Protein AF-A0A661XPG8-F1 (afdb_monomer)

pLDDT: mean 82.0, std 19.27, range [29.08, 98.75]

Secondary structure (DSSP, 8-state):
---PEEEEE---SSHHHHSTTT-GGGSGGGGS-----EEEEE----TT-TTHHHHHHHHHHHHHHHHHHHHHHHS--HHHHHHHHHHHHHHHHHHHHHGGG--THHHHHHHHHHHHHHHHHHH--HHHHHHHHHHHHHHHHHHHHHHHHHHHHHHS--HHHHHHHHHHHHHHHHHHHHHGGGS-HHHHHHHHHHHHHHHHHHHH--TTS--TT-EETTEEEEEE--TTSTT-BTTB--EEEE-SS-SEEEEB-S----TTSTT-S--SSTT--STT-HHHHHHHHHHH---SSBHHHHHHT--BTTB---BPPPHHHHHHHHTTHHHHHHHHGGGT--PPPSSSEEEEEEE-STTEEEEEETTT--EEEEETTS-EEE--EEE-

Foldseek 3Di:
DFFKDWDWDDPPPPVVVVPPPDDPVCVLVVPDDPDQTDTDTDDDDDPPDPQVVLVVVQVVLVVQLVVLVVVCSVPPALVSLVSNLVSLVVNLVSLVVCLVRHDDPRSVVSVVSSVVSVVVSVVRPSVLRNLQVVLVVVLVVLVVQLVVLVVVCVVFPALVSLVSNLVSLVVNLVSLVVNQSNDDPSCNVVSVVVNVVSVVCNVPRDSVDHGAQYQDDQAGFLDWDDVPAPPDDPVDTKGKGWHLAWLDFWFFAADQDDPPDPLLWWQPQLADAGFPSQLVLLVSRVVSGVDCTHQSNSQQPDDTPNDNSKGFAHNHNQLSSLVRQVSNCVNSVVPVGHRDDQPFWEFHSHAPIRFWGWTARSVPGDIDIDGSRGIGIHIIMDMD

Nearest PDB structures (foldseek):
  8q4e-assembly1_A  TM=7.325E-01  e=1.847E-06  Legionella pneumophila 130b
  6r6g-assembly1_AI  TM=3.565E-01  e=4.365E+00  Canis lupus familiaris
  8fbj-assembly1_A  TM=4.038E-01  e=7.415E+00  synthetic construct
  8f7n-assembly1_A-2  TM=4.358E-01  e=6.669E+00  Sinorhizobium meliloti
  3kbt-assembly2_B  TM=3.167E-01  e=7.818E+00  Homo sapiens

Structure (mmCIF, N/CA/C/O backbone):
data_AF-A0A661XPG8-F1
#
_entry.id   AF-A0A661XPG8-F1
#
loop_
_atom_site.group_PDB
_atom_site.id
_atom_site.type_symbol
_atom_site.label_atom_id
_atom_site.label_alt_id
_atom_site.label_comp_id
_atom_site.label_asym_id
_atom_site.label_entity_id
_atom_site.label_seq_id
_atom_site.pdbx_PDB_ins_code
_atom_site.Cartn_x
_atom_site.Cartn_y
_atom_site.Cartn_z
_atom_site.occupancy
_atom_site.B_iso_or_equiv
_atom_site.auth_seq_id
_atom_site.auth_comp_id
_atom_site.auth_asym_id
_atom_site.auth_atom_id
_atom_site.pdbx_PDB_model_num
ATOM 1 N N . MET A 1 1 ? -44.790 15.432 67.253 1.00 40.38 1 MET A N 1
ATOM 2 C CA . MET A 1 1 ? -43.825 14.893 66.277 1.00 40.38 1 MET A CA 1
ATOM 3 C C . MET A 1 1 ? -43.454 16.018 65.340 1.00 40.38 1 MET A C 1
ATOM 5 O O . MET A 1 1 ? -44.294 16.450 64.557 1.00 40.38 1 MET A O 1
ATOM 9 N N . LYS A 1 2 ? -42.258 16.577 65.514 1.00 36.47 2 LYS A N 1
ATOM 10 C CA . LYS A 1 2 ? -41.701 17.520 64.548 1.00 36.47 2 LYS A CA 1
ATOM 11 C C . LYS A 1 2 ? -41.197 16.723 63.339 1.00 36.47 2 LYS A C 1
ATOM 13 O O . LYS A 1 2 ? -40.693 15.614 63.501 1.00 36.47 2 LYS A O 1
ATOM 18 N N . LYS A 1 3 ? -41.473 17.257 62.152 1.00 48.59 3 LYS A N 1
ATOM 19 C CA . LYS A 1 3 ? -41.463 16.545 60.869 1.00 48.59 3 LYS A CA 1
ATOM 20 C C . LYS A 1 3 ? -40.306 17.023 60.008 1.00 48.59 3 LYS A C 1
ATOM 22 O O . LYS A 1 3 ? -39.907 18.181 60.117 1.00 48.59 3 LYS A O 1
ATOM 27 N N . ILE A 1 4 ? -39.809 16.141 59.152 1.00 44.38 4 ILE A N 1
ATOM 28 C CA . ILE A 1 4 ? -38.835 16.492 58.127 1.00 44.38 4 ILE A CA 1
ATOM 29 C C . ILE A 1 4 ? -39.600 17.090 56.943 1.00 44.38 4 ILE A C 1
ATOM 31 O O . ILE A 1 4 ? -40.489 16.439 56.406 1.00 44.38 4 ILE A O 1
ATOM 35 N N . THR A 1 5 ? -39.280 18.333 56.574 1.00 39.28 5 THR A N 1
ATOM 36 C CA . THR A 1 5 ? -39.716 18.930 55.301 1.00 39.28 5 THR A CA 1
ATOM 37 C C . THR A 1 5 ? -38.577 18.791 54.302 1.00 39.28 5 THR A C 1
ATOM 39 O O . THR A 1 5 ? -37.433 19.143 54.620 1.00 39.28 5 THR A O 1
ATOM 42 N N . ILE A 1 6 ? -38.883 18.261 53.123 1.00 46.25 6 ILE A N 1
ATOM 43 C CA . ILE A 1 6 ? -37.911 18.035 52.059 1.00 46.25 6 ILE A CA 1
ATOM 44 C C . ILE A 1 6 ? -37.969 19.204 51.068 1.00 46.25 6 ILE A C 1
ATOM 46 O O . ILE A 1 6 ? -39.028 19.527 50.542 1.00 46.25 6 ILE A O 1
ATOM 50 N N . PHE A 1 7 ? -36.826 19.840 50.793 1.00 36.78 7 PHE A N 1
ATOM 51 C CA . PHE A 1 7 ? -36.695 20.793 49.688 1.00 36.78 7 PHE A CA 1
ATOM 52 C C . PHE A 1 7 ? -35.923 20.169 48.527 1.00 36.78 7 PHE A C 1
ATOM 54 O O . PHE A 1 7 ? -34.793 19.711 48.703 1.00 36.78 7 PHE A O 1
ATOM 61 N N . PHE A 1 8 ? -36.524 20.224 47.338 1.00 42.66 8 PHE A N 1
ATOM 62 C CA . PHE A 1 8 ? -35.951 19.759 46.079 1.00 42.66 8 PHE A CA 1
ATOM 63 C C . PHE A 1 8 ? -35.358 20.935 45.283 1.00 42.66 8 PHE A C 1
ATOM 65 O O . PHE A 1 8 ? -36.045 21.927 45.027 1.00 42.66 8 PHE A O 1
ATOM 72 N N . VAL A 1 9 ? -34.086 20.843 44.871 1.00 36.19 9 VAL A N 1
ATOM 73 C CA . VAL A 1 9 ? -33.429 21.832 43.990 1.00 36.19 9 VAL A CA 1
ATOM 74 C C . VAL A 1 9 ? -33.061 21.181 42.652 1.00 36.19 9 VAL A C 1
ATOM 76 O O . VAL A 1 9 ? -32.281 20.236 42.604 1.00 36.19 9 VAL A O 1
ATOM 79 N N . LEU A 1 10 ? -33.613 21.714 41.556 1.00 35.81 10 LEU A N 1
ATOM 80 C CA . LEU A 1 10 ? -33.359 21.280 40.176 1.00 35.81 10 LEU A CA 1
ATOM 81 C C . LEU A 1 10 ? -32.086 21.937 39.609 1.00 35.81 10 LEU A C 1
ATOM 83 O O . LEU A 1 10 ? -32.107 23.113 39.246 1.00 35.81 10 LEU A O 1
ATOM 87 N N . LEU A 1 11 ? -30.998 21.180 39.442 1.00 37.31 11 LEU A N 1
ATOM 88 C CA . LEU A 1 11 ? -29.784 21.625 38.735 1.00 37.31 11 LEU A CA 1
ATOM 89 C C . LEU A 1 11 ? -29.845 21.280 37.234 1.00 37.31 11 LEU A C 1
ATOM 91 O O . LEU A 1 11 ? -28.995 20.578 36.700 1.00 37.31 11 LEU A O 1
ATOM 95 N N . THR A 1 12 ? -30.859 21.770 36.517 1.00 38.72 12 THR A N 1
ATOM 96 C CA . THR A 1 12 ? -31.005 21.491 35.069 1.00 38.72 12 THR A CA 1
ATOM 97 C C . THR A 1 12 ? -30.294 22.499 34.156 1.00 38.72 12 THR A C 1
ATOM 99 O O . THR A 1 12 ? -30.148 22.231 32.963 1.00 38.72 12 THR A O 1
ATOM 102 N N . HIS A 1 13 ? -29.868 23.666 34.660 1.00 29.08 13 HIS A N 1
ATOM 103 C CA . HIS A 1 13 ? -29.467 24.792 33.796 1.00 29.08 13 HIS A CA 1
ATOM 104 C C . HIS A 1 13 ? -27.956 25.049 33.661 1.00 29.08 13 HIS A C 1
ATOM 106 O O . HIS A 1 13 ? -27.533 25.464 32.582 1.00 29.08 13 HIS A O 1
ATOM 112 N N . ASP A 1 14 ? -27.127 24.757 34.667 1.00 32.28 14 ASP A N 1
ATOM 113 C CA . ASP A 1 14 ? -25.680 25.039 34.583 1.00 32.28 14 ASP A CA 1
ATOM 114 C C . ASP A 1 14 ? -24.855 23.897 33.955 1.00 32.28 14 ASP A C 1
ATOM 116 O O . ASP A 1 14 ? -23.844 24.156 33.298 1.00 32.28 14 ASP A O 1
ATOM 120 N N . PHE A 1 15 ? -25.322 22.644 34.028 1.00 35.47 15 PHE A N 1
ATOM 121 C CA . PHE A 1 15 ? -24.619 21.483 33.454 1.00 35.47 15 PHE A CA 1
ATOM 122 C C . PHE A 1 15 ? -24.572 21.490 31.914 1.00 35.47 15 PHE A C 1
ATOM 124 O O . PHE A 1 15 ? -23.555 21.138 31.317 1.00 35.47 15 PHE A O 1
ATOM 131 N N . LYS A 1 16 ? -25.621 21.994 31.245 1.00 32.53 16 LYS A N 1
ATOM 132 C CA . LYS A 1 16 ? -25.658 22.124 29.773 1.00 32.53 16 LYS A CA 1
ATOM 133 C C . LYS A 1 16 ? -24.620 23.109 29.216 1.00 32.53 16 LYS A C 1
ATOM 135 O O . LYS A 1 16 ? -24.266 23.016 28.044 1.00 32.53 16 LYS A O 1
ATOM 140 N N . ARG A 1 17 ? -24.121 24.059 30.019 1.00 29.44 17 ARG A N 1
ATOM 141 C CA . ARG A 1 17 ? -23.177 25.095 29.557 1.00 29.44 17 ARG A CA 1
ATOM 142 C C . ARG A 1 17 ? -21.718 24.637 29.528 1.00 29.44 17 ARG A C 1
ATOM 144 O O . ARG A 1 17 ? -20.962 25.148 28.708 1.00 29.44 17 ARG A O 1
ATOM 151 N N . VAL A 1 18 ? -21.329 23.681 30.374 1.00 34.12 18 VAL A N 1
ATOM 152 C CA . VAL A 1 18 ? -19.939 23.189 30.468 1.00 34.12 18 VAL A CA 1
ATOM 153 C C . VAL A 1 18 ? -19.596 22.209 29.329 1.00 34.12 18 VAL A C 1
ATOM 155 O O . VAL A 1 18 ? -18.459 22.171 28.863 1.00 34.12 18 VAL A O 1
ATOM 158 N N . ILE A 1 19 ? -20.593 21.485 28.808 1.00 37.88 19 ILE A N 1
ATOM 159 C CA . ILE A 1 19 ? -20.430 20.399 27.819 1.00 37.88 19 ILE A CA 1
ATOM 160 C C . ILE A 1 19 ? -20.319 20.902 26.367 1.00 37.88 19 ILE A C 1
ATOM 162 O O . ILE A 1 19 ? -19.804 20.199 25.501 1.00 37.88 19 ILE A O 1
ATOM 166 N N . ASN A 1 20 ? -20.690 22.153 26.087 1.00 31.94 20 ASN A N 1
ATOM 167 C CA . ASN A 1 20 ? -20.720 22.708 24.727 1.00 31.94 20 ASN A CA 1
ATOM 168 C C . ASN A 1 20 ? -19.333 22.909 24.067 1.00 31.94 20 ASN A C 1
ATOM 170 O O . ASN A 1 20 ? -19.253 23.564 23.032 1.00 31.94 20 ASN A O 1
ATOM 174 N N . SER A 1 21 ? -18.237 22.417 24.665 1.00 34.56 21 SER A N 1
ATOM 175 C CA . SER A 1 21 ? -16.878 22.728 24.203 1.00 34.56 21 SER A CA 1
ATOM 176 C C . SER A 1 21 ? -15.975 21.558 23.815 1.00 34.56 21 SER A C 1
ATOM 178 O O . SER A 1 21 ? -14.933 21.870 23.240 1.00 34.56 21 SER A O 1
ATOM 180 N N . LYS A 1 22 ? -16.283 20.266 24.082 1.00 32.59 22 LYS A N 1
ATOM 181 C CA . LYS A 1 22 ? -15.226 19.242 23.889 1.00 32.59 22 LYS A CA 1
ATOM 182 C C . LYS A 1 22 ? -15.461 17.879 23.233 1.00 32.59 22 LYS A C 1
ATOM 184 O O . LYS A 1 22 ? -14.477 17.436 22.664 1.00 32.59 22 LYS A O 1
ATOM 189 N N . HIS A 1 23 ? -16.615 17.212 23.192 1.00 38.19 23 HIS A N 1
ATOM 190 C CA . HIS A 1 23 ? -16.656 15.893 22.519 1.00 38.19 23 HIS A CA 1
ATOM 191 C C . HIS A 1 23 ? -18.028 15.566 21.915 1.00 38.19 23 HIS A C 1
ATOM 193 O O . HIS A 1 23 ? -19.023 15.477 22.626 1.00 38.19 23 HIS A O 1
ATOM 199 N N . HIS A 1 24 ? -18.066 15.383 20.589 1.00 35.12 24 HIS A N 1
ATOM 200 C CA . HIS A 1 24 ? -19.265 15.014 19.825 1.00 35.12 24 HIS A CA 1
ATOM 201 C C . HIS A 1 24 ? -19.692 13.546 20.034 1.00 35.12 24 HIS A C 1
ATOM 203 O O . HIS A 1 24 ? -20.871 13.250 19.892 1.00 35.12 24 HIS A O 1
ATOM 209 N N . SER A 1 25 ? -18.780 12.653 20.440 1.00 37.88 25 SER A N 1
ATOM 210 C CA . SER A 1 25 ? -19.058 11.228 20.710 1.00 37.88 25 SER A CA 1
ATOM 211 C C . SER A 1 25 ? -19.784 10.956 22.036 1.00 37.88 25 SER A C 1
ATOM 213 O O . SER A 1 25 ? -20.181 9.832 22.297 1.00 37.88 25 SER A O 1
ATOM 215 N N . LEU A 1 26 ? -19.974 11.982 22.872 1.00 33.78 26 LEU A N 1
ATOM 216 C CA . LEU A 1 26 ? -20.697 11.914 24.150 1.00 33.78 26 LEU A CA 1
ATOM 217 C C . LEU A 1 26 ? -22.115 12.507 24.060 1.00 33.78 26 LEU A C 1
ATOM 219 O O . LEU A 1 26 ? -22.807 12.583 25.070 1.00 33.78 26 LEU A O 1
ATOM 223 N N . GLN A 1 27 ? -22.547 12.980 22.883 1.00 32.72 27 GLN A N 1
ATOM 224 C CA . GLN A 1 27 ? -23.841 13.659 22.720 1.00 32.72 27 GLN A CA 1
ATOM 225 C C . GLN A 1 27 ? -25.043 12.715 22.725 1.00 32.72 27 GLN A C 1
ATOM 227 O O . GLN A 1 27 ? -26.124 13.144 23.130 1.00 32.72 27 GLN A O 1
ATOM 232 N N . SER A 1 28 ? -24.863 11.467 22.294 1.00 33.62 28 SER A N 1
ATOM 233 C CA . SER A 1 28 ? -25.905 10.442 22.312 1.00 33.62 28 SER A CA 1
ATOM 234 C C . SER A 1 28 ? -26.284 10.114 23.759 1.00 33.62 28 SER A C 1
ATOM 236 O O . SER A 1 28 ? -27.442 10.309 24.121 1.00 33.62 28 SER A O 1
ATOM 238 N N . ALA A 1 29 ? -25.300 9.809 24.619 1.00 31.75 29 ALA A N 1
ATOM 239 C CA . ALA A 1 29 ? -25.505 9.304 25.989 1.00 31.75 29 ALA A CA 1
ATOM 240 C C . ALA A 1 29 ? -26.235 10.266 26.955 1.00 31.75 29 ALA A C 1
ATOM 242 O O . ALA A 1 29 ? -26.570 9.914 28.088 1.00 31.75 29 ALA A O 1
ATOM 243 N N . ILE A 1 30 ? -26.502 11.501 26.524 1.00 35.69 30 ILE A N 1
ATOM 244 C CA . ILE A 1 30 ? -27.145 12.562 27.312 1.00 35.69 30 ILE A CA 1
ATOM 245 C C . ILE A 1 30 ? -28.673 12.367 27.395 1.00 35.69 30 ILE A C 1
ATOM 247 O O . ILE A 1 30 ? -29.341 13.035 28.186 1.00 35.69 30 ILE A O 1
ATOM 251 N N . SER A 1 31 ? -29.254 11.432 26.636 1.00 29.64 31 SER A N 1
ATOM 252 C CA . SER A 1 31 ? -30.698 11.175 26.653 1.00 29.64 31 SER A CA 1
ATOM 253 C C . SER A 1 31 ? -31.200 10.405 27.888 1.00 29.64 31 SER A C 1
ATOM 255 O O . SER A 1 31 ? -32.419 10.338 28.072 1.00 29.64 31 SER A O 1
ATOM 257 N N . VAL A 1 32 ? -30.331 9.787 28.704 1.00 33.88 32 VAL A N 1
ATOM 258 C CA . VAL A 1 32 ? -30.785 8.702 29.605 1.00 33.88 32 VAL A CA 1
ATOM 259 C C . VAL A 1 32 ? -30.270 8.758 31.049 1.00 33.88 32 VAL A C 1
ATOM 261 O O . VAL A 1 32 ? -30.571 7.841 31.801 1.00 33.88 32 VAL A O 1
ATOM 264 N N . VAL A 1 33 ? -29.577 9.806 31.505 1.00 35.19 33 VAL A N 1
ATOM 265 C CA . VAL A 1 33 ? -29.244 9.909 32.944 1.00 35.19 33 VAL A CA 1
ATOM 266 C C . VAL A 1 33 ? -30.381 10.629 33.679 1.00 35.19 33 VAL A C 1
ATOM 268 O O . VAL A 1 33 ? -30.566 11.833 33.454 1.00 35.19 33 VAL A O 1
ATOM 271 N N . PRO A 1 34 ? -31.172 9.946 34.532 1.00 37.41 34 PRO A N 1
ATOM 272 C CA . PRO A 1 34 ? -32.121 10.623 35.398 1.00 37.41 34 PRO A CA 1
ATOM 273 C C . PRO A 1 34 ? -31.322 11.496 36.371 1.00 37.41 34 PRO A C 1
ATOM 275 O O . PRO A 1 34 ? -30.388 11.052 37.032 1.00 37.41 34 PRO A O 1
ATOM 278 N N . LEU A 1 35 ? -31.659 12.783 36.410 1.00 41.66 35 LEU A N 1
ATOM 279 C CA . LEU A 1 35 ? -31.156 13.724 37.402 1.00 41.66 35 LEU A CA 1
ATOM 280 C C . LEU A 1 35 ? -31.476 13.206 38.814 1.00 41.66 35 LEU A C 1
ATOM 282 O O . LEU A 1 35 ? -32.634 13.285 39.223 1.00 41.66 35 LEU A O 1
ATOM 286 N N . PHE A 1 36 ? -30.487 12.792 39.608 1.00 39.22 36 PHE A N 1
ATOM 287 C CA . PHE A 1 36 ? -30.749 12.590 41.034 1.00 39.22 36 PHE A CA 1
ATOM 288 C C . PHE A 1 36 ? -30.871 13.929 41.767 1.00 39.22 36 PHE A C 1
ATOM 290 O O . PHE A 1 36 ? -29.969 14.770 41.786 1.00 39.22 36 PHE A O 1
ATOM 297 N N . LEU A 1 37 ? -32.056 14.119 42.346 1.00 42.56 37 LEU A N 1
ATOM 298 C CA . LEU A 1 37 ? -32.468 15.251 43.160 1.00 42.56 37 LEU A CA 1
ATOM 299 C C . LEU A 1 37 ? -31.634 15.371 44.445 1.00 42.56 37 LEU A C 1
ATOM 301 O O . LEU A 1 37 ? -31.471 14.418 45.202 1.00 42.56 37 LEU A O 1
ATOM 305 N N . ILE A 1 38 ? -31.162 16.583 44.736 1.00 41.03 38 ILE A N 1
ATOM 306 C CA . ILE A 1 38 ? -30.479 16.912 45.992 1.00 41.03 38 ILE A CA 1
ATOM 307 C C . ILE A 1 38 ? -31.536 17.223 47.064 1.00 41.03 38 ILE A C 1
ATOM 309 O O . ILE A 1 38 ? -32.233 18.235 46.972 1.00 41.03 38 ILE A O 1
ATOM 313 N N . LEU A 1 39 ? -31.636 16.356 48.081 1.00 44.22 39 LEU A N 1
ATOM 314 C CA . LEU A 1 39 ? -32.434 16.563 49.297 1.00 44.22 39 LEU A CA 1
ATOM 315 C C . LEU A 1 39 ? -31.736 17.581 50.218 1.00 44.22 39 LEU A C 1
ATOM 317 O O . LEU A 1 39 ? -30.678 17.290 50.778 1.00 44.22 39 LEU A O 1
ATOM 321 N N . ILE A 1 40 ? -32.337 18.755 50.439 1.00 40.00 40 ILE A N 1
ATOM 322 C CA . ILE A 1 40 ? -31.955 19.650 51.546 1.00 40.00 40 ILE A CA 1
ATOM 323 C C . ILE A 1 40 ? -32.990 19.492 52.666 1.00 40.00 40 ILE A C 1
ATOM 325 O O . ILE A 1 40 ? -34.159 19.838 52.498 1.00 40.00 40 ILE A O 1
ATOM 329 N N . PHE A 1 41 ? -32.563 18.976 53.822 1.00 46.97 41 PHE A N 1
ATOM 330 C CA . PHE A 1 41 ? -33.413 18.822 55.005 1.00 46.97 41 PHE A CA 1
ATOM 331 C C . PHE A 1 41 ? -33.554 20.147 55.778 1.00 46.97 41 PHE A C 1
ATOM 333 O O . PHE A 1 41 ? -32.548 20.725 56.194 1.00 46.97 41 PHE A O 1
ATOM 340 N N . ALA A 1 42 ? -34.789 20.593 56.058 1.00 36.75 42 ALA A N 1
ATOM 341 C CA . ALA A 1 42 ? -35.060 21.691 56.996 1.00 36.75 42 ALA A CA 1
ATOM 342 C C . ALA A 1 42 ? -35.926 21.247 58.201 1.00 36.75 42 ALA A C 1
ATOM 344 O O . ALA A 1 42 ? -37.065 20.817 58.055 1.00 36.75 42 ALA A O 1
ATOM 345 N N . VAL A 1 43 ? -35.299 21.375 59.380 1.00 42.09 43 VAL A N 1
ATOM 346 C CA . VAL A 1 43 ? -35.711 21.418 60.804 1.00 42.09 43 VAL A CA 1
ATOM 347 C C . VAL A 1 43 ? -37.066 20.858 61.273 1.00 42.09 43 VAL A C 1
ATOM 349 O O . VAL A 1 43 ? -38.135 21.392 60.990 1.00 42.09 43 VAL A O 1
ATOM 352 N N . GLY A 1 44 ? -36.942 19.976 62.276 1.00 39.53 44 GLY A N 1
ATOM 353 C CA . GLY A 1 44 ? -37.920 19.750 63.333 1.00 39.53 44 GLY A CA 1
ATOM 354 C C . GLY A 1 44 ? -37.313 19.066 64.577 1.00 39.53 44 GLY A C 1
ATOM 355 O O . GLY A 1 44 ? -37.499 17.869 64.743 1.00 39.53 44 GLY A O 1
ATOM 356 N N . CYS A 1 45 ? -36.607 19.802 65.450 1.00 40.72 45 CYS A N 1
ATOM 357 C CA . CYS A 1 45 ? -35.902 19.272 66.641 1.00 40.72 45 CYS A CA 1
ATOM 358 C C . CYS A 1 45 ? -36.835 18.851 67.793 1.00 40.72 45 CYS A C 1
ATOM 360 O O . CYS A 1 45 ? -37.455 19.742 68.361 1.00 40.72 45 CYS A O 1
ATOM 362 N N . ASP A 1 46 ? -36.890 17.579 68.198 1.00 44.06 46 ASP A N 1
ATOM 363 C CA . ASP A 1 46 ? -37.255 17.153 69.569 1.00 44.06 46 ASP A CA 1
ATOM 364 C C . ASP A 1 46 ? -36.422 15.908 69.933 1.00 44.06 46 ASP A C 1
ATOM 366 O O . ASP A 1 46 ? -36.372 14.957 69.151 1.00 44.06 46 ASP A O 1
ATOM 370 N N . ASP A 1 47 ? -35.836 15.914 71.134 1.00 45.50 47 ASP A N 1
ATOM 371 C CA . ASP A 1 47 ? -34.763 15.024 71.629 1.00 45.50 47 ASP A CA 1
ATOM 372 C C . ASP A 1 47 ? -35.144 13.527 71.819 1.00 45.50 47 ASP A C 1
ATOM 374 O O . ASP A 1 47 ? -34.407 12.765 72.445 1.00 45.50 47 ASP A O 1
ATOM 378 N N . GLU A 1 48 ? -36.290 13.072 71.297 1.00 52.78 48 GLU A N 1
ATOM 379 C CA . GLU A 1 48 ? -36.769 11.674 71.396 1.00 52.78 48 GLU A CA 1
ATOM 380 C C . GLU A 1 48 ? -37.134 11.042 70.034 1.00 52.78 48 GLU A C 1
ATOM 382 O O . GLU A 1 48 ? -37.773 9.988 69.979 1.00 52.78 48 GLU A O 1
ATOM 387 N N . ASN A 1 49 ? -36.755 11.660 68.909 1.00 56.16 49 ASN A N 1
ATOM 388 C CA . ASN A 1 49 ? -37.197 11.211 67.588 1.00 56.16 49 ASN A CA 1
ATOM 389 C C . ASN A 1 49 ? -36.166 10.284 66.911 1.00 56.16 49 ASN A C 1
ATOM 391 O O . ASN A 1 49 ? -35.019 10.667 66.694 1.00 56.16 49 ASN A O 1
ATOM 395 N N . GLN A 1 50 ? -36.587 9.087 66.480 1.00 61.19 50 GLN A N 1
ATOM 396 C CA . GLN A 1 50 ? -35.748 8.090 65.774 1.00 61.19 50 GLN A CA 1
ATOM 397 C C . GLN A 1 50 ? -35.145 8.594 64.439 1.00 61.19 50 GLN A C 1
ATOM 399 O O . GLN A 1 50 ? -34.375 7.889 63.794 1.00 61.19 50 GLN A O 1
ATOM 404 N N . CYS A 1 51 ? -35.495 9.813 64.027 1.00 63.31 51 CYS A N 1
ATOM 405 C CA . CYS A 1 51 ? -35.146 10.437 62.757 1.00 63.31 51 CYS A CA 1
ATOM 406 C C . CYS A 1 51 ? -33.909 11.355 62.822 1.00 63.31 51 CYS A C 1
ATOM 408 O O . CYS A 1 51 ? -33.360 11.699 61.780 1.00 63.31 51 CYS A O 1
ATOM 410 N N . GLU A 1 52 ? -33.461 11.759 64.016 1.00 60.00 52 GLU A N 1
ATOM 411 C CA . GLU A 1 52 ? -32.328 12.686 64.188 1.00 60.00 52 GLU A CA 1
ATOM 412 C C . GLU A 1 52 ? -30.956 12.064 63.838 1.00 60.00 52 GLU A C 1
ATOM 414 O O . GLU A 1 52 ? -30.189 12.701 63.113 1.00 60.00 52 GLU A O 1
ATOM 419 N N . PRO A 1 53 ? -30.643 10.804 64.219 1.00 60.34 53 PRO A N 1
ATOM 420 C CA . PRO A 1 53 ? -29.391 10.155 63.815 1.00 60.34 53 PRO A CA 1
ATOM 421 C C . PRO A 1 53 ? -29.286 9.963 62.296 1.00 60.34 53 PRO A C 1
ATOM 423 O O . PRO A 1 53 ? -28.233 10.195 61.710 1.00 60.34 53 PRO A O 1
ATOM 426 N N . LEU A 1 54 ? -30.406 9.626 61.645 1.00 60.09 54 LEU A N 1
ATOM 427 C CA . LEU A 1 54 ? -30.485 9.489 60.189 1.00 60.09 54 LEU A CA 1
ATOM 428 C C . LEU A 1 54 ? -30.189 10.829 59.489 1.00 60.09 54 LEU A C 1
ATOM 430 O O . LEU A 1 54 ? -29.621 10.868 58.404 1.00 60.09 54 LEU A O 1
ATOM 434 N N . GLN A 1 55 ? -30.504 11.964 60.104 1.00 60.84 55 GLN A N 1
ATOM 435 C CA . GLN A 1 55 ? -30.252 13.272 59.501 1.00 60.84 55 GLN A CA 1
ATOM 436 C C . GLN A 1 55 ? -28.753 13.583 59.338 1.00 60.84 55 GLN A C 1
ATOM 438 O O . GLN A 1 55 ? -28.353 14.190 58.344 1.00 60.84 55 GLN A O 1
ATOM 443 N N . ALA A 1 56 ? -27.918 13.137 60.282 1.00 65.75 56 ALA A N 1
ATOM 444 C CA . ALA A 1 56 ? -26.468 13.332 60.228 1.00 65.75 56 ALA A CA 1
ATOM 445 C C . ALA A 1 56 ? -25.781 12.455 59.161 1.00 65.75 56 ALA A C 1
ATOM 447 O O . ALA A 1 56 ? -24.720 12.821 58.656 1.00 65.75 56 ALA A O 1
ATOM 448 N N . GLU A 1 57 ? -26.393 11.324 58.800 1.00 71.44 57 GLU A N 1
ATOM 449 C CA . GLU A 1 57 ? -25.849 10.345 57.847 1.00 71.44 57 GLU A CA 1
ATOM 450 C C . GLU A 1 57 ? -26.137 10.698 56.375 1.00 71.44 57 GLU A C 1
ATOM 452 O O . GLU A 1 57 ? -25.386 10.295 55.488 1.00 71.44 57 GLU A O 1
ATOM 457 N N . GLY A 1 58 ? -27.180 11.490 56.097 1.00 69.69 58 GLY A N 1
ATOM 458 C CA . GLY A 1 58 ? -27.633 11.756 54.725 1.00 69.69 58 GLY A CA 1
ATOM 459 C C . GLY A 1 58 ? -26.692 12.627 53.884 1.00 69.69 58 GLY A C 1
ATOM 460 O O . GLY A 1 58 ? -26.482 12.350 52.706 1.00 69.69 58 GLY A O 1
ATOM 461 N N . VAL A 1 59 ? -26.095 13.673 54.472 1.00 72.62 59 VAL A N 1
ATOM 462 C CA . VAL A 1 59 ? -25.211 14.605 53.737 1.00 72.62 59 VAL A CA 1
ATOM 463 C C . VAL A 1 59 ? -23.927 13.920 53.236 1.00 72.62 59 VAL A C 1
ATOM 465 O O . VAL A 1 59 ? -23.579 14.116 52.069 1.00 72.62 59 VAL A O 1
ATOM 468 N N . PRO A 1 60 ? -23.216 13.109 54.049 1.00 81.75 60 PRO A N 1
ATOM 469 C CA . PRO A 1 60 ? -22.083 12.322 53.564 1.00 81.75 60 PRO A CA 1
ATOM 470 C C . PRO A 1 60 ? -22.446 11.346 52.437 1.00 81.75 60 PRO A C 1
ATOM 472 O O . PRO A 1 60 ? -21.736 11.316 51.436 1.00 81.75 60 PRO A O 1
ATOM 475 N N . LEU A 1 61 ? -23.560 10.610 52.564 1.00 81.00 61 LEU A N 1
ATOM 476 C CA . LEU A 1 61 ? -24.007 9.639 51.556 1.00 81.00 61 LEU A CA 1
ATOM 477 C C . LEU A 1 61 ? -24.344 10.303 50.219 1.00 81.00 61 LEU A C 1
ATOM 479 O O . LEU A 1 61 ? -23.940 9.817 49.169 1.00 81.00 61 LEU A O 1
ATOM 483 N N . LEU A 1 62 ? -25.035 11.446 50.252 1.00 73.25 62 LEU A N 1
ATOM 484 C CA . LEU A 1 62 ? -25.337 12.213 49.043 1.00 73.25 62 LEU A CA 1
ATOM 485 C C . LEU A 1 62 ? -24.052 12.662 48.331 1.00 73.25 62 LEU A C 1
ATOM 487 O O . LEU A 1 62 ? -23.946 12.574 47.112 1.00 73.25 62 LEU A O 1
ATOM 491 N N . LYS A 1 63 ? -23.060 13.126 49.097 1.00 79.75 63 LYS A N 1
ATOM 492 C CA . LYS A 1 63 ? -21.778 13.564 48.541 1.00 79.75 63 LYS A CA 1
ATOM 493 C C . LYS A 1 63 ? -20.993 12.408 47.920 1.00 79.75 63 LYS A C 1
ATOM 495 O O . LYS A 1 63 ? -20.329 12.599 46.901 1.00 79.75 63 LYS A O 1
ATOM 500 N N . GLU A 1 64 ? -21.039 11.231 48.535 1.00 86.00 64 GLU A N 1
ATOM 501 C CA . GLU A 1 64 ? -20.425 10.016 47.999 1.00 86.00 64 GLU A CA 1
ATOM 502 C C . GLU A 1 64 ? -21.113 9.567 46.705 1.00 86.00 64 GLU A C 1
ATOM 504 O O . GLU A 1 64 ? -20.426 9.315 45.714 1.00 86.00 64 GLU A O 1
ATOM 509 N N . LEU A 1 65 ? -22.450 9.578 46.673 1.00 83.12 65 LEU A N 1
ATOM 510 C CA . LEU A 1 65 ? -23.241 9.296 45.474 1.00 83.12 65 LEU A CA 1
ATOM 511 C C . LEU A 1 65 ? -22.900 10.249 44.321 1.00 83.12 65 LEU A C 1
ATOM 513 O O . LEU A 1 65 ? -22.628 9.803 43.211 1.00 83.12 65 LEU A O 1
ATOM 517 N N . GLU A 1 66 ? -22.848 11.558 44.585 1.00 80.00 66 GLU A N 1
ATOM 518 C CA . GLU A 1 66 ? -22.483 12.562 43.577 1.00 80.00 66 GLU A CA 1
ATOM 519 C C . GLU A 1 66 ? -21.054 12.345 43.058 1.00 80.00 66 GLU A C 1
ATOM 521 O O . GLU A 1 66 ? -20.809 12.353 41.853 1.00 80.00 66 GLU A O 1
ATOM 526 N N . THR A 1 67 ? -20.100 12.111 43.962 1.00 84.69 67 THR A N 1
ATOM 527 C CA . THR A 1 67 ? -18.684 11.949 43.599 1.00 84.69 67 THR A CA 1
ATOM 528 C C . THR A 1 67 ? -18.465 10.701 42.746 1.00 84.69 67 THR A C 1
ATOM 530 O O . THR A 1 67 ? -17.794 10.767 41.715 1.00 84.69 67 THR A O 1
ATOM 533 N N . THR A 1 68 ? -19.033 9.568 43.161 1.00 84.88 68 THR A N 1
ATOM 534 C CA . THR A 1 68 ? -18.902 8.286 42.453 1.00 84.88 68 THR A CA 1
ATOM 535 C C . THR A 1 68 ? -19.688 8.279 41.143 1.00 84.88 68 THR A C 1
ATOM 537 O O . THR A 1 68 ? -19.169 7.801 40.137 1.00 84.88 68 THR A O 1
ATOM 540 N N . GLY A 1 69 ? -20.872 8.899 41.107 1.00 78.50 69 GLY A N 1
ATOM 541 C CA . GLY A 1 69 ? -21.661 9.069 39.886 1.00 78.50 69 GLY A CA 1
ATOM 542 C C . GLY A 1 69 ? -20.949 9.924 38.842 1.00 78.50 69 GLY A C 1
ATOM 543 O O . GLY A 1 69 ? -20.847 9.523 37.685 1.00 78.50 69 GLY A O 1
ATOM 544 N N . ILE A 1 70 ? -20.360 11.058 39.244 1.00 76.88 70 ILE A N 1
ATOM 545 C CA . ILE A 1 70 ? -19.538 11.884 38.345 1.00 76.88 70 ILE A CA 1
ATOM 546 C C . ILE A 1 70 ? -18.314 11.100 37.854 1.00 76.88 70 ILE A C 1
ATOM 548 O O . ILE A 1 70 ? -17.986 11.159 36.669 1.00 76.88 70 ILE A O 1
ATOM 552 N N . ALA A 1 71 ? -17.638 10.361 38.737 1.00 77.62 71 ALA A N 1
ATOM 553 C CA . ALA A 1 71 ? -16.478 9.559 38.358 1.00 77.62 71 ALA A CA 1
ATOM 554 C C . ALA A 1 71 ? -16.840 8.469 37.336 1.00 77.62 71 ALA A C 1
ATOM 556 O O . ALA A 1 71 ? -16.136 8.315 36.337 1.00 77.62 71 ALA A O 1
ATOM 557 N N . HIS A 1 72 ? -17.952 7.759 37.550 1.00 81.12 72 HIS A N 1
ATOM 558 C CA . HIS A 1 72 ? -18.457 6.756 36.619 1.00 81.12 72 HIS A CA 1
ATOM 559 C C . HIS A 1 72 ? -18.886 7.368 35.285 1.00 81.12 72 HIS A C 1
ATOM 561 O O . HIS A 1 72 ? -18.538 6.843 34.235 1.00 81.12 72 HIS A O 1
ATOM 567 N N . PHE A 1 73 ? -19.563 8.514 35.318 1.00 72.12 73 PHE A N 1
ATOM 568 C CA . PHE A 1 73 ? -19.986 9.224 34.115 1.00 72.12 73 PHE A CA 1
ATOM 569 C C . PHE A 1 73 ? -18.802 9.697 33.258 1.00 72.12 73 PHE A C 1
ATOM 571 O O . PHE A 1 73 ? -18.835 9.587 32.036 1.00 72.12 73 PHE A O 1
ATOM 578 N N . ILE A 1 74 ? -17.749 10.230 33.886 1.00 71.50 74 ILE A N 1
ATOM 579 C CA . ILE A 1 74 ? -16.555 10.708 33.173 1.00 71.50 74 ILE A CA 1
ATOM 580 C C . ILE A 1 74 ? -15.736 9.540 32.617 1.00 71.50 74 ILE A C 1
ATOM 582 O O . ILE A 1 74 ? -15.173 9.653 31.530 1.00 71.50 74 ILE A O 1
ATOM 586 N N . ASN A 1 75 ? -15.624 8.450 33.377 1.00 77.31 75 ASN A N 1
ATOM 587 C CA . ASN A 1 75 ? -14.817 7.293 33.015 1.00 77.31 75 ASN A CA 1
ATOM 588 C C . ASN A 1 75 ? -15.535 5.995 33.420 1.00 77.31 75 ASN A C 1
ATOM 590 O O . ASN A 1 75 ? -15.297 5.476 34.524 1.00 77.31 75 ASN A O 1
ATOM 594 N N . PRO A 1 76 ? -16.432 5.479 32.565 1.00 79.31 76 PRO A N 1
ATOM 595 C CA . PRO A 1 76 ? -17.210 4.290 32.865 1.00 79.31 76 PRO A CA 1
ATOM 596 C C . PRO A 1 76 ? -16.313 3.054 32.788 1.00 79.31 76 PRO A C 1
ATOM 598 O O . PRO A 1 76 ? -16.009 2.536 31.721 1.00 79.31 76 PRO A O 1
ATOM 601 N N . THR A 1 77 ? -15.890 2.581 33.956 1.00 84.31 77 THR A N 1
ATOM 602 C CA . THR A 1 77 ? -15.120 1.351 34.146 1.00 84.31 77 THR A CA 1
ATOM 603 C C . THR A 1 77 ? -15.904 0.421 35.056 1.00 84.31 77 THR A C 1
ATOM 605 O O . THR A 1 77 ? -16.776 0.861 35.812 1.00 84.31 77 THR A O 1
ATOM 608 N N . GLY A 1 78 ? -15.564 -0.864 35.063 1.00 84.62 78 GLY A N 1
ATOM 609 C CA . GLY A 1 78 ? -16.109 -1.810 36.030 1.00 84.62 78 GLY A CA 1
ATOM 610 C C . GLY A 1 78 ? -15.857 -1.355 37.471 1.00 84.62 78 GLY A C 1
ATOM 611 O O . GLY A 1 78 ? -16.708 -1.542 38.336 1.00 84.62 78 GLY A O 1
ATOM 612 N N . SER A 1 79 ? -14.716 -0.709 37.741 1.00 90.25 79 SER A N 1
ATOM 613 C CA . SER A 1 79 ? -14.404 -0.170 39.073 1.00 90.25 79 SER A CA 1
ATOM 614 C C . SER A 1 79 ? -15.301 1.012 39.434 1.00 90.25 79 SER A C 1
ATOM 616 O O . SER A 1 79 ? -15.958 0.978 40.471 1.00 90.25 79 SER A O 1
ATOM 618 N N . SER A 1 80 ? -15.381 2.027 38.567 1.00 86.50 80 SER A N 1
ATOM 619 C CA . SER A 1 80 ? -16.204 3.215 38.828 1.00 86.50 80 SER A CA 1
ATOM 620 C C . SER A 1 80 ? -17.697 2.882 38.873 1.00 86.50 80 SER A C 1
ATOM 622 O O . SER A 1 80 ? -18.420 3.460 39.677 1.00 86.50 80 SER A O 1
ATOM 624 N N . CYS A 1 81 ? -18.152 1.896 38.088 1.00 87.88 81 CYS A N 1
ATOM 625 C CA . CYS A 1 81 ? -19.515 1.369 38.165 1.00 87.88 81 CYS A CA 1
ATOM 626 C C . CYS A 1 81 ? -19.801 0.754 39.534 1.00 87.88 81 CYS A C 1
ATOM 628 O O . CYS A 1 81 ? -20.823 1.057 40.139 1.00 87.88 81 CYS A O 1
ATOM 630 N N . ASN A 1 82 ? -18.896 -0.092 40.041 1.00 92.94 82 ASN A N 1
ATOM 631 C CA . ASN A 1 82 ? -19.072 -0.730 41.345 1.00 92.94 82 ASN A CA 1
ATOM 632 C C . ASN A 1 82 ? -19.102 0.298 42.484 1.00 92.94 82 ASN A C 1
ATOM 634 O O . ASN A 1 82 ? -19.922 0.174 43.390 1.00 92.94 82 ASN A O 1
ATOM 638 N N . GLU A 1 83 ? -18.242 1.319 42.432 1.00 93.44 83 GLU A N 1
ATOM 639 C CA . GLU A 1 83 ? -18.237 2.420 43.404 1.00 93.44 83 GLU A CA 1
ATOM 640 C C . GLU A 1 83 ? -19.545 3.220 43.358 1.00 93.44 83 GLU A C 1
ATOM 642 O O . GLU A 1 83 ? -20.157 3.457 44.400 1.00 93.44 83 GLU A O 1
ATOM 647 N N . TYR A 1 84 ? -20.012 3.573 42.157 1.00 88.12 84 TYR A N 1
ATOM 648 C CA . TYR A 1 84 ? -21.275 4.286 41.974 1.00 88.12 84 TYR A CA 1
ATOM 64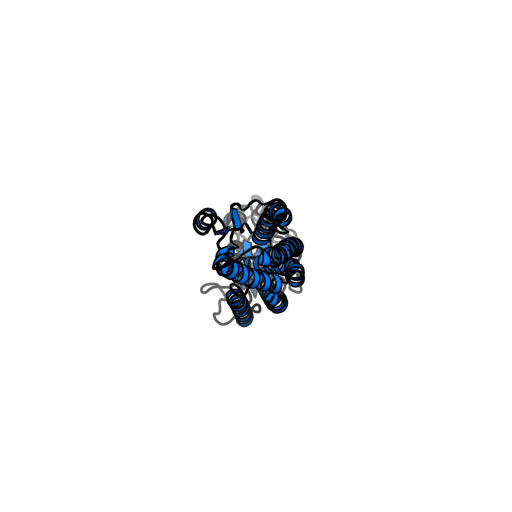9 C C . TYR A 1 84 ? -22.478 3.465 42.439 1.00 88.12 84 TYR A C 1
ATOM 651 O O . TYR A 1 84 ? -23.297 3.952 43.215 1.00 88.12 84 TYR A O 1
ATOM 659 N N . LYS A 1 85 ? -22.551 2.194 42.035 1.00 91.88 85 LYS A N 1
ATOM 660 C CA . LYS A 1 85 ? -23.621 1.277 42.430 1.00 91.88 85 LYS A CA 1
ATOM 661 C C . LYS A 1 85 ? -23.670 1.088 43.945 1.00 91.88 85 LYS A C 1
ATOM 663 O O . LYS A 1 85 ? -24.746 1.152 44.527 1.00 91.88 85 LYS A O 1
ATOM 668 N N . ALA A 1 86 ? -22.516 0.933 44.599 1.00 94.44 86 ALA A N 1
ATOM 669 C CA . ALA A 1 86 ? -22.446 0.825 46.054 1.00 94.44 86 ALA A CA 1
ATOM 670 C C . ALA A 1 86 ? -22.941 2.100 46.761 1.00 94.44 86 ALA A C 1
ATOM 672 O O . ALA A 1 86 ? -23.689 2.005 47.737 1.00 94.44 86 ALA A O 1
ATOM 673 N N . ALA A 1 87 ? -22.563 3.284 46.266 1.00 89.06 87 ALA A N 1
ATOM 674 C CA . ALA A 1 87 ? -23.037 4.557 46.807 1.00 89.06 87 ALA A CA 1
ATOM 675 C C . ALA A 1 87 ? -24.550 4.750 46.588 1.00 89.06 87 ALA A C 1
ATOM 677 O O . ALA A 1 87 ? -25.253 5.211 47.490 1.00 89.06 87 ALA A O 1
ATOM 678 N N . LEU A 1 88 ? -25.062 4.344 45.421 1.00 87.94 88 LEU A N 1
ATOM 679 C CA . LEU A 1 88 ? -26.483 4.383 45.076 1.00 87.94 88 LEU A CA 1
ATOM 680 C C . LEU A 1 88 ? -27.300 3.434 45.960 1.00 87.94 88 LEU A C 1
ATOM 682 O O . LEU A 1 88 ? -28.281 3.863 46.563 1.00 87.94 88 LEU A O 1
ATOM 686 N N . ASP A 1 89 ? -26.855 2.191 46.142 1.00 91.69 89 ASP A N 1
ATOM 687 C CA . ASP A 1 89 ? -27.504 1.213 47.024 1.00 91.69 89 ASP A CA 1
ATOM 688 C C . ASP A 1 89 ? -27.506 1.674 48.495 1.00 91.69 89 ASP A C 1
ATOM 690 O O . ASP A 1 89 ? -28.503 1.515 49.212 1.00 91.69 89 ASP A O 1
ATOM 694 N N . ALA A 1 90 ? -26.412 2.293 48.956 1.00 90.19 90 ALA A N 1
ATOM 695 C CA . ALA A 1 90 ? -26.332 2.876 50.295 1.00 90.19 90 ALA A CA 1
ATOM 696 C C . ALA A 1 90 ? -27.322 4.039 50.469 1.00 90.19 90 ALA A C 1
ATOM 698 O O . ALA A 1 90 ? -28.002 4.125 51.499 1.00 90.19 90 ALA A O 1
ATOM 699 N N . TYR A 1 91 ? -27.450 4.898 49.454 1.00 82.81 91 TYR A N 1
ATOM 700 C CA . TYR A 1 91 ? -28.408 5.998 49.445 1.00 82.81 91 TYR A CA 1
ATOM 701 C C . TYR A 1 91 ? -29.863 5.507 49.401 1.00 82.81 91 TYR A C 1
ATOM 703 O O . TYR A 1 91 ? -30.693 6.004 50.160 1.00 82.81 91 TYR A O 1
ATOM 711 N N . ILE A 1 92 ? -30.176 4.490 48.590 1.00 85.25 92 ILE A N 1
ATOM 712 C CA . ILE A 1 92 ? -31.502 3.850 48.544 1.00 85.25 92 ILE A CA 1
ATOM 713 C C . ILE A 1 92 ? -31.867 3.297 49.926 1.00 85.25 92 ILE A C 1
ATOM 715 O O . ILE A 1 92 ? -32.938 3.595 50.457 1.00 85.25 92 ILE A O 1
ATOM 719 N N . SER A 1 93 ? -30.955 2.555 50.565 1.00 89.62 93 SER A N 1
ATOM 720 C CA . SER A 1 93 ? -31.177 2.018 51.915 1.00 89.62 93 SER A CA 1
ATOM 721 C C . SER A 1 93 ? -31.409 3.124 52.952 1.00 89.62 93 SER A C 1
ATOM 723 O O . SER A 1 93 ? -32.236 2.974 53.857 1.00 89.62 93 SER A O 1
ATOM 725 N N . TYR A 1 94 ? -30.701 4.248 52.826 1.00 83.25 94 TYR A N 1
ATOM 726 C CA . TYR A 1 94 ? -30.915 5.430 53.652 1.00 83.25 94 TYR A CA 1
ATOM 727 C C . TYR A 1 94 ? -32.302 6.056 53.429 1.00 83.25 94 TYR A C 1
ATOM 729 O O . TYR A 1 94 ? -33.043 6.259 54.395 1.00 83.25 94 TYR A O 1
ATOM 737 N N . ALA A 1 95 ? -32.681 6.300 52.173 1.00 80.19 95 ALA A N 1
ATOM 738 C CA . ALA A 1 95 ? -33.969 6.872 51.786 1.00 80.19 95 ALA A CA 1
ATOM 739 C C . ALA A 1 95 ? -35.153 6.007 52.263 1.00 80.19 95 ALA A C 1
ATOM 741 O O . ALA A 1 95 ? -36.126 6.511 52.826 1.00 80.19 95 ALA A O 1
ATOM 742 N N . GLN A 1 96 ? -35.039 4.682 52.154 1.00 85.56 96 GLN A N 1
ATOM 743 C CA . GLN A 1 96 ? -36.043 3.748 52.671 1.00 85.56 96 GLN A CA 1
ATOM 744 C C . GLN A 1 96 ? -36.207 3.843 54.202 1.00 85.56 96 GLN A C 1
ATOM 746 O O . GLN A 1 96 ? -37.326 3.749 54.711 1.00 85.56 96 GLN A O 1
ATOM 751 N N . LYS A 1 97 ? -35.118 4.051 54.962 1.00 82.44 97 LYS A N 1
ATOM 752 C CA . LYS A 1 97 ? -35.168 4.202 56.432 1.00 82.44 97 LYS A CA 1
ATOM 753 C C . LYS A 1 97 ? -35.794 5.527 56.866 1.00 82.44 97 LYS A C 1
ATOM 755 O O . LYS A 1 97 ? -36.488 5.561 57.882 1.00 82.44 97 LYS A O 1
ATOM 760 N N . THR A 1 98 ? -35.565 6.606 56.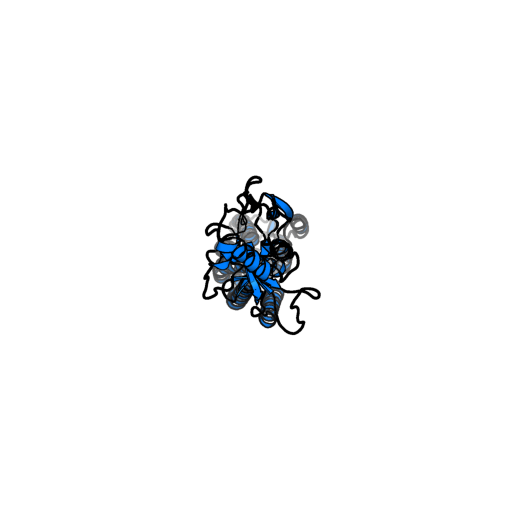118 1.00 75.81 98 THR A N 1
ATOM 761 C CA . THR A 1 98 ? -36.123 7.935 56.426 1.00 75.81 98 THR A CA 1
ATOM 762 C C . THR A 1 98 ? -37.588 8.073 56.030 1.00 75.81 98 THR A C 1
ATOM 764 O O . THR A 1 98 ? -38.255 8.987 56.505 1.00 75.81 98 THR A O 1
ATOM 767 N N . ARG A 1 99 ? -38.133 7.131 55.256 1.00 80.62 99 ARG A N 1
ATOM 768 C CA . ARG A 1 99 ? -39.535 7.106 54.821 1.00 80.62 99 ARG A CA 1
ATOM 769 C C . ARG A 1 99 ? -40.551 7.297 55.957 1.00 80.62 99 ARG A C 1
ATOM 771 O O . ARG A 1 99 ? -41.498 8.060 55.814 1.00 80.62 99 ARG A O 1
ATOM 778 N N . ASN A 1 100 ? -40.325 6.685 57.125 1.00 78.25 100 ASN A N 1
ATOM 779 C CA . ASN A 1 100 ? -41.205 6.830 58.301 1.00 78.25 100 ASN A CA 1
ATOM 780 C C . ASN A 1 100 ? -41.124 8.215 58.980 1.00 78.25 100 ASN A C 1
ATOM 782 O O . ASN A 1 100 ? -41.883 8.492 59.907 1.00 78.25 100 ASN A O 1
ATOM 786 N N . CYS A 1 101 ? -40.194 9.066 58.549 1.00 74.00 101 CYS A N 1
ATOM 787 C CA . CYS A 1 101 ? -39.948 10.408 59.074 1.00 74.00 101 CYS A CA 1
ATOM 788 C C . CYS A 1 101 ? -40.519 11.520 58.176 1.00 74.00 101 CYS A C 1
ATOM 790 O O . CYS A 1 101 ? -40.387 12.702 58.511 1.00 74.00 101 CYS A O 1
ATOM 792 N N . VAL A 1 102 ? -41.134 11.148 57.049 1.00 69.38 102 VAL A N 1
ATOM 793 C CA . VAL A 1 102 ? -41.642 12.042 56.004 1.00 69.38 102 VAL A CA 1
ATOM 794 C C . VAL A 1 102 ? -43.141 11.787 55.824 1.00 69.38 102 VAL A C 1
ATOM 796 O O . VAL A 1 102 ? -43.608 10.655 55.916 1.00 69.38 102 VAL A O 1
ATOM 799 N N . GLU A 1 103 ? -43.928 12.838 55.597 1.00 69.75 103 GLU A N 1
ATOM 800 C CA . GLU A 1 103 ? -45.381 12.735 55.423 1.00 69.75 103 GLU A CA 1
ATOM 801 C C . GLU A 1 103 ? -45.862 13.619 54.266 1.00 69.75 103 GLU A C 1
ATOM 803 O O . GLU A 1 103 ? -45.199 14.574 53.874 1.00 69.75 103 GLU A O 1
ATOM 808 N N . GLY A 1 104 ? -47.073 13.359 53.767 1.00 71.44 104 GLY A N 1
ATOM 809 C CA . GLY A 1 104 ? -47.724 14.235 52.792 1.00 71.44 104 GLY A CA 1
ATOM 810 C C . GLY A 1 104 ? -47.121 14.131 51.390 1.00 71.44 104 GLY A C 1
ATOM 811 O O . GLY A 1 104 ? -46.847 13.033 50.914 1.00 71.44 104 GLY A O 1
ATOM 812 N N . THR A 1 105 ? -46.978 15.269 50.709 1.00 68.00 105 THR A N 1
ATOM 813 C CA . THR A 1 105 ? -46.420 15.360 49.347 1.00 68.00 105 THR A CA 1
ATOM 814 C C . THR A 1 105 ? -44.967 14.905 49.291 1.00 68.00 105 THR A C 1
ATOM 816 O O . THR A 1 105 ? -44.605 14.161 48.387 1.00 68.00 105 THR A O 1
ATOM 819 N N . ASP A 1 106 ? -44.192 15.241 50.318 1.00 69.94 106 ASP A N 1
ATOM 820 C CA . ASP A 1 106 ? -42.769 14.923 50.422 1.00 69.94 106 ASP A CA 1
ATOM 821 C C . ASP A 1 106 ? -42.531 13.402 50.492 1.00 69.94 106 ASP A C 1
ATOM 823 O O . ASP A 1 106 ? -41.530 12.900 49.989 1.00 69.94 106 ASP A O 1
ATOM 827 N N . LEU A 1 107 ? -43.470 12.644 51.080 1.00 74.81 107 LEU A N 1
ATOM 828 C CA . LEU A 1 107 ? -43.397 11.179 51.134 1.00 74.81 107 LEU A CA 1
ATOM 829 C C . LEU A 1 107 ? -43.625 10.557 49.750 1.00 74.81 107 LEU A C 1
ATOM 831 O O . LEU A 1 107 ? -42.970 9.582 49.403 1.00 74.81 107 LEU A O 1
ATOM 835 N N . LYS A 1 108 ? -44.539 11.128 48.956 1.00 76.31 108 LYS A N 1
ATOM 836 C CA . LYS A 1 108 ? -44.809 10.663 47.590 1.00 76.31 108 LYS A CA 1
ATOM 837 C C . LYS A 1 108 ? -43.604 10.901 46.679 1.00 76.31 108 LYS A C 1
ATOM 839 O O . LYS A 1 108 ? -43.247 10.017 45.914 1.00 76.31 108 LYS A O 1
ATOM 844 N N . GLU A 1 109 ? -42.987 12.073 46.783 1.00 75.06 109 GLU A N 1
ATOM 845 C CA . GLU A 1 109 ? -41.792 12.426 46.007 1.00 75.06 109 GLU A CA 1
ATOM 846 C C . GLU A 1 109 ? -40.580 11.573 46.419 1.00 75.06 109 GLU A C 1
ATOM 848 O O . GLU A 1 109 ? -39.812 11.140 45.565 1.00 75.06 109 GLU A O 1
ATOM 853 N N . LEU A 1 110 ? -40.439 11.260 47.714 1.00 72.56 110 LEU A N 1
ATOM 854 C CA . LEU A 1 110 ? -39.424 10.321 48.197 1.00 72.56 110 LEU A CA 1
ATOM 855 C C . LEU A 1 110 ? -39.641 8.897 47.658 1.00 72.56 110 LEU A C 1
ATOM 857 O O . LEU A 1 110 ? -38.676 8.241 47.278 1.00 72.56 110 LEU A O 1
ATOM 861 N N . ASP A 1 111 ? -40.887 8.422 47.618 1.00 81.25 111 ASP A N 1
ATOM 862 C CA . ASP A 1 111 ? -41.219 7.099 47.077 1.00 81.25 111 ASP A CA 1
ATOM 863 C C . ASP A 1 111 ? -40.909 6.994 45.578 1.00 81.25 111 ASP A C 1
ATOM 865 O O . ASP A 1 111 ? -40.306 6.012 45.151 1.00 81.25 111 ASP A O 1
ATOM 869 N N . GLU A 1 112 ? -41.272 8.018 44.797 1.00 81.44 112 GLU A N 1
ATOM 870 C CA . GLU A 1 112 ? -40.950 8.108 43.364 1.00 81.44 112 GLU A CA 1
ATOM 871 C C . GLU A 1 112 ? -39.433 8.104 43.133 1.00 81.44 112 GLU A C 1
ATOM 873 O O . GLU A 1 112 ? -38.933 7.365 42.288 1.00 81.44 112 GLU A O 1
ATOM 878 N N . PHE A 1 113 ? -38.684 8.861 43.938 1.00 76.75 113 PHE A N 1
ATOM 879 C CA . PHE A 1 113 ? -37.225 8.877 43.867 1.00 76.75 113 PHE A CA 1
ATOM 880 C C . PHE A 1 113 ? -36.613 7.495 44.145 1.00 76.75 113 PHE A C 1
ATOM 882 O O . PHE A 1 113 ? -35.697 7.070 43.440 1.00 76.75 113 PHE A O 1
ATOM 889 N N . ILE A 1 114 ? -37.082 6.800 45.189 1.00 81.06 114 ILE A N 1
ATOM 890 C CA . ILE A 1 114 ? -36.564 5.472 45.552 1.00 81.06 114 ILE A CA 1
ATOM 891 C C . ILE A 1 114 ? -36.794 4.492 44.400 1.00 81.06 114 ILE A C 1
ATOM 893 O O . ILE A 1 114 ? -35.877 3.756 44.044 1.00 81.06 114 ILE A O 1
ATOM 897 N N . GLU A 1 115 ? -37.983 4.515 43.796 1.00 85.25 115 GLU A N 1
ATOM 898 C CA . GLU A 1 115 ? -38.316 3.664 42.652 1.00 85.25 115 GLU A CA 1
ATOM 899 C C . GLU A 1 115 ? -37.382 3.927 41.456 1.00 85.25 115 GLU A C 1
ATOM 901 O O . GLU A 1 115 ? -36.832 2.986 40.881 1.00 85.25 115 GLU A O 1
ATOM 906 N N . GLU A 1 116 ? -37.135 5.194 41.107 1.00 80.50 116 GLU A N 1
ATOM 907 C CA . GLU A 1 116 ? -36.205 5.560 40.029 1.00 80.50 116 GLU A CA 1
ATOM 908 C C . GLU A 1 116 ? -34.765 5.106 40.319 1.00 80.50 116 GLU A C 1
ATOM 910 O O . GLU A 1 116 ? -34.104 4.538 39.444 1.00 80.50 116 GLU A O 1
ATOM 915 N N . ALA A 1 117 ? -34.298 5.294 41.556 1.00 79.19 117 ALA A N 1
ATOM 916 C CA . ALA A 1 117 ? -32.968 4.883 41.993 1.00 79.19 117 ALA A CA 1
ATOM 917 C C . ALA A 1 117 ? -32.776 3.359 41.949 1.00 79.19 117 ALA A C 1
ATOM 919 O O . ALA A 1 117 ? -31.743 2.871 41.486 1.00 79.19 117 ALA A O 1
ATOM 920 N N . GLU A 1 118 ? -33.780 2.595 42.383 1.00 85.81 118 GLU A N 1
ATOM 921 C CA . GLU A 1 118 ? -33.773 1.131 42.313 1.00 85.81 118 GLU A CA 1
ATOM 922 C C . GLU A 1 118 ? -33.734 0.636 40.861 1.00 85.81 118 GLU A C 1
ATOM 924 O O . GLU A 1 118 ? -32.987 -0.294 40.542 1.00 85.81 118 GLU A O 1
ATOM 929 N N . ILE A 1 119 ? -34.484 1.282 39.960 1.00 82.38 119 ILE A N 1
ATOM 930 C CA . ILE A 1 119 ? -34.451 0.981 38.522 1.00 82.38 119 ILE A CA 1
ATOM 931 C C . ILE A 1 119 ? -33.058 1.249 37.940 1.00 82.38 119 ILE A C 1
ATOM 933 O O . ILE A 1 119 ? -32.574 0.457 37.130 1.00 82.38 119 ILE A O 1
ATOM 937 N N . GLU A 1 120 ? -32.411 2.350 38.317 1.00 81.69 120 GLU A N 1
ATOM 938 C CA . GLU A 1 120 ? -31.064 2.674 37.846 1.00 81.69 120 GLU A CA 1
ATOM 939 C C . GLU A 1 120 ? -30.012 1.696 38.375 1.00 81.69 120 GLU A C 1
ATOM 941 O O . GLU A 1 120 ? -29.250 1.136 37.584 1.00 81.69 120 GLU A O 1
ATOM 946 N N . SER A 1 121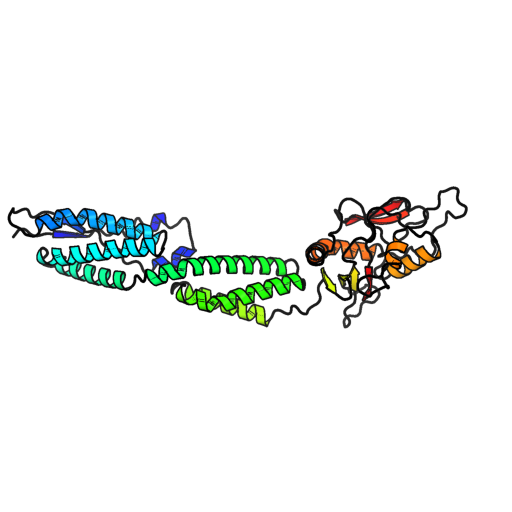 ? -30.024 1.400 39.679 1.00 82.62 121 SER A N 1
ATOM 947 C CA . SER A 1 121 ? -29.119 0.404 40.270 1.00 82.62 121 SER A CA 1
ATOM 948 C C . SER A 1 121 ? -29.275 -0.970 39.601 1.00 82.62 121 SER A C 1
ATOM 950 O O . SER A 1 121 ? -28.287 -1.654 39.308 1.00 82.62 121 SER A O 1
ATOM 952 N N . ALA A 1 122 ? -30.510 -1.360 39.266 1.00 84.31 122 ALA A N 1
ATOM 953 C CA . ALA A 1 122 ? -30.789 -2.603 38.553 1.00 84.31 122 ALA A CA 1
ATOM 954 C C . ALA A 1 122 ? -30.264 -2.620 37.104 1.00 84.31 122 ALA A C 1
ATOM 956 O O . ALA A 1 122 ? -29.946 -3.694 36.594 1.00 84.31 122 ALA A O 1
ATOM 957 N N . LYS A 1 123 ? -30.155 -1.461 36.440 1.00 83.44 123 LYS A N 1
ATOM 958 C CA . LYS A 1 123 ? -29.595 -1.334 35.081 1.00 83.44 123 LYS A CA 1
ATOM 959 C C . LYS A 1 123 ? -28.066 -1.342 35.053 1.00 83.44 123 LYS A C 1
ATOM 961 O O . LYS A 1 123 ? -27.496 -1.653 34.010 1.00 83.44 123 LYS A O 1
ATOM 966 N N . LEU A 1 124 ? -27.403 -1.002 36.161 1.00 83.00 124 LEU A N 1
ATOM 967 C CA . LEU A 1 124 ? -25.941 -1.015 36.264 1.00 83.00 124 LEU A CA 1
ATOM 968 C C . LEU A 1 124 ? -25.408 -2.456 36.260 1.00 83.00 124 LEU A C 1
ATOM 970 O O . LEU A 1 124 ? -25.313 -3.105 37.309 1.00 83.00 124 LEU A O 1
ATOM 974 N N . ASP A 1 125 ? -25.039 -2.943 35.076 1.00 86.44 125 ASP A N 1
ATOM 975 C CA . ASP A 1 125 ? -24.317 -4.203 34.878 1.00 86.44 125 ASP A CA 1
ATOM 976 C C . ASP A 1 125 ? -22.799 -3.955 34.875 1.00 86.44 125 ASP A C 1
ATOM 978 O O . ASP A 1 125 ? -22.146 -3.822 33.838 1.00 86.44 125 ASP A O 1
ATOM 982 N N . CYS A 1 126 ? -22.227 -3.852 36.075 1.00 87.94 126 CYS A N 1
ATOM 983 C CA . CYS A 1 126 ? -20.803 -3.560 36.238 1.00 87.94 126 CYS A CA 1
ATOM 984 C C . CYS A 1 126 ? -19.886 -4.689 35.734 1.00 87.94 126 CYS A C 1
ATOM 986 O O . CYS A 1 126 ? -18.733 -4.421 35.386 1.00 87.94 126 CYS A O 1
ATOM 988 N N . ASP A 1 127 ? -20.378 -5.932 35.669 1.00 88.81 127 ASP A N 1
ATOM 989 C CA . ASP A 1 127 ? -19.622 -7.065 35.131 1.00 88.81 127 ASP A CA 1
ATOM 990 C C . ASP A 1 127 ? -19.533 -6.990 33.606 1.00 88.81 127 ASP A C 1
ATOM 992 O O . ASP A 1 127 ? -18.465 -7.253 33.045 1.00 88.81 127 ASP A O 1
ATOM 996 N N . LEU A 1 128 ? -20.619 -6.588 32.939 1.00 84.75 128 LEU A N 1
ATOM 997 C CA . LEU A 1 128 ? -20.614 -6.313 31.506 1.00 84.75 128 LEU A CA 1
ATOM 998 C C . LEU A 1 128 ? -19.688 -5.140 31.167 1.00 84.75 128 LEU A C 1
ATOM 1000 O O . LEU A 1 128 ? -18.845 -5.279 30.285 1.00 84.75 128 LEU A O 1
ATOM 1004 N N . ILE A 1 129 ? -19.772 -4.021 31.899 1.00 83.56 129 ILE A N 1
ATOM 1005 C CA . ILE A 1 129 ? -18.894 -2.856 31.669 1.00 83.56 129 ILE A CA 1
ATOM 1006 C C . ILE A 1 129 ? -17.422 -3.270 31.752 1.00 83.56 129 ILE A C 1
ATOM 1008 O O . ILE A 1 129 ? -16.635 -2.958 30.861 1.00 83.56 129 ILE A O 1
ATOM 1012 N N . LYS A 1 130 ? -17.060 -4.057 32.770 1.00 85.62 130 LYS A N 1
ATOM 1013 C CA . LYS A 1 130 ? -15.700 -4.583 32.929 1.00 85.62 130 LYS A CA 1
ATOM 1014 C C . LYS A 1 130 ? -15.263 -5.483 31.768 1.00 85.62 130 LYS A C 1
ATOM 1016 O O . LYS A 1 130 ? -14.101 -5.454 31.375 1.00 85.62 130 LYS A O 1
ATOM 1021 N N . GLN A 1 131 ? -16.163 -6.312 31.240 1.00 88.19 131 GLN A N 1
ATOM 1022 C CA . GLN A 1 131 ? -15.880 -7.163 30.077 1.00 88.19 131 GLN A CA 1
ATOM 1023 C C . GLN A 1 131 ? -15.709 -6.347 28.793 1.00 88.19 131 GLN A C 1
ATOM 1025 O O . GLN A 1 131 ? -14.936 -6.737 27.921 1.00 88.19 131 GLN A O 1
ATOM 1030 N N . CYS A 1 132 ? -16.404 -5.216 28.690 1.00 88.44 132 CYS A N 1
ATOM 1031 C CA . CYS A 1 132 ? -16.419 -4.374 27.505 1.00 88.44 132 CYS A CA 1
ATOM 1032 C C . CYS A 1 132 ? -15.229 -3.418 27.386 1.00 88.44 132 CYS A C 1
ATOM 1034 O O . CYS A 1 132 ? -14.898 -3.029 26.270 1.00 88.44 132 CYS A O 1
ATOM 1036 N N . GLU A 1 133 ? -14.539 -3.088 28.481 1.00 85.12 133 GLU A N 1
ATOM 1037 C CA . GLU A 1 133 ? -13.321 -2.259 28.461 1.00 85.12 133 GLU A CA 1
ATOM 1038 C C . GLU A 1 133 ? -12.289 -2.694 27.394 1.00 85.12 133 GLU A C 1
ATOM 1040 O O . GLU A 1 133 ? -11.968 -1.888 26.519 1.00 85.12 133 GLU A O 1
ATOM 1045 N N . PRO A 1 134 ? -11.782 -3.947 27.383 1.00 90.25 134 PRO A N 1
ATOM 1046 C CA . PRO A 1 134 ? -10.816 -4.374 26.367 1.00 90.25 134 PRO A CA 1
ATOM 1047 C C . PRO A 1 134 ? -11.418 -4.448 24.956 1.00 90.25 134 PRO A C 1
ATOM 1049 O O . PRO A 1 134 ? -10.702 -4.264 23.976 1.00 90.25 134 PRO A O 1
ATOM 1052 N N . VAL A 1 135 ? -12.725 -4.700 24.847 1.00 90.94 135 VAL A N 1
ATOM 1053 C CA . VAL A 1 135 ? -13.435 -4.807 23.564 1.00 90.94 135 VAL A CA 1
ATOM 1054 C C . VAL A 1 135 ? -13.536 -3.440 22.885 1.00 90.94 135 VAL A C 1
ATOM 1056 O O . VAL A 1 135 ? -13.329 -3.341 21.679 1.00 90.94 135 VAL A O 1
ATOM 1059 N N . ILE A 1 136 ? -13.806 -2.377 23.647 1.00 86.38 136 ILE A N 1
ATOM 1060 C CA . ILE A 1 136 ? -13.871 -1.005 23.125 1.00 86.38 136 ILE A CA 1
ATOM 1061 C C . ILE A 1 136 ? -12.491 -0.553 22.637 1.00 86.38 136 ILE A C 1
ATOM 1063 O O . ILE A 1 136 ? -12.387 -0.021 21.537 1.00 86.38 136 ILE A O 1
ATOM 1067 N N . VAL A 1 137 ? -11.428 -0.839 23.394 1.00 89.00 137 VAL A N 1
ATOM 1068 C CA . VAL A 1 137 ? -10.053 -0.515 22.974 1.00 89.00 137 VAL A CA 1
ATOM 1069 C C . VAL A 1 137 ? -9.687 -1.234 21.674 1.00 89.00 137 VAL A C 1
ATOM 1071 O O . VAL A 1 137 ? -9.145 -0.619 20.760 1.00 89.00 137 VAL A O 1
ATOM 1074 N N . GLN A 1 138 ? -10.007 -2.527 21.565 1.00 94.75 138 GLN A N 1
ATOM 1075 C CA . GLN A 1 138 ? -9.740 -3.285 20.343 1.00 94.75 138 GLN A CA 1
ATOM 1076 C C . GLN A 1 138 ? -10.556 -2.761 19.152 1.00 94.75 138 GLN A C 1
ATOM 1078 O O . GLN A 1 138 ? -10.034 -2.685 18.045 1.00 94.75 138 GLN A O 1
ATOM 1083 N N . LYS A 1 139 ? -11.813 -2.352 19.372 1.00 93.31 139 LYS A N 1
ATOM 1084 C CA . LYS A 1 139 ? -12.632 -1.712 18.336 1.00 93.31 139 LYS A CA 1
ATOM 1085 C C . LYS A 1 139 ? -11.946 -0.460 17.780 1.00 93.31 139 LYS A C 1
ATOM 1087 O O . LYS A 1 139 ? -11.833 -0.336 16.568 1.00 93.31 139 LYS A O 1
ATOM 1092 N N . GLU A 1 140 ? -11.504 0.446 18.653 1.00 91.81 140 GLU A N 1
ATOM 1093 C CA . GLU A 1 140 ? -10.861 1.705 18.249 1.00 91.81 140 GLU A CA 1
ATOM 1094 C C . GLU A 1 140 ? -9.580 1.453 17.441 1.00 91.81 140 GLU A C 1
ATOM 1096 O O . GLU A 1 140 ? -9.356 2.108 16.427 1.00 91.81 140 GLU A O 1
ATOM 1101 N N . GLN A 1 141 ? -8.781 0.458 17.843 1.00 96.19 141 GLN A N 1
ATOM 1102 C CA . GLN A 1 141 ? -7.578 0.047 17.111 1.00 96.19 141 GLN A CA 1
ATOM 1103 C C . GLN A 1 141 ? -7.901 -0.463 15.703 1.00 96.19 141 GLN A C 1
ATOM 1105 O O . GLN A 1 141 ? -7.265 -0.042 14.740 1.00 96.19 141 GLN A O 1
ATOM 1110 N N . LEU A 1 142 ? -8.912 -1.326 15.574 1.00 96.31 142 LEU A N 1
ATOM 1111 C CA . LEU A 1 142 ? -9.341 -1.848 14.274 1.00 96.31 142 LEU A CA 1
ATOM 1112 C C . LEU A 1 142 ? -9.926 -0.749 13.376 1.00 96.31 142 LEU A C 1
ATOM 1114 O O . LEU A 1 142 ? -9.714 -0.772 12.168 1.00 96.31 142 LEU A O 1
ATOM 1118 N N . GLU A 1 143 ? -10.640 0.229 13.941 1.00 94.31 143 GLU A N 1
ATOM 1119 C CA . GLU A 1 143 ? -11.162 1.375 13.182 1.00 94.31 143 GLU A CA 1
ATOM 1120 C C . GLU A 1 143 ? -10.036 2.296 12.680 1.00 94.31 143 GLU A C 1
ATOM 1122 O O . GLU A 1 143 ? -10.108 2.793 11.554 1.00 94.31 143 GLU A O 1
ATOM 1127 N N . GLU A 1 144 ? -8.974 2.492 13.468 1.00 95.75 144 GLU A N 1
ATOM 1128 C CA . GLU A 1 144 ? -7.780 3.243 13.054 1.00 95.75 144 GLU A CA 1
ATOM 1129 C C . GLU A 1 144 ? -6.987 2.516 11.954 1.00 95.75 144 GLU A C 1
ATOM 1131 O O . GLU A 1 144 ? -6.582 3.134 10.963 1.00 95.75 144 GLU A O 1
ATOM 1136 N N . GLU A 1 145 ? -6.795 1.203 12.093 1.00 96.00 145 GLU A N 1
ATOM 1137 C CA . GLU A 1 145 ? -6.133 0.368 11.085 1.00 96.00 145 GLU A CA 1
ATOM 1138 C C . GLU A 1 145 ? -6.918 0.345 9.768 1.00 96.00 145 GLU A C 1
ATOM 1140 O O . GLU A 1 145 ? -6.344 0.547 8.692 1.00 96.00 145 GLU A O 1
ATOM 1145 N N . LEU A 1 146 ? -8.241 0.187 9.847 1.00 96.00 146 LEU A N 1
ATOM 1146 C CA . LEU A 1 146 ? -9.122 0.229 8.686 1.00 96.00 146 LEU A CA 1
ATOM 1147 C C . LEU A 1 146 ? -9.038 1.578 7.957 1.00 96.00 146 LEU A C 1
ATOM 1149 O O . LEU A 1 146 ? -8.878 1.608 6.738 1.00 96.00 146 LEU A O 1
ATOM 1153 N N . ALA A 1 147 ? -9.084 2.696 8.687 1.00 95.38 147 ALA A N 1
ATOM 1154 C CA . ALA A 1 147 ? -8.962 4.026 8.091 1.00 95.38 147 ALA A CA 1
ATOM 1155 C C . ALA A 1 147 ? -7.584 4.251 7.441 1.00 95.38 147 ALA A C 1
ATOM 1157 O O . ALA A 1 147 ? -7.477 4.853 6.372 1.00 95.38 147 ALA A O 1
ATOM 1158 N N . THR A 1 148 ? -6.519 3.754 8.074 1.00 95.19 148 THR A N 1
ATOM 1159 C CA . THR A 1 148 ? -5.148 3.885 7.562 1.00 95.19 148 THR A CA 1
ATOM 1160 C C . THR A 1 148 ? -4.959 3.100 6.266 1.00 95.19 148 THR A C 1
ATOM 1162 O O . THR A 1 148 ? -4.423 3.632 5.292 1.00 95.19 148 THR A O 1
ATOM 1165 N N . THR A 1 149 ? -5.418 1.850 6.234 1.00 94.19 149 THR A N 1
ATOM 1166 C CA . THR A 1 149 ? -5.312 0.986 5.050 1.00 94.19 149 THR A CA 1
ATOM 1167 C C . THR A 1 149 ? -6.203 1.468 3.902 1.00 94.19 149 THR A C 1
ATOM 1169 O O . THR A 1 149 ? -5.777 1.410 2.748 1.00 94.19 149 THR A O 1
ATOM 1172 N N . GLU A 1 150 ? -7.379 2.039 4.192 1.00 94.94 150 GLU A N 1
ATOM 1173 C CA . GLU A 1 150 ? -8.237 2.675 3.182 1.00 94.94 150 GLU A CA 1
ATOM 1174 C C . GLU A 1 150 ? -7.524 3.836 2.475 1.00 94.94 150 GLU A C 1
ATOM 1176 O O . GLU A 1 150 ? -7.515 3.902 1.245 1.00 94.94 150 GLU A O 1
ATOM 1181 N N . ILE A 1 151 ? -6.885 4.731 3.239 1.00 91.38 151 ILE A N 1
ATOM 1182 C CA . ILE A 1 151 ? -6.124 5.860 2.684 1.00 91.38 151 ILE A CA 1
ATOM 1183 C C . ILE A 1 151 ? -4.959 5.353 1.830 1.00 91.38 151 ILE A C 1
ATOM 1185 O O . ILE A 1 151 ? -4.786 5.811 0.702 1.00 91.38 151 ILE A O 1
ATOM 1189 N N . GLN A 1 152 ? -4.195 4.376 2.328 1.00 87.44 152 GLN A N 1
ATOM 1190 C CA . GLN A 1 152 ? -3.075 3.793 1.582 1.00 87.44 152 GLN A CA 1
ATOM 1191 C C . GLN A 1 152 ? -3.526 3.182 0.251 1.00 87.44 152 GLN A C 1
ATOM 1193 O O . GLN A 1 152 ? -2.877 3.392 -0.775 1.00 87.44 152 GLN A O 1
ATOM 1198 N N . TYR A 1 153 ? -4.645 2.455 0.251 1.00 88.44 153 TYR A N 1
ATOM 1199 C CA . TYR A 1 153 ? -5.225 1.897 -0.965 1.00 88.44 153 TYR A CA 1
ATOM 1200 C C . TYR A 1 153 ? -5.731 2.988 -1.923 1.00 88.44 153 TYR A C 1
ATOM 1202 O O . TYR A 1 153 ? -5.509 2.892 -3.128 1.00 88.44 153 TYR A O 1
ATOM 1210 N N . ALA A 1 154 ? -6.365 4.047 -1.411 1.00 87.44 154 ALA A N 1
ATOM 1211 C CA . ALA A 1 154 ? -6.871 5.148 -2.230 1.00 87.44 154 ALA A CA 1
ATOM 1212 C C . ALA A 1 154 ? -5.754 5.983 -2.884 1.00 87.44 154 ALA A C 1
ATOM 1214 O O . ALA A 1 154 ? -5.907 6.431 -4.021 1.00 87.44 154 ALA A O 1
ATOM 1215 N N . GLU A 1 155 ? -4.640 6.200 -2.181 1.00 82.94 155 GLU A N 1
ATOM 1216 C CA . GLU A 1 155 ? -3.487 6.951 -2.692 1.00 82.94 155 GLU A CA 1
ATOM 1217 C C . GLU A 1 155 ? -2.644 6.130 -3.673 1.00 82.94 155 GLU A C 1
ATOM 1219 O O . GLU A 1 155 ? -2.133 6.669 -4.656 1.00 82.94 155 GLU A O 1
ATOM 1224 N N . ASN A 1 156 ? -2.501 4.829 -3.417 1.00 76.00 156 ASN A N 1
ATOM 1225 C CA . ASN A 1 156 ? -1.704 3.930 -4.238 1.00 76.00 156 ASN A CA 1
ATOM 1226 C C . ASN A 1 156 ? -2.341 2.533 -4.285 1.00 76.00 156 ASN A C 1
ATOM 1228 O O . ASN A 1 156 ? -1.956 1.657 -3.500 1.00 76.00 156 ASN A O 1
ATOM 1232 N N . PRO A 1 157 ? -3.306 2.300 -5.190 1.00 76.94 157 PRO A N 1
ATOM 1233 C CA . PRO A 1 157 ? -3.920 0.993 -5.347 1.00 76.94 157 PRO A CA 1
ATOM 1234 C C . PRO A 1 157 ? -2.884 0.040 -5.946 1.00 76.94 157 PRO A C 1
ATOM 1236 O O . PRO A 1 157 ? -2.551 0.123 -7.124 1.00 76.94 157 PRO A O 1
ATOM 1239 N N . SER A 1 158 ? -2.346 -0.848 -5.114 1.00 75.19 158 SER A N 1
ATOM 1240 C CA . SER A 1 158 ? -1.468 -1.951 -5.489 1.00 75.19 158 SER A CA 1
ATOM 1241 C C . SER A 1 158 ? -2.082 -3.260 -5.006 1.00 75.19 158 SER A C 1
ATOM 1243 O O . SER A 1 158 ? -2.965 -3.259 -4.149 1.00 75.19 158 SER A O 1
ATOM 1245 N N . THR A 1 159 ? -1.613 -4.405 -5.508 1.00 76.25 159 THR A N 1
ATOM 1246 C CA . THR A 1 159 ? -2.059 -5.700 -4.966 1.00 76.25 159 THR A CA 1
ATOM 1247 C C . THR A 1 159 ? -1.794 -5.801 -3.459 1.00 76.25 159 THR A C 1
ATOM 1249 O O . THR A 1 159 ? -2.608 -6.369 -2.738 1.00 76.25 159 THR A O 1
ATOM 1252 N N .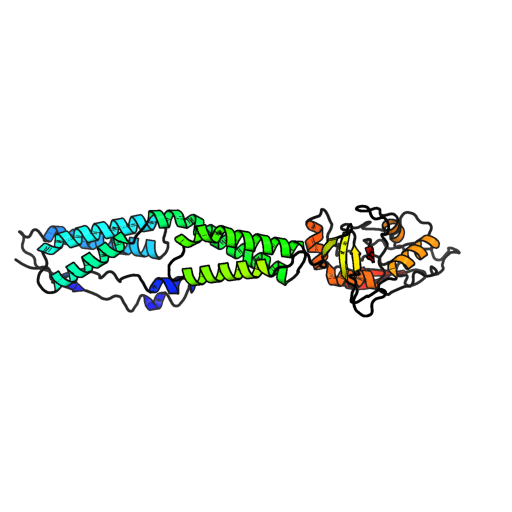 LEU A 1 160 ? -0.701 -5.202 -2.970 1.00 80.12 160 LEU A N 1
ATOM 1253 C CA . LEU A 1 160 ? -0.353 -5.203 -1.550 1.00 80.12 160 LEU A CA 1
ATOM 1254 C C . LEU A 1 160 ? -1.271 -4.292 -0.723 1.00 80.12 160 LEU A C 1
ATOM 1256 O O . LEU A 1 160 ? -1.795 -4.741 0.291 1.00 80.12 160 LEU A O 1
ATOM 1260 N N . SER A 1 161 ? -1.491 -3.040 -1.143 1.00 85.44 161 SER A N 1
ATOM 1261 C CA . SER A 1 161 ? -2.369 -2.116 -0.405 1.00 85.44 161 SER A CA 1
ATOM 1262 C C . SER A 1 161 ? -3.836 -2.547 -0.465 1.00 85.44 161 SER A C 1
ATOM 1264 O O . SER A 1 161 ? -4.554 -2.409 0.521 1.00 85.44 161 SER A O 1
ATOM 1266 N N . CYS A 1 162 ? -4.263 -3.148 -1.580 1.00 88.69 162 CYS A N 1
ATOM 1267 C CA . CYS A 1 162 ? -5.583 -3.760 -1.707 1.00 88.69 162 CYS A CA 1
ATOM 1268 C C . CYS A 1 162 ? -5.748 -4.936 -0.741 1.00 88.69 162 CYS A C 1
ATOM 1270 O O . CYS A 1 162 ? -6.737 -4.986 -0.015 1.00 88.69 162 CYS A O 1
ATOM 1272 N N . ALA A 1 163 ? -4.773 -5.854 -0.695 1.00 88.62 163 ALA A N 1
ATOM 1273 C CA . ALA A 1 163 ? -4.805 -6.987 0.229 1.00 88.62 163 ALA A CA 1
ATOM 1274 C C . ALA A 1 163 ? -4.824 -6.521 1.692 1.00 88.62 163 ALA A C 1
ATOM 1276 O O . ALA A 1 163 ? -5.653 -6.992 2.462 1.00 88.62 163 ALA A O 1
ATOM 1277 N N . ALA A 1 164 ? -3.995 -5.536 2.052 1.00 91.75 164 ALA A N 1
ATOM 1278 C CA . ALA A 1 164 ? -3.978 -4.966 3.399 1.00 91.75 164 ALA A CA 1
ATOM 1279 C C . ALA A 1 164 ? -5.329 -4.339 3.788 1.00 91.75 164 ALA A C 1
ATOM 1281 O O . ALA A 1 164 ? -5.830 -4.580 4.884 1.00 91.75 164 ALA A O 1
ATOM 1282 N N . TYR A 1 165 ? -5.957 -3.582 2.882 1.00 95.06 165 TYR A N 1
ATOM 1283 C CA . TYR A 1 165 ? -7.289 -3.021 3.119 1.00 95.06 165 TYR A CA 1
ATOM 1284 C C . TYR A 1 165 ? -8.369 -4.108 3.223 1.00 95.06 165 TYR A C 1
ATOM 1286 O O . TYR A 1 165 ? -9.244 -4.038 4.087 1.00 95.06 165 TYR A O 1
ATOM 1294 N N . GLN A 1 166 ? -8.293 -5.146 2.385 1.00 95.62 166 GLN A N 1
ATOM 1295 C CA . GLN A 1 166 ? -9.198 -6.293 2.452 1.00 95.62 166 GLN A CA 1
ATOM 1296 C C . GLN A 1 166 ? -9.081 -7.038 3.787 1.00 95.62 166 GLN A C 1
ATOM 1298 O O . GLN A 1 166 ? -10.102 -7.408 4.371 1.00 95.62 166 GLN A O 1
ATOM 1303 N N . ASP A 1 167 ? -7.859 -7.247 4.274 1.00 96.12 167 ASP A N 1
ATOM 1304 C CA . ASP A 1 167 ? -7.589 -7.908 5.550 1.00 96.12 167 ASP A CA 1
ATOM 1305 C C . ASP A 1 167 ? -8.132 -7.082 6.724 1.00 96.12 167 ASP A C 1
ATOM 1307 O O . ASP A 1 167 ? -8.871 -7.626 7.547 1.00 96.12 167 ASP A O 1
ATOM 1311 N N . ALA A 1 168 ? -7.889 -5.766 6.744 1.00 97.75 168 ALA A N 1
ATOM 1312 C CA . ALA A 1 168 ? -8.420 -4.867 7.772 1.00 97.75 168 ALA A CA 1
ATOM 1313 C C . ALA A 1 168 ? -9.962 -4.845 7.798 1.00 97.75 168 ALA A C 1
ATOM 1315 O O . ALA A 1 168 ? -10.580 -4.918 8.864 1.00 97.75 168 ALA A O 1
ATOM 1316 N N . LEU A 1 169 ? -10.609 -4.807 6.625 1.00 98.25 169 LEU A N 1
ATOM 1317 C CA . LEU A 1 169 ? -12.067 -4.923 6.514 1.00 98.25 169 LEU A CA 1
ATOM 1318 C C . LEU A 1 169 ? -12.571 -6.251 7.096 1.00 98.25 169 LEU A C 1
ATOM 1320 O O . LEU A 1 169 ? -13.518 -6.264 7.884 1.00 98.25 169 LEU A O 1
ATOM 1324 N N . ASN A 1 170 ? -11.945 -7.367 6.715 1.00 97.88 170 ASN A N 1
ATOM 1325 C CA . ASN A 1 170 ? -12.327 -8.698 7.183 1.00 97.88 170 ASN A CA 1
ATOM 1326 C C . ASN A 1 170 ? -12.162 -8.839 8.699 1.00 97.88 170 ASN A C 1
ATOM 1328 O O . ASN A 1 170 ? -13.027 -9.428 9.350 1.00 97.88 170 ASN A O 1
ATOM 1332 N N . GLU A 1 171 ? -11.086 -8.295 9.268 1.00 98.12 171 GLU A N 1
ATOM 1333 C CA . GLU A 1 171 ? -10.850 -8.321 10.709 1.00 98.12 171 GLU A CA 1
ATOM 1334 C C . GLU A 1 171 ? -11.904 -7.505 11.468 1.00 98.12 171 GLU A C 1
ATOM 1336 O O . GLU A 1 171 ? -12.500 -8.012 12.425 1.00 98.12 171 GLU A O 1
ATOM 1341 N N . TYR A 1 172 ? -12.230 -6.297 10.991 1.00 97.94 172 TYR A N 1
ATOM 1342 C CA . TYR A 1 172 ? -13.297 -5.472 11.565 1.00 97.94 172 TYR A CA 1
ATOM 1343 C C . TYR A 1 172 ? -14.662 -6.180 11.532 1.00 97.94 172 TYR A C 1
ATOM 1345 O O . TYR A 1 172 ? -15.359 -6.250 12.550 1.00 97.94 172 TYR A O 1
ATOM 1353 N N . ILE A 1 173 ? -15.031 -6.767 10.387 1.00 98.25 173 ILE A N 1
ATOM 1354 C CA . ILE A 1 173 ? -16.285 -7.522 10.218 1.00 98.25 173 ILE A CA 1
ATOM 1355 C C . ILE A 1 173 ? -16.321 -8.731 11.161 1.00 98.25 173 ILE A C 1
ATOM 1357 O O . ILE A 1 173 ? -17.331 -8.977 11.824 1.00 98.25 173 ILE A O 1
ATOM 1361 N N . LEU A 1 174 ? -15.220 -9.481 11.254 1.00 98.19 174 LEU A N 1
ATOM 1362 C CA . LEU A 1 174 ? -15.124 -10.669 12.101 1.00 98.19 174 LEU A CA 1
ATOM 1363 C C . LEU A 1 174 ? -15.202 -10.322 13.595 1.00 98.19 174 LEU A C 1
ATOM 1365 O O . LEU A 1 174 ? -15.757 -11.098 14.378 1.00 98.19 174 LEU A O 1
ATOM 1369 N N . PHE A 1 175 ? -14.675 -9.163 13.994 1.00 97.69 175 PHE A N 1
ATOM 1370 C CA . PHE A 1 175 ? -14.725 -8.672 15.368 1.00 97.69 175 PHE A CA 1
ATOM 1371 C C . PHE A 1 175 ? -16.105 -8.125 15.766 1.00 97.69 175 PHE A C 1
ATOM 1373 O O . PHE A 1 175 ? -16.478 -8.171 16.943 1.00 97.69 175 PHE A O 1
ATOM 1380 N N . ALA A 1 176 ? -16.904 -7.656 14.804 1.00 96.44 176 ALA A N 1
ATOM 1381 C CA . ALA A 1 176 ? -18.154 -6.955 15.078 1.00 96.44 176 ALA A CA 1
ATOM 1382 C C . ALA A 1 176 ? -19.161 -7.689 15.994 1.00 96.44 176 ALA A C 1
ATOM 1384 O O . ALA A 1 176 ? -19.741 -7.038 16.872 1.00 96.44 176 ALA A O 1
ATOM 1385 N N . PRO A 1 177 ? -19.365 -9.021 15.895 1.00 96.94 177 PRO A N 1
ATOM 1386 C CA . PRO A 1 177 ? -20.229 -9.756 16.820 1.00 96.94 177 PRO A CA 1
ATOM 1387 C C . PRO A 1 177 ? -19.762 -9.699 18.281 1.00 96.94 177 PRO A C 1
ATOM 1389 O O . PRO A 1 177 ? -20.600 -9.705 19.182 1.00 96.94 177 PRO A O 1
ATOM 1392 N N . THR A 1 178 ? -18.448 -9.628 18.516 1.00 95.06 178 THR A N 1
ATOM 1393 C CA . THR A 1 178 ? -17.845 -9.495 19.853 1.00 95.06 178 THR A CA 1
ATOM 1394 C C . THR A 1 178 ? -18.044 -8.088 20.407 1.00 95.06 178 THR A C 1
ATOM 1396 O O . THR A 1 178 ? -18.324 -7.932 21.593 1.00 95.06 178 THR A O 1
ATOM 1399 N N . ALA A 1 179 ? -17.952 -7.068 19.550 1.00 92.00 179 ALA A N 1
ATOM 1400 C CA . ALA A 1 179 ? -18.156 -5.675 19.936 1.00 92.00 179 ALA A CA 1
ATOM 1401 C C . ALA A 1 179 ? -19.621 -5.341 20.234 1.00 92.00 179 ALA A C 1
ATOM 1403 O O . ALA A 1 179 ? -19.901 -4.568 21.145 1.00 92.00 179 ALA A O 1
ATOM 1404 N N . LYS A 1 180 ? -20.563 -5.937 19.495 1.00 92.56 180 LYS A N 1
ATOM 1405 C CA . LYS A 1 180 ? -21.990 -5.583 19.518 1.00 92.56 180 LYS A CA 1
ATOM 1406 C C . LYS A 1 180 ? -22.622 -5.464 20.920 1.00 92.56 180 LYS A C 1
ATOM 1408 O O . LYS A 1 180 ? -23.312 -4.471 21.142 1.00 92.56 180 LYS A O 1
ATOM 1413 N N . PRO A 1 181 ? -22.418 -6.395 21.875 1.00 89.25 181 PRO A N 1
ATOM 1414 C CA . PRO A 1 181 ? -22.992 -6.288 23.222 1.00 89.25 181 PRO A CA 1
ATOM 1415 C C . PRO A 1 181 ? -22.434 -5.121 24.049 1.00 89.25 181 PRO A C 1
ATOM 1417 O O . PRO A 1 181 ? -23.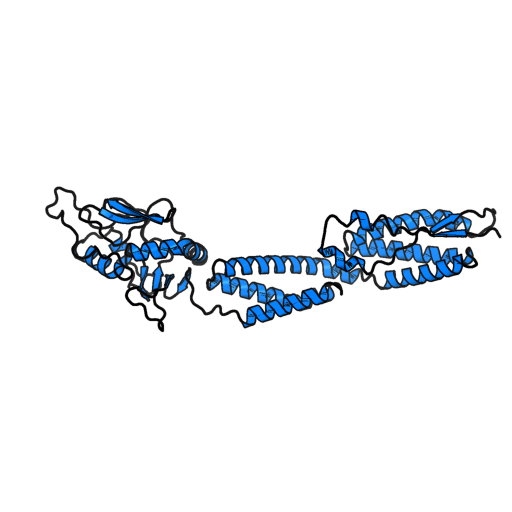046 -4.731 25.038 1.00 89.25 181 PRO A O 1
ATOM 1420 N N . CYS A 1 182 ? -21.281 -4.585 23.651 1.00 87.56 182 CYS A N 1
ATOM 1421 C CA . CYS A 1 182 ? -20.576 -3.495 24.318 1.00 87.56 182 CYS A CA 1
ATOM 1422 C C . CYS A 1 182 ? -20.888 -2.116 23.731 1.00 87.56 182 CYS A C 1
ATOM 1424 O O . CYS A 1 182 ? -20.375 -1.114 24.225 1.00 87.56 182 CYS A O 1
ATOM 1426 N N . ILE A 1 183 ? -21.716 -2.049 22.685 1.00 83.12 183 ILE A N 1
ATOM 1427 C CA . ILE A 1 183 ? -22.127 -0.791 22.067 1.00 83.12 183 ILE A CA 1
ATOM 1428 C C . ILE A 1 183 ? -23.459 -0.348 22.665 1.00 83.12 183 ILE A C 1
ATOM 1430 O O . ILE A 1 183 ? -24.438 -1.098 22.676 1.00 83.12 183 ILE A O 1
ATOM 1434 N N . GLY A 1 184 ? -23.499 0.894 23.150 1.00 78.38 184 GLY A N 1
ATOM 1435 C CA . GLY A 1 184 ? -24.721 1.505 23.660 1.00 78.38 184 GLY A CA 1
ATOM 1436 C C . GLY A 1 184 ? -25.813 1.594 22.581 1.00 78.38 184 GLY A C 1
ATOM 1437 O O . GLY A 1 184 ? -25.510 1.698 21.392 1.00 78.38 184 GLY A O 1
ATOM 1438 N N . PRO A 1 185 ? -27.102 1.589 22.963 1.00 75.69 185 PRO A N 1
ATOM 1439 C CA . PRO A 1 185 ? -28.224 1.540 22.018 1.00 75.69 185 PRO A CA 1
ATOM 1440 C C . PRO A 1 185 ? -28.267 2.719 21.035 1.00 75.69 185 PRO A C 1
ATOM 1442 O O . PRO A 1 185 ? -28.800 2.584 19.936 1.00 75.69 185 PRO A O 1
ATOM 1445 N N . GLU A 1 186 ? -27.712 3.867 21.415 1.00 78.81 186 GLU A N 1
ATOM 1446 C CA . GLU A 1 186 ? -27.681 5.070 20.581 1.00 78.81 186 GLU A CA 1
ATOM 1447 C C . GLU A 1 186 ? -26.647 4.962 19.454 1.00 78.81 186 GLU A C 1
ATOM 1449 O O . GLU A 1 186 ? -26.909 5.404 18.336 1.00 78.81 186 GLU A O 1
ATOM 1454 N N . ASP A 1 187 ? -25.522 4.296 19.717 1.00 82.25 187 ASP A N 1
ATOM 1455 C CA . ASP A 1 187 ? -24.431 4.128 18.753 1.00 82.25 187 ASP A CA 1
ATOM 1456 C C . ASP A 1 187 ? -24.540 2.803 17.979 1.00 82.25 187 ASP A C 1
ATOM 1458 O O . ASP A 1 187 ? -23.903 2.629 16.939 1.00 82.25 187 ASP A O 1
ATOM 1462 N N . LEU A 1 188 ? -25.380 1.870 18.448 1.00 87.25 188 LEU A N 1
ATOM 1463 C CA . LEU A 1 188 ? -25.537 0.541 17.854 1.00 87.25 188 LEU A CA 1
ATOM 1464 C C . LEU A 1 188 ? -25.958 0.610 16.383 1.00 87.25 188 LEU A C 1
ATOM 1466 O O . LEU A 1 188 ? -25.415 -0.114 15.556 1.00 87.25 188 LEU A O 1
ATOM 1470 N N . SER A 1 189 ? -26.892 1.502 16.044 1.00 91.94 189 SER A N 1
ATOM 1471 C CA . SER A 1 189 ? -27.362 1.656 14.660 1.00 91.94 189 SER A CA 1
ATOM 1472 C C . SER A 1 189 ? -26.265 2.152 13.713 1.00 91.94 189 SER A C 1
ATOM 1474 O O . SER A 1 189 ? -26.170 1.694 12.574 1.00 91.94 189 SER A O 1
ATOM 1476 N N . PHE A 1 190 ? -25.411 3.059 14.194 1.00 91.56 190 PHE A N 1
ATOM 1477 C CA . PHE A 1 190 ? -24.271 3.561 13.438 1.00 91.56 190 PHE A CA 1
ATOM 1478 C C . PHE A 1 190 ? -23.218 2.466 13.255 1.00 91.56 190 PHE A C 1
ATOM 1480 O O . PHE A 1 190 ? -22.747 2.258 12.140 1.00 91.56 190 PHE A O 1
ATOM 1487 N N . PHE A 1 191 ? -22.919 1.721 14.321 1.00 90.81 191 PHE A N 1
ATOM 1488 C CA . PHE A 1 191 ? -21.994 0.591 14.280 1.00 90.81 191 PHE A CA 1
ATOM 1489 C C . PHE A 1 191 ? -22.460 -0.520 13.326 1.00 90.81 191 PHE A C 1
ATOM 1491 O O . PHE A 1 191 ? -21.690 -1.025 12.521 1.00 90.81 191 PHE A O 1
ATOM 1498 N N . GLU A 1 192 ? -23.740 -0.890 13.345 1.00 95.19 192 GLU A N 1
ATOM 1499 C CA . GLU A 1 192 ? -24.260 -1.875 12.389 1.00 95.19 192 GLU A CA 1
ATOM 1500 C C . GLU A 1 192 ? -24.172 -1.361 10.944 1.00 95.19 192 GLU A C 1
ATOM 1502 O O . GLU A 1 192 ? -23.840 -2.121 10.034 1.00 95.19 192 GLU A O 1
ATOM 1507 N N . SER A 1 193 ? -24.404 -0.063 10.725 1.00 96.06 193 SER A N 1
ATOM 1508 C CA . SER A 1 193 ? -24.238 0.548 9.405 1.00 96.06 193 SER A CA 1
ATOM 1509 C C . SER A 1 193 ? -22.781 0.557 8.930 1.00 96.06 193 SER A C 1
ATOM 1511 O O . SER A 1 193 ? -22.557 0.382 7.730 1.00 96.06 193 SER A O 1
ATOM 1513 N N . SER A 1 194 ? -21.799 0.771 9.814 1.00 95.25 194 SER A N 1
ATOM 1514 C CA . SER A 1 194 ? -20.379 0.734 9.434 1.00 95.25 194 SER A CA 1
ATOM 1515 C C . SER A 1 194 ? -19.944 -0.681 9.057 1.00 95.25 194 SER A C 1
ATOM 1517 O O . SER A 1 194 ? -19.265 -0.856 8.048 1.00 95.25 194 SER A O 1
ATOM 1519 N N . VAL A 1 195 ? -20.410 -1.700 9.786 1.00 97.38 195 VAL A N 1
ATOM 1520 C CA . VAL A 1 195 ? -20.149 -3.114 9.465 1.00 97.38 195 VAL A CA 1
ATOM 1521 C C . VAL A 1 195 ? -20.735 -3.492 8.102 1.00 97.38 195 VAL A C 1
ATOM 1523 O O . VAL A 1 195 ? -20.032 -4.065 7.276 1.00 97.38 195 VAL A O 1
ATOM 1526 N N . VAL A 1 196 ? -21.979 -3.097 7.806 1.00 98.00 196 VAL A N 1
ATOM 1527 C CA . VAL A 1 196 ? -22.598 -3.331 6.484 1.00 98.00 196 VAL A CA 1
ATOM 1528 C C . VAL A 1 196 ? -21.831 -2.619 5.363 1.00 98.00 196 VAL A C 1
ATOM 1530 O O . VAL A 1 196 ? -21.685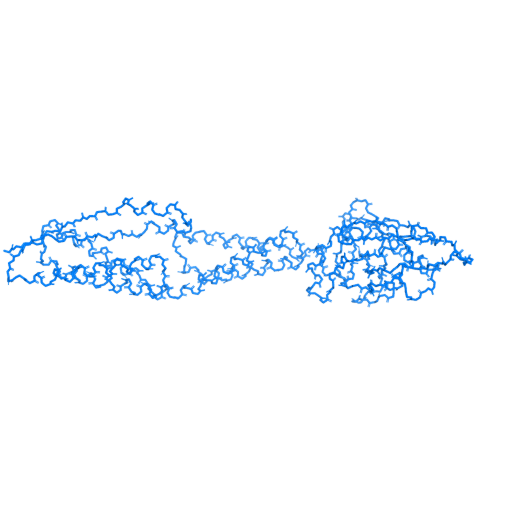 -3.155 4.259 1.00 98.00 196 VAL A O 1
ATOM 1533 N N . SER A 1 197 ? -21.323 -1.411 5.628 1.00 96.50 197 SER A N 1
ATOM 1534 C CA . SER A 1 197 ? -20.460 -0.702 4.678 1.00 96.50 197 SER A CA 1
ATOM 1535 C C . SER A 1 197 ? -19.176 -1.487 4.411 1.00 96.50 197 SER A C 1
ATOM 1537 O O . SER A 1 197 ? -18.809 -1.656 3.251 1.00 96.50 197 SER A O 1
ATOM 1539 N N . ALA A 1 198 ? -18.535 -2.018 5.456 1.00 96.81 198 ALA A N 1
ATOM 1540 C CA . ALA A 1 198 ? -17.330 -2.829 5.324 1.00 96.81 198 ALA A CA 1
ATOM 1541 C C . ALA A 1 198 ? -17.584 -4.114 4.514 1.00 96.81 198 ALA A C 1
ATOM 1543 O O . ALA A 1 198 ? -16.840 -4.406 3.579 1.00 96.81 198 ALA A O 1
ATOM 1544 N N . GLU A 1 199 ? -18.671 -4.843 4.794 1.00 97.62 199 GLU A N 1
ATOM 1545 C CA . GLU A 1 199 ? -19.071 -6.036 4.026 1.00 97.62 199 GLU A CA 1
ATOM 1546 C C . GLU A 1 199 ? -19.277 -5.716 2.538 1.00 97.62 199 GLU A C 1
ATOM 1548 O O . GLU A 1 199 ? -18.857 -6.468 1.654 1.00 97.62 199 GLU A O 1
ATOM 1553 N N . THR A 1 200 ? -19.896 -4.568 2.254 1.00 97.12 200 THR A N 1
ATOM 1554 C CA . THR A 1 200 ? -20.113 -4.092 0.884 1.00 97.12 200 THR A CA 1
ATOM 1555 C C . THR A 1 200 ? -18.792 -3.746 0.197 1.00 97.12 200 THR A C 1
ATOM 1557 O O . THR A 1 200 ? -18.623 -4.070 -0.980 1.00 97.12 200 THR A O 1
ATOM 1560 N N . SER A 1 201 ? -17.849 -3.119 0.906 1.00 95.38 201 SER A N 1
ATOM 1561 C CA . SER A 1 201 ? -16.511 -2.835 0.379 1.00 95.38 201 SER A CA 1
ATOM 1562 C C . SER A 1 201 ? -15.778 -4.124 0.015 1.00 95.38 201 SER A C 1
ATOM 1564 O 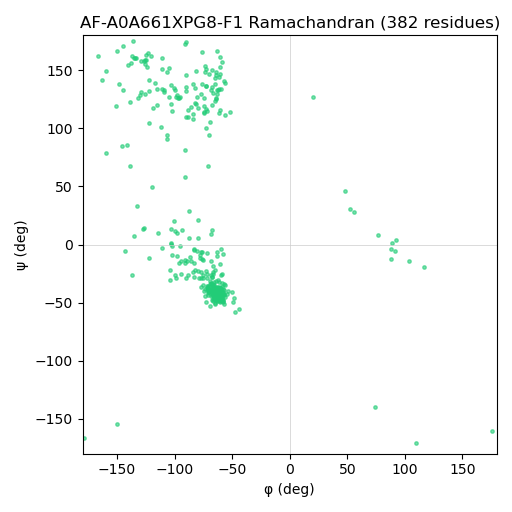O . SER A 1 201 ? -15.332 -4.251 -1.122 1.00 95.38 201 SER A O 1
ATOM 1566 N N . VAL A 1 202 ? -15.741 -5.119 0.912 1.00 95.31 202 VAL A N 1
ATOM 1567 C CA . VAL A 1 202 ? -15.098 -6.423 0.645 1.00 95.31 202 VAL A CA 1
ATOM 1568 C C . VAL A 1 202 ? -15.692 -7.105 -0.585 1.00 95.31 202 VAL A C 1
ATOM 1570 O O . VAL A 1 202 ? -14.952 -7.637 -1.406 1.00 95.31 202 VAL A O 1
ATOM 1573 N N . ALA A 1 203 ? -17.018 -7.075 -0.744 1.00 93.81 203 ALA A N 1
ATOM 1574 C CA . ALA A 1 203 ? -17.694 -7.721 -1.868 1.00 93.81 203 ALA A CA 1
ATOM 1575 C C . ALA A 1 203 ? -17.381 -7.085 -3.236 1.00 93.81 203 ALA A C 1
ATOM 1577 O O . ALA A 1 203 ? -17.506 -7.758 -4.260 1.00 93.81 203 ALA A O 1
ATOM 1578 N N . ASN A 1 204 ? -17.008 -5.803 -3.263 1.00 91.56 204 ASN A N 1
ATOM 1579 C CA . ASN A 1 204 ? -16.704 -5.062 -4.490 1.00 91.56 204 ASN A CA 1
ATOM 1580 C C . ASN A 1 204 ? -15.200 -4.897 -4.747 1.00 91.56 204 ASN A C 1
ATOM 1582 O O . ASN A 1 204 ? -14.818 -4.410 -5.812 1.00 91.56 204 ASN A O 1
ATOM 1586 N N . LEU A 1 205 ? -14.355 -5.261 -3.784 1.00 90.31 205 LEU A N 1
ATOM 1587 C CA . LEU A 1 205 ? -12.914 -5.099 -3.878 1.00 90.31 205 LEU A CA 1
ATOM 1588 C C . LEU A 1 205 ? -12.307 -6.225 -4.727 1.00 90.31 205 LEU A C 1
ATOM 1590 O O . LEU A 1 205 ? -12.379 -7.399 -4.365 1.00 90.31 205 LEU A O 1
ATOM 1594 N N . ASP A 1 206 ? -11.692 -5.860 -5.852 1.00 86.50 206 ASP A N 1
ATOM 1595 C CA . ASP A 1 206 ? -10.972 -6.791 -6.723 1.00 86.50 206 ASP A CA 1
ATOM 1596 C C . ASP A 1 206 ? -9.456 -6.598 -6.600 1.00 86.50 206 ASP A C 1
ATOM 1598 O O . ASP A 1 206 ? -8.834 -5.829 -7.336 1.00 86.50 206 ASP A O 1
ATOM 1602 N N . CYS A 1 207 ? -8.845 -7.341 -5.677 1.00 83.38 207 CYS A N 1
ATOM 1603 C CA . CYS A 1 207 ? -7.391 -7.350 -5.507 1.00 83.38 207 CYS A CA 1
ATOM 1604 C C . CYS A 1 207 ? -6.654 -8.234 -6.527 1.00 83.38 207 CYS A C 1
ATOM 1606 O O . CYS A 1 207 ? -5.440 -8.403 -6.416 1.00 83.38 207 CYS A O 1
ATOM 1608 N N . SER A 1 208 ? -7.355 -8.804 -7.517 1.00 78.50 208 SER A N 1
ATOM 1609 C CA . SER A 1 208 ? -6.732 -9.562 -8.610 1.00 78.50 208 SER A CA 1
ATOM 1610 C C . SER A 1 208 ? -6.297 -8.683 -9.785 1.00 78.50 208 SER A C 1
ATOM 1612 O O . SER A 1 208 ? -5.557 -9.141 -10.659 1.00 78.50 208 SER A O 1
ATOM 1614 N N . GLN A 1 209 ? -6.707 -7.411 -9.795 1.00 81.75 209 GLN A N 1
ATOM 1615 C CA . GLN A 1 209 ? -6.239 -6.444 -10.777 1.00 81.75 209 GLN A CA 1
ATOM 1616 C C . GLN A 1 209 ? -4.734 -6.186 -10.605 1.00 81.75 209 GLN A C 1
ATOM 1618 O O . GLN A 1 209 ? -4.222 -6.053 -9.493 1.00 81.75 209 GLN A O 1
ATOM 1623 N N . LEU A 1 210 ? -4.021 -6.109 -11.730 1.00 84.81 210 LEU A N 1
ATOM 1624 C CA . LEU A 1 210 ? -2.610 -5.742 -11.754 1.00 84.81 210 LEU A CA 1
ATOM 1625 C C . LEU A 1 210 ? -2.459 -4.223 -11.708 1.00 84.81 210 LEU A C 1
ATOM 1627 O O . LEU A 1 210 ? -3.114 -3.496 -12.457 1.00 84.81 210 LEU A O 1
ATOM 1631 N N . TRP A 1 211 ? -1.537 -3.765 -10.870 1.00 86.06 211 TRP A N 1
ATOM 1632 C CA . TRP A 1 211 ? -1.244 -2.352 -10.670 1.00 86.06 211 TRP A CA 1
ATOM 1633 C C . TRP A 1 211 ? 0.249 -2.082 -10.788 1.00 86.06 211 TRP A C 1
ATOM 1635 O O . TRP A 1 211 ? 1.072 -2.967 -10.541 1.00 86.06 211 TRP A O 1
ATOM 1645 N N . VAL A 1 212 ? 0.604 -0.835 -11.080 1.00 90.31 212 VAL A N 1
ATOM 1646 C CA . VAL A 1 212 ? 1.984 -0.370 -10.923 1.00 90.31 212 VAL A CA 1
ATOM 1647 C C . VAL A 1 212 ? 2.439 -0.597 -9.473 1.00 90.31 212 VAL A C 1
ATOM 1649 O O . VAL A 1 212 ? 1.672 -0.417 -8.533 1.00 90.31 212 VAL A O 1
ATOM 1652 N N . GLY A 1 213 ? 3.677 -1.053 -9.290 1.00 88.75 213 GLY A N 1
ATOM 1653 C CA . GLY A 1 213 ? 4.223 -1.468 -7.996 1.00 88.75 213 GLY A CA 1
ATOM 1654 C C . GLY A 1 213 ? 3.972 -2.940 -7.648 1.00 88.75 213 GLY A C 1
ATOM 1655 O O . GLY A 1 213 ? 4.624 -3.468 -6.754 1.00 88.75 213 GLY A O 1
ATOM 1656 N N . THR A 1 214 ? 3.102 -3.648 -8.370 1.00 86.38 214 THR A N 1
ATOM 1657 C CA . THR A 1 214 ? 2.822 -5.071 -8.108 1.00 86.38 214 THR A CA 1
ATOM 1658 C C . THR A 1 214 ? 3.981 -5.961 -8.549 1.00 86.38 214 THR A C 1
ATOM 1660 O O . THR A 1 214 ? 4.483 -5.799 -9.661 1.00 86.38 214 THR A O 1
ATOM 1663 N N . PHE A 1 215 ? 4.366 -6.944 -7.724 1.00 88.44 215 PHE A N 1
ATOM 1664 C CA . PHE A 1 215 ? 5.288 -7.997 -8.154 1.00 88.44 215 PHE A CA 1
ATOM 1665 C C . PHE A 1 215 ? 4.585 -8.956 -9.127 1.00 88.44 215 PHE A C 1
ATOM 1667 O O . PHE A 1 215 ? 3.631 -9.641 -8.759 1.00 88.44 215 PHE A O 1
ATOM 1674 N N . TYR A 1 216 ? 5.043 -8.996 -10.373 1.00 89.81 216 TYR A N 1
ATOM 1675 C CA . TYR A 1 216 ? 4.448 -9.751 -11.469 1.00 89.81 216 TYR A CA 1
ATOM 1676 C C . TYR A 1 216 ? 5.533 -10.208 -12.447 1.00 89.81 216 TYR A C 1
ATOM 1678 O O . TYR A 1 216 ? 6.450 -9.451 -12.763 1.00 89.81 216 TYR A O 1
ATOM 1686 N N . ASP A 1 217 ? 5.422 -11.454 -12.916 1.00 91.62 217 ASP A N 1
ATOM 1687 C CA . ASP A 1 217 ? 6.263 -12.033 -13.977 1.00 91.62 217 ASP A CA 1
ATOM 1688 C C . ASP A 1 217 ? 7.777 -11.776 -13.757 1.00 91.62 217 ASP A C 1
ATOM 1690 O O . ASP A 1 217 ? 8.516 -11.340 -14.637 1.00 91.62 217 ASP A O 1
ATOM 1694 N N . GLY A 1 218 ? 8.235 -11.998 -12.518 1.00 91.06 218 GLY A N 1
ATOM 1695 C CA . GLY A 1 218 ? 9.649 -11.939 -12.130 1.00 91.06 218 GLY A CA 1
ATOM 1696 C C . GLY A 1 218 ? 10.189 -10.570 -11.700 1.00 91.06 218 GLY A C 1
ATOM 1697 O O . GLY A 1 218 ? 11.332 -10.497 -11.242 1.00 91.06 218 GLY A O 1
ATOM 1698 N N . GLY A 1 219 ? 9.399 -9.500 -11.769 1.00 93.56 219 GLY A N 1
ATOM 1699 C CA . GLY A 1 219 ? 9.792 -8.175 -11.284 1.00 93.56 219 GLY A CA 1
ATOM 1700 C C . GLY A 1 219 ? 8.603 -7.359 -10.805 1.00 93.56 219 GLY A C 1
ATOM 1701 O O . GLY A 1 219 ? 7.600 -7.920 -10.388 1.00 93.56 219 GLY A O 1
ATOM 1702 N N . ILE A 1 220 ? 8.718 -6.035 -10.840 1.00 93.69 220 ILE A N 1
ATOM 1703 C CA . ILE A 1 220 ? 7.658 -5.111 -10.434 1.00 93.69 220 ILE A CA 1
ATOM 1704 C C . ILE A 1 220 ? 7.080 -4.420 -11.659 1.00 93.69 220 ILE A C 1
ATOM 1706 O O . ILE A 1 220 ? 7.836 -3.864 -12.450 1.00 93.69 220 ILE A O 1
ATOM 1710 N N . ILE A 1 221 ? 5.755 -4.386 -11.802 1.00 94.75 221 ILE A N 1
ATOM 1711 C CA . ILE A 1 221 ? 5.105 -3.601 -12.856 1.00 94.75 221 ILE A CA 1
ATOM 1712 C C . ILE A 1 221 ? 5.458 -2.132 -12.644 1.00 94.75 221 ILE A C 1
ATOM 1714 O O . ILE A 1 221 ? 5.052 -1.518 -11.662 1.00 94.75 221 ILE A O 1
ATOM 1718 N N . ALA A 1 222 ? 6.216 -1.562 -13.568 1.00 96.06 222 ALA A N 1
ATOM 1719 C CA . ALA A 1 222 ? 6.696 -0.194 -13.472 1.00 96.06 222 ALA A CA 1
ATOM 1720 C C . ALA A 1 222 ? 5.849 0.775 -14.304 1.00 96.06 222 ALA A C 1
ATOM 1722 O O . ALA A 1 222 ? 5.790 1.964 -14.000 1.00 96.06 222 ALA A O 1
ATOM 1723 N N . TYR A 1 223 ? 5.199 0.269 -15.355 1.00 96.56 223 TYR A N 1
ATOM 1724 C CA . TYR A 1 223 ? 4.384 1.066 -16.263 1.00 96.56 223 TYR A CA 1
ATOM 1725 C C . TYR A 1 223 ? 3.447 0.179 -17.092 1.00 96.56 223 TYR A C 1
ATOM 1727 O O . TYR A 1 223 ? 3.867 -0.880 -17.555 1.00 96.56 223 TYR A O 1
ATOM 1735 N N . PHE A 1 224 ? 2.216 0.632 -17.336 1.00 95.75 224 PHE A N 1
ATOM 1736 C CA . PHE A 1 224 ? 1.335 0.062 -18.360 1.00 95.75 224 PHE A CA 1
ATOM 1737 C C . PHE A 1 224 ? 1.373 0.932 -19.606 1.00 95.75 224 PHE A C 1
ATOM 1739 O O . PHE A 1 224 ? 1.210 2.150 -19.491 1.00 95.75 224 PHE A O 1
ATOM 1746 N N . LEU A 1 225 ? 1.521 0.312 -20.779 1.00 96.38 225 LEU A N 1
ATOM 1747 C CA . LEU A 1 225 ? 1.491 1.038 -22.046 1.00 96.38 225 LEU A CA 1
ATOM 1748 C C . LEU A 1 225 ? 0.178 1.813 -22.196 1.00 96.38 225 LEU A C 1
ATOM 1750 O O . LEU A 1 225 ? -0.901 1.326 -21.850 1.00 96.38 225 LEU A O 1
ATOM 1754 N N . GLN A 1 226 ? 0.276 3.019 -22.739 1.00 95.31 226 GLN A N 1
ATOM 1755 C CA . GLN A 1 226 ? -0.836 3.932 -22.975 1.00 95.31 226 GLN A CA 1
ATOM 1756 C C . GLN A 1 226 ? -1.116 4.087 -24.478 1.00 95.31 226 GLN A C 1
ATOM 1758 O O . GLN A 1 226 ? -0.239 3.825 -25.308 1.00 95.31 226 GLN A O 1
ATOM 1763 N N . PRO A 1 227 ? -2.320 4.556 -24.871 1.00 95.50 227 PRO A N 1
ATOM 1764 C CA . PRO A 1 227 ? -2.597 4.903 -26.260 1.00 95.50 227 PRO A CA 1
ATOM 1765 C C . PRO A 1 227 ? -1.544 5.865 -26.830 1.00 95.50 227 PRO A C 1
ATOM 1767 O O . PRO A 1 227 ? -1.454 7.019 -26.415 1.00 95.50 227 PRO A O 1
ATOM 1770 N N . GLY A 1 228 ? -0.778 5.391 -27.814 1.00 92.44 228 GLY A N 1
ATOM 1771 C CA . GLY A 1 228 ? 0.320 6.139 -28.435 1.00 92.44 228 GLY A CA 1
ATOM 1772 C C . GLY A 1 228 ? 1.697 5.511 -28.224 1.00 92.44 228 GLY A C 1
ATOM 1773 O O . GLY A 1 228 ? 2.595 5.781 -29.022 1.00 92.44 228 GLY A O 1
ATOM 1774 N N . ASP A 1 229 ? 1.844 4.632 -27.234 1.00 95.50 229 ASP A N 1
ATOM 1775 C CA . ASP A 1 229 ? 3.073 3.869 -27.044 1.00 95.50 229 ASP A CA 1
ATOM 1776 C C . ASP A 1 229 ? 3.213 2.766 -28.093 1.00 95.50 229 ASP A C 1
ATOM 1778 O O . ASP A 1 229 ? 2.234 2.174 -28.568 1.00 95.50 229 ASP A O 1
ATOM 1782 N N . ALA A 1 230 ? 4.459 2.463 -28.455 1.00 92.75 230 ALA A N 1
ATOM 1783 C CA . ALA A 1 230 ? 4.747 1.350 -29.343 1.00 92.75 230 ALA A CA 1
ATOM 1784 C C . ALA A 1 230 ? 4.335 0.029 -28.674 1.00 92.75 230 ALA A C 1
ATOM 1786 O O . ALA A 1 230 ? 4.782 -0.281 -27.575 1.00 92.75 230 ALA A O 1
ATOM 1787 N N . GLY A 1 231 ? 3.496 -0.756 -29.355 1.00 90.31 231 GLY A N 1
ATOM 1788 C CA . GLY A 1 231 ? 3.001 -2.037 -28.840 1.00 90.31 231 GLY A CA 1
ATOM 1789 C C . GLY A 1 231 ? 1.720 -1.954 -28.003 1.00 90.31 231 GLY A C 1
ATOM 1790 O O . GLY A 1 231 ? 1.244 -2.993 -27.561 1.00 90.31 231 GLY A O 1
ATOM 1791 N N . TYR A 1 232 ? 1.126 -0.769 -27.816 1.00 95.50 232 TYR A N 1
ATOM 1792 C CA . TYR A 1 232 ? -0.159 -0.647 -27.124 1.00 95.50 232 TYR A CA 1
ATOM 1793 C C . TYR A 1 232 ? -1.300 -1.365 -27.872 1.00 95.50 232 TYR A C 1
ATOM 1795 O O . TYR A 1 232 ? -1.546 -1.101 -29.053 1.00 95.50 232 TYR A O 1
ATOM 1803 N N . ASP A 1 233 ? -2.050 -2.200 -27.149 1.00 93.75 233 ASP A N 1
ATOM 1804 C CA . ASP A 1 233 ? -3.322 -2.793 -27.572 1.00 93.75 233 ASP A CA 1
ATOM 1805 C C . ASP A 1 233 ? -4.365 -2.558 -26.469 1.00 93.75 233 ASP A C 1
ATOM 1807 O O . ASP A 1 233 ? -4.121 -2.831 -25.299 1.00 93.75 233 ASP A O 1
ATOM 1811 N N . ALA A 1 234 ? -5.551 -2.065 -26.828 1.00 92.00 234 ALA A N 1
ATOM 1812 C CA . ALA A 1 234 ? -6.615 -1.783 -25.863 1.00 92.00 234 ALA A CA 1
ATOM 1813 C C . ALA A 1 234 ? -7.218 -3.045 -25.209 1.00 92.00 234 ALA A C 1
ATOM 1815 O O . ALA A 1 234 ? -7.954 -2.927 -24.232 1.00 92.00 234 ALA A O 1
ATOM 1816 N N . ASN A 1 235 ? -6.953 -4.235 -25.758 1.00 90.62 235 ASN A N 1
ATOM 1817 C CA . ASN A 1 235 ? -7.509 -5.506 -25.287 1.00 90.62 235 ASN A CA 1
ATOM 1818 C C . ASN A 1 235 ? -6.467 -6.421 -24.635 1.00 90.62 235 ASN A C 1
ATOM 1820 O O . ASN A 1 235 ? -6.827 -7.506 -24.175 1.00 90.62 235 ASN A O 1
ATOM 1824 N N . VAL A 1 236 ? -5.194 -6.022 -24.622 1.00 89.38 236 VAL A N 1
ATOM 1825 C CA . VAL A 1 236 ? -4.105 -6.812 -24.047 1.00 89.38 236 VAL A CA 1
ATOM 1826 C C . VAL A 1 236 ? -3.299 -5.929 -23.111 1.00 89.38 236 VAL A C 1
ATOM 1828 O O . VAL A 1 236 ? -2.884 -4.830 -23.468 1.00 89.38 236 VAL A O 1
ATOM 1831 N N . LEU A 1 237 ? -3.095 -6.411 -21.890 1.00 88.81 237 LEU A N 1
ATOM 1832 C CA . LEU A 1 237 ? -2.290 -5.707 -20.908 1.00 88.81 237 LEU A CA 1
ATOM 1833 C C . LEU A 1 237 ? -0.814 -5.852 -21.280 1.00 88.81 237 LEU A C 1
ATOM 1835 O O . LEU A 1 237 ? -0.271 -6.951 -21.205 1.00 88.81 237 LEU A O 1
ATOM 1839 N N . HIS A 1 238 ? -0.196 -4.737 -21.656 1.00 92.38 238 HIS A N 1
ATOM 1840 C CA . HIS A 1 238 ? 1.225 -4.646 -21.962 1.00 92.38 238 HIS A CA 1
ATOM 1841 C C . HIS A 1 238 ? 1.893 -3.584 -21.104 1.00 92.38 238 HIS A C 1
ATOM 1843 O O . HIS A 1 238 ? 1.261 -2.600 -20.697 1.00 92.38 238 HIS A O 1
ATOM 1849 N N . GLY A 1 239 ? 3.185 -3.749 -20.849 1.00 96.44 239 GLY A N 1
ATOM 1850 C CA . GLY A 1 239 ? 3.892 -2.804 -20.003 1.00 96.44 239 GLY A CA 1
ATOM 1851 C C . GLY A 1 239 ? 5.369 -3.083 -19.817 1.00 96.44 239 GLY A C 1
ATOM 1852 O O . GLY A 1 239 ? 5.987 -3.879 -20.523 1.00 96.44 239 GLY A O 1
ATOM 1853 N N . LEU A 1 240 ? 5.920 -2.388 -18.830 1.00 98.06 240 LEU A N 1
ATOM 1854 C CA . LEU A 1 240 ? 7.291 -2.532 -18.374 1.00 98.06 240 LEU A CA 1
ATOM 1855 C C . LEU A 1 240 ? 7.290 -3.153 -16.985 1.00 98.06 240 LEU A C 1
ATOM 1857 O O . LEU A 1 240 ? 6.560 -2.713 -16.095 1.00 98.06 240 LEU A O 1
ATOM 1861 N N . ILE A 1 241 ? 8.156 -4.136 -16.800 1.00 97.50 241 ILE A N 1
ATOM 1862 C CA . ILE A 1 241 ? 8.509 -4.705 -15.509 1.00 97.50 241 ILE A CA 1
ATOM 1863 C C . ILE A 1 241 ? 9.936 -4.280 -15.193 1.00 97.50 241 ILE A C 1
ATOM 1865 O O . ILE A 1 241 ? 10.816 -4.401 -16.039 1.00 97.50 241 ILE A O 1
ATOM 1869 N N . ILE A 1 242 ? 10.178 -3.800 -13.981 1.00 97.56 242 ILE A N 1
ATOM 1870 C CA . ILE A 1 242 ? 11.500 -3.418 -13.495 1.00 97.56 242 ILE A CA 1
ATOM 1871 C C . ILE A 1 242 ? 12.028 -4.436 -12.483 1.00 97.56 242 ILE A C 1
ATOM 1873 O O . ILE A 1 242 ? 11.257 -5.057 -11.745 1.00 97.56 242 ILE A O 1
ATOM 1877 N N . SER A 1 243 ? 13.345 -4.623 -12.437 1.00 97.25 243 SER A N 1
ATOM 1878 C CA . SER A 1 243 ? 13.988 -5.413 -11.390 1.00 97.25 243 SER A CA 1
ATOM 1879 C C . SER A 1 243 ? 13.726 -4.798 -10.009 1.00 97.25 243 SER A C 1
ATOM 1881 O O . SER A 1 243 ? 13.641 -3.580 -9.847 1.00 97.25 243 SER A O 1
ATOM 1883 N N . HIS A 1 244 ? 13.607 -5.643 -8.983 1.00 95.06 244 HIS A N 1
ATOM 1884 C CA . HIS A 1 244 ? 13.371 -5.188 -7.607 1.00 95.06 244 HIS A CA 1
ATOM 1885 C C . HIS A 1 244 ? 14.640 -4.635 -6.933 1.00 95.06 244 HIS A C 1
ATOM 1887 O O . HIS A 1 244 ? 14.553 -4.082 -5.842 1.00 95.06 244 HIS A O 1
ATOM 1893 N N . THR A 1 245 ? 15.805 -4.747 -7.578 1.00 95.69 245 THR A N 1
ATOM 1894 C CA . THR A 1 245 ? 17.097 -4.219 -7.115 1.00 95.69 245 THR A CA 1
ATOM 1895 C C . THR A 1 245 ? 17.885 -3.587 -8.258 1.00 95.69 245 THR A C 1
ATOM 1897 O O . THR A 1 245 ? 17.698 -3.942 -9.429 1.00 95.69 245 THR A O 1
ATOM 1900 N N . ASP A 1 246 ? 18.791 -2.673 -7.906 1.00 97.25 246 ASP A N 1
ATOM 1901 C CA . ASP A 1 246 ? 19.789 -2.127 -8.829 1.00 97.25 246 ASP A CA 1
ATOM 1902 C C . ASP A 1 246 ? 20.799 -3.199 -9.233 1.00 97.25 246 ASP A C 1
ATOM 1904 O O . ASP A 1 246 ? 21.317 -3.937 -8.396 1.00 97.25 246 ASP A O 1
ATOM 1908 N N . GLN A 1 247 ? 21.117 -3.260 -10.523 1.00 97.12 247 GLN A N 1
ATOM 1909 C CA . GLN A 1 247 ? 22.148 -4.164 -11.039 1.00 97.12 247 GLN A CA 1
ATOM 1910 C C . GLN A 1 247 ? 23.539 -3.605 -10.747 1.00 97.12 247 GLN A C 1
ATOM 1912 O O . GLN A 1 247 ? 24.490 -4.367 -10.588 1.00 97.12 247 GLN A O 1
ATOM 1917 N N . HIS A 1 248 ? 23.653 -2.278 -10.663 1.00 96.94 248 HIS A N 1
ATOM 1918 C CA . HIS A 1 248 ? 24.866 -1.595 -10.247 1.00 96.94 248 HIS A CA 1
ATOM 1919 C C . HIS A 1 248 ? 24.546 -0.171 -9.776 1.00 96.94 248 HIS A C 1
ATOM 1921 O O . HIS A 1 248 ? 23.630 0.464 -10.296 1.00 96.94 248 HIS A O 1
ATOM 1927 N N . THR A 1 249 ? 25.320 0.365 -8.831 1.00 96.06 249 THR A N 1
ATOM 1928 C CA . THR A 1 249 ? 25.130 1.732 -8.314 1.00 96.06 249 THR A CA 1
ATOM 1929 C C . THR A 1 249 ? 26.154 2.739 -8.849 1.00 96.06 249 THR A C 1
ATOM 1931 O O . THR A 1 249 ? 25.867 3.927 -8.884 1.00 96.06 249 THR A O 1
ATOM 1934 N N . GLU A 1 250 ? 27.319 2.292 -9.323 1.00 94.75 250 GLU A N 1
ATOM 1935 C CA . GLU A 1 250 ? 28.388 3.165 -9.839 1.00 94.75 250 GLU A CA 1
ATOM 1936 C C . GLU A 1 250 ? 29.055 2.613 -11.118 1.00 94.75 250 GLU A C 1
ATOM 1938 O O . GLU A 1 250 ? 30.212 2.204 -11.094 1.00 94.75 250 GLU A O 1
ATOM 1943 N N . THR A 1 251 ? 28.348 2.552 -12.253 1.00 94.69 251 THR A N 1
ATOM 1944 C CA . THR A 1 251 ? 28.938 2.032 -13.510 1.00 94.69 251 THR A CA 1
ATOM 1945 C C . THR A 1 251 ? 28.824 3.001 -14.679 1.00 94.69 251 THR A C 1
ATOM 1947 O O . THR A 1 251 ? 27.967 3.887 -14.716 1.00 94.69 251 THR A O 1
ATOM 1950 N N . GLN A 1 252 ? 29.732 2.830 -15.633 1.00 93.50 252 GLN A N 1
ATOM 1951 C CA . GLN A 1 252 ? 29.758 3.554 -16.891 1.00 93.50 252 GLN A CA 1
ATOM 1952 C C . GLN A 1 252 ? 28.637 3.075 -17.812 1.00 93.50 252 GLN A C 1
ATOM 1954 O O . GLN A 1 252 ? 28.211 1.922 -17.768 1.00 93.50 252 GLN A O 1
ATOM 1959 N N . TRP A 1 253 ? 28.164 3.975 -18.669 1.00 92.25 253 TRP A N 1
ATOM 1960 C CA . TRP A 1 253 ? 27.017 3.712 -19.536 1.00 92.25 253 TRP A CA 1
ATOM 1961 C C . TRP A 1 253 ? 27.272 2.571 -20.533 1.00 92.25 253 TRP A C 1
ATOM 1963 O O . TRP A 1 253 ? 26.458 1.673 -20.736 1.00 92.25 253 TRP A O 1
ATOM 1973 N N . GLY A 1 254 ? 28.437 2.625 -21.162 1.00 78.88 254 GLY A N 1
ATOM 1974 C CA . GLY A 1 254 ? 28.824 1.817 -22.305 1.00 78.88 254 GLY A CA 1
ATOM 1975 C C . GLY A 1 254 ? 30.195 2.275 -22.774 1.00 78.88 254 GLY A C 1
ATOM 1976 O O . GLY A 1 254 ? 30.921 2.948 -22.040 1.00 78.88 254 GLY A O 1
ATOM 1977 N N . CYS A 1 255 ? 30.550 1.962 -24.014 1.00 75.81 255 CYS A N 1
ATOM 1978 C CA . CYS A 1 255 ? 31.853 2.337 -24.544 1.00 75.81 255 CYS A CA 1
ATOM 1979 C C . CYS A 1 255 ? 32.027 3.859 -24.545 1.00 75.81 255 CYS A C 1
ATOM 1981 O O . CYS A 1 255 ? 31.328 4.594 -25.247 1.00 75.81 255 CYS A O 1
ATOM 1983 N N . HIS A 1 256 ? 32.991 4.319 -23.753 1.00 68.88 256 HIS A N 1
ATOM 1984 C CA . HIS A 1 256 ? 33.496 5.679 -23.771 1.00 68.88 256 HIS A CA 1
ATOM 1985 C C . HIS A 1 256 ? 34.874 5.657 -24.429 1.00 68.88 256 HIS A C 1
ATOM 1987 O O . HIS A 1 256 ? 35.886 5.384 -23.785 1.00 68.88 256 HIS A O 1
ATOM 1993 N N . PHE A 1 257 ? 34.916 5.907 -25.734 1.00 65.75 257 PHE A N 1
ATOM 1994 C CA . PHE A 1 257 ? 36.182 6.030 -26.445 1.00 65.75 257 PHE A CA 1
ATOM 1995 C C . PHE A 1 257 ? 36.816 7.382 -26.098 1.00 65.75 257 PHE A C 1
ATOM 1997 O O . PHE A 1 257 ? 36.182 8.433 -26.224 1.00 65.75 257 PHE A O 1
ATOM 2004 N N . TYR A 1 258 ? 38.070 7.377 -25.639 1.00 56.44 258 TYR A N 1
ATOM 2005 C CA . TYR A 1 258 ? 38.818 8.620 -25.457 1.00 56.44 258 TYR A CA 1
ATOM 2006 C C . TYR A 1 258 ? 39.020 9.301 -26.816 1.00 56.44 258 TYR A C 1
ATOM 2008 O O . TYR A 1 258 ? 39.194 8.637 -27.831 1.00 56.44 258 TYR A O 1
ATOM 2016 N N . ALA A 1 259 ? 39.067 10.636 -26.840 1.00 53.34 259 ALA A N 1
ATOM 2017 C CA . ALA A 1 259 ? 39.122 11.440 -28.070 1.00 53.34 259 ALA A CA 1
ATOM 2018 C C . ALA A 1 259 ? 40.315 11.152 -29.019 1.00 53.34 259 ALA A C 1
ATOM 2020 O O . ALA A 1 259 ? 40.354 11.693 -30.123 1.00 53.34 259 ALA A O 1
ATOM 2021 N N . TYR A 1 260 ? 41.280 10.333 -28.590 1.00 52.12 260 TYR A N 1
ATOM 2022 C CA . TYR A 1 260 ? 42.453 9.907 -29.361 1.00 52.12 260 TYR A CA 1
ATOM 2023 C C . TYR A 1 260 ? 42.354 8.478 -29.909 1.00 52.12 260 TYR A C 1
ATOM 2025 O O . TYR A 1 260 ? 43.296 8.017 -30.551 1.00 52.12 260 TYR A O 1
ATOM 2033 N N . ASP A 1 261 ? 41.246 7.787 -29.653 1.00 56.25 261 ASP A N 1
ATOM 2034 C CA . ASP A 1 261 ? 40.969 6.468 -30.200 1.00 56.25 261 ASP A CA 1
ATOM 2035 C C . ASP A 1 261 ? 40.356 6.597 -31.607 1.00 56.25 261 ASP A C 1
ATOM 2037 O O . ASP A 1 261 ? 39.490 7.441 -31.858 1.00 56.25 261 ASP A O 1
ATOM 2041 N N . GLU A 1 262 ? 40.789 5.746 -32.534 1.00 55.50 262 GLU A N 1
ATOM 2042 C CA . GLU A 1 262 ? 40.226 5.634 -33.887 1.00 55.50 262 GLU A CA 1
ATOM 2043 C C . GLU A 1 262 ? 38.747 5.190 -33.879 1.00 55.50 262 GLU A C 1
ATOM 2045 O O . GLU A 1 262 ? 38.051 5.308 -34.889 1.00 55.50 262 GLU A O 1
ATOM 2050 N N . PHE A 1 263 ? 38.250 4.771 -32.710 1.00 55.03 263 PHE A N 1
ATOM 2051 C CA . PHE A 1 263 ? 36.867 4.396 -32.418 1.00 55.03 263 PHE A CA 1
ATOM 2052 C C . PHE A 1 263 ? 35.984 5.529 -31.860 1.00 55.03 263 PHE A C 1
ATOM 2054 O O . PHE A 1 263 ? 34.866 5.266 -31.423 1.00 55.03 263 PHE A O 1
ATOM 2061 N N . ASN A 1 264 ? 36.417 6.795 -31.911 1.00 62.47 264 ASN A N 1
ATOM 2062 C CA . ASN A 1 264 ? 35.617 7.954 -31.486 1.00 62.47 264 ASN A CA 1
ATOM 2063 C C . ASN A 1 264 ? 34.448 8.260 -32.458 1.00 62.47 264 ASN A C 1
ATOM 2065 O O . ASN A 1 264 ? 34.447 9.265 -33.174 1.00 62.47 264 ASN A O 1
ATOM 2069 N N . ARG A 1 265 ? 33.463 7.358 -32.515 1.00 69.06 265 ARG A N 1
ATOM 2070 C CA . ARG A 1 265 ? 32.262 7.416 -33.360 1.00 69.06 265 ARG A CA 1
ATOM 2071 C C . ARG A 1 265 ? 30.996 7.274 -32.511 1.00 69.06 265 ARG A C 1
ATOM 2073 O O . ARG A 1 265 ? 31.051 6.752 -31.401 1.00 69.06 265 ARG A O 1
ATOM 2080 N N . ASN A 1 266 ? 29.862 7.732 -33.042 1.00 69.88 266 ASN A N 1
ATOM 2081 C CA . ASN A 1 266 ? 28.556 7.373 -32.479 1.00 69.88 266 ASN A CA 1
ATOM 2082 C C . ASN A 1 266 ? 28.375 5.853 -32.563 1.00 69.88 266 ASN A C 1
ATOM 2084 O O . ASN A 1 266 ? 28.806 5.243 -33.552 1.00 69.88 266 ASN A O 1
ATOM 2088 N N . LEU A 1 267 ? 27.724 5.271 -31.558 1.00 80.44 267 LEU A N 1
ATOM 2089 C CA . LEU A 1 267 ? 27.180 3.923 -31.672 1.00 80.44 267 LEU A CA 1
ATOM 2090 C C . LEU A 1 267 ? 26.077 3.937 -32.728 1.00 80.44 267 LEU A C 1
ATOM 2092 O O . LEU A 1 267 ? 25.340 4.914 -32.875 1.00 80.44 267 LEU A O 1
ATOM 2096 N N . ASN A 1 268 ? 25.979 2.868 -33.504 1.00 80.69 268 ASN A N 1
ATOM 2097 C CA . ASN A 1 268 ? 24.977 2.796 -34.551 1.00 80.69 268 ASN A CA 1
ATOM 2098 C C . ASN A 1 268 ? 23.689 2.179 -33.990 1.00 80.69 268 ASN A C 1
ATOM 2100 O O . ASN A 1 268 ? 23.668 0.987 -33.711 1.00 80.69 268 ASN A O 1
ATOM 2104 N N . GLY A 1 269 ? 22.625 2.975 -33.844 1.00 85.12 269 GLY A N 1
ATOM 2105 C CA . GLY A 1 269 ? 21.271 2.488 -33.526 1.00 85.12 269 GLY A CA 1
ATOM 2106 C C . GLY A 1 269 ? 20.797 2.677 -32.080 1.00 85.12 269 GLY A C 1
ATOM 2107 O O . GLY A 1 269 ? 19.597 2.645 -31.830 1.00 85.12 269 GLY A O 1
ATOM 2108 N N . ALA A 1 270 ? 21.695 2.991 -31.140 1.00 92.94 270 ALA A N 1
ATOM 2109 C CA . ALA A 1 270 ? 21.341 3.208 -29.732 1.00 92.94 270 ALA A CA 1
ATOM 2110 C C . ALA A 1 270 ? 20.741 4.601 -29.425 1.00 92.94 270 ALA A C 1
ATOM 2112 O O . ALA A 1 270 ? 20.781 5.052 -28.284 1.00 92.94 270 ALA A O 1
ATOM 2113 N N . ASP A 1 271 ? 20.198 5.316 -30.413 1.00 93.88 271 ASP A N 1
ATOM 2114 C CA . ASP A 1 271 ? 19.621 6.663 -30.286 1.00 93.88 271 ASP A CA 1
ATOM 2115 C C . ASP A 1 271 ? 18.082 6.660 -30.191 1.00 93.88 271 ASP A C 1
ATOM 2117 O O . ASP A 1 271 ? 17.434 7.710 -30.241 1.00 93.88 271 ASP A O 1
ATOM 2121 N N . GLY A 1 272 ? 17.464 5.491 -29.997 1.00 96.81 272 GLY A N 1
ATOM 2122 C CA . GLY A 1 272 ? 16.030 5.370 -29.754 1.00 96.81 272 GLY A CA 1
ATOM 2123 C C . GLY A 1 272 ? 15.618 6.028 -28.432 1.00 96.81 272 GLY A C 1
ATOM 2124 O O . GLY A 1 272 ? 16.130 5.681 -27.366 1.00 96.81 272 GLY A O 1
ATOM 2125 N N . HIS A 1 273 ? 14.680 6.976 -28.486 1.00 97.44 273 HIS A N 1
ATOM 2126 C CA . HIS A 1 273 ? 14.206 7.696 -27.295 1.00 97.44 273 HIS A CA 1
ATOM 2127 C C . HIS A 1 273 ? 12.895 7.150 -26.727 1.00 97.44 273 HIS A C 1
ATOM 2129 O O . HIS A 1 273 ? 12.639 7.324 -25.542 1.00 97.44 273 HIS A O 1
ATOM 2135 N N . ALA A 1 274 ? 12.042 6.569 -27.571 1.00 97.69 274 ALA A N 1
ATOM 2136 C CA . ALA A 1 274 ? 10.650 6.281 -27.243 1.00 97.69 274 ALA A CA 1
ATOM 2137 C C . ALA A 1 274 ? 10.483 5.062 -26.320 1.00 97.69 274 ALA A C 1
ATOM 2139 O O . ALA A 1 274 ? 11.393 4.246 -26.154 1.00 97.69 274 ALA A O 1
ATOM 2140 N N . ILE A 1 275 ? 9.288 4.919 -25.742 1.00 97.88 275 ILE A N 1
ATOM 2141 C CA . ILE A 1 275 ? 8.895 3.680 -25.068 1.00 97.88 275 ILE A CA 1
ATOM 2142 C C . ILE A 1 275 ? 8.946 2.527 -26.079 1.00 97.88 275 ILE A C 1
ATOM 2144 O O . ILE A 1 275 ? 8.497 2.679 -27.217 1.00 97.88 275 ILE A O 1
ATOM 2148 N N . GLY A 1 276 ? 9.549 1.404 -25.683 1.00 96.88 276 GLY A N 1
ATOM 2149 C CA . GLY A 1 276 ? 9.756 0.231 -26.529 1.00 96.88 276 GLY A CA 1
ATOM 2150 C C . GLY A 1 276 ? 11.090 0.198 -27.284 1.00 96.88 276 GLY A C 1
ATOM 2151 O O . GLY A 1 276 ? 11.385 -0.812 -27.923 1.00 96.88 276 GLY A O 1
ATOM 2152 N N . THR A 1 277 ? 11.927 1.245 -27.229 1.00 98.12 277 THR A N 1
ATOM 2153 C CA . THR A 1 277 ? 13.242 1.229 -27.908 1.00 98.12 277 THR A CA 1
ATOM 2154 C C . THR A 1 277 ? 14.386 0.719 -27.035 1.00 98.12 277 THR A C 1
ATOM 2156 O O . THR A 1 277 ? 15.452 0.423 -27.570 1.00 98.12 277 THR A O 1
ATOM 2159 N N . GLY A 1 278 ? 14.204 0.585 -25.714 1.00 98.06 278 GLY A N 1
ATOM 2160 C CA . GLY A 1 278 ? 15.313 0.293 -24.801 1.00 98.06 278 GLY A CA 1
ATOM 2161 C C . GLY A 1 278 ? 15.990 -1.048 -25.068 1.00 98.06 278 GLY A C 1
ATOM 2162 O O . GLY A 1 278 ? 17.218 -1.152 -25.011 1.00 98.06 278 GLY A O 1
ATOM 2163 N N . LYS A 1 279 ? 15.211 -2.064 -25.453 1.00 97.81 279 LYS A N 1
ATOM 2164 C CA . LYS A 1 279 ? 15.740 -3.391 -25.789 1.00 97.81 279 LYS A CA 1
ATOM 2165 C C . LYS A 1 279 ? 16.647 -3.349 -27.015 1.00 97.81 279 LYS A C 1
ATOM 2167 O O . LYS A 1 279 ? 17.753 -3.880 -26.969 1.00 97.81 279 LYS A O 1
ATOM 2172 N N . GLN A 1 280 ? 16.206 -2.690 -28.089 1.00 97.75 280 GLN A N 1
ATOM 2173 C CA . GLN A 1 280 ? 17.014 -2.563 -29.304 1.00 97.75 280 GLN A CA 1
ATOM 2174 C C . GLN A 1 280 ? 18.259 -1.710 -29.051 1.00 97.75 280 GLN A C 1
ATOM 2176 O O . GLN A 1 280 ? 19.351 -2.129 -29.417 1.00 97.75 280 GLN A O 1
ATOM 2181 N N . ASN A 1 281 ? 18.127 -0.597 -28.322 1.00 97.25 281 ASN A N 1
ATOM 2182 C CA . ASN A 1 281 ? 19.280 0.208 -27.929 1.00 97.25 281 ASN A CA 1
ATOM 2183 C C . ASN A 1 281 ? 20.308 -0.614 -27.136 1.00 97.25 281 ASN A C 1
ATOM 2185 O O . ASN A 1 281 ? 21.503 -0.507 -27.378 1.00 97.25 281 ASN A O 1
ATOM 2189 N N . THR A 1 282 ? 19.853 -1.447 -26.194 1.00 96.69 282 THR A N 1
ATOM 2190 C CA . THR A 1 282 ? 20.734 -2.318 -25.398 1.00 96.69 282 THR A CA 1
ATOM 2191 C C . THR A 1 282 ? 21.488 -3.302 -26.294 1.00 96.69 282 THR A C 1
ATOM 2193 O O . THR A 1 282 ? 22.699 -3.453 -26.145 1.00 96.69 282 THR A O 1
ATOM 2196 N N . ILE A 1 283 ? 20.804 -3.919 -27.264 1.00 95.38 283 ILE A N 1
ATOM 2197 C CA . ILE A 1 283 ? 21.428 -4.801 -28.264 1.00 95.38 283 ILE A CA 1
ATOM 2198 C C . ILE A 1 283 ? 22.482 -4.041 -29.079 1.00 95.38 283 ILE A C 1
ATOM 2200 O O . ILE A 1 283 ? 23.590 -4.545 -29.254 1.00 95.38 283 ILE A O 1
ATOM 2204 N N . ASP A 1 284 ? 22.165 -2.831 -29.538 1.00 94.00 284 ASP A N 1
ATOM 2205 C CA . ASP A 1 284 ? 23.064 -2.018 -30.361 1.00 94.00 284 ASP A CA 1
ATOM 2206 C C . ASP A 1 284 ? 24.297 -1.559 -29.569 1.00 94.00 284 ASP A C 1
ATOM 2208 O O . ASP A 1 284 ? 25.421 -1.626 -30.075 1.00 94.00 284 ASP A O 1
ATOM 2212 N N . ILE A 1 285 ? 24.119 -1.191 -28.292 1.00 91.94 285 ILE A N 1
ATOM 2213 C CA . ILE A 1 285 ? 25.232 -0.900 -27.381 1.00 91.94 285 ILE A CA 1
ATOM 2214 C C . ILE A 1 285 ? 26.150 -2.114 -27.286 1.00 91.94 285 ILE A C 1
ATOM 2216 O O . ILE A 1 285 ? 27.349 -1.958 -27.461 1.00 91.94 285 ILE A O 1
ATOM 2220 N N . LEU A 1 286 ? 25.623 -3.315 -27.045 1.00 91.50 286 LEU A N 1
ATOM 2221 C CA . LEU A 1 286 ? 26.438 -4.524 -26.867 1.00 91.50 286 LEU A CA 1
ATOM 2222 C C . LEU A 1 286 ? 27.080 -5.024 -28.166 1.00 91.50 286 LEU A C 1
ATOM 2224 O O . LEU A 1 286 ? 28.148 -5.633 -28.134 1.00 91.50 286 LEU A O 1
ATOM 2228 N N . ALA A 1 287 ? 26.452 -4.764 -29.312 1.00 89.50 287 ALA A N 1
ATOM 2229 C CA . ALA A 1 287 ? 27.000 -5.114 -30.617 1.00 89.50 287 ALA A CA 1
ATOM 2230 C C . ALA A 1 287 ? 28.222 -4.256 -30.976 1.00 89.50 287 ALA A C 1
ATOM 2232 O O . ALA A 1 287 ? 29.204 -4.774 -31.510 1.00 89.50 287 ALA A O 1
ATOM 2233 N N . ASP A 1 288 ? 28.172 -2.956 -30.673 1.00 82.38 288 ASP A N 1
ATOM 2234 C CA . ASP A 1 288 ? 29.272 -2.025 -30.937 1.00 82.38 288 ASP A CA 1
ATOM 2235 C C . ASP A 1 288 ? 30.251 -1.896 -29.745 1.00 82.38 288 ASP A C 1
ATOM 2237 O O . ASP A 1 288 ? 31.373 -1.413 -29.929 1.00 82.38 288 ASP A O 1
ATOM 2241 N N . CYS A 1 289 ? 29.865 -2.338 -28.539 1.00 79.25 289 CYS A N 1
ATOM 2242 C CA . CYS A 1 289 ? 30.654 -2.254 -27.310 1.00 79.25 289 CYS A CA 1
ATOM 2243 C C . CYS A 1 289 ? 30.915 -3.620 -26.657 1.00 79.25 289 CYS A C 1
ATOM 2245 O O . CYS A 1 289 ? 30.065 -4.173 -25.967 1.00 79.25 289 CYS A O 1
ATOM 2247 N N . GLY A 1 290 ? 32.144 -4.126 -26.793 1.00 72.31 290 GLY A N 1
ATOM 2248 C CA . GLY A 1 290 ? 32.583 -5.398 -26.201 1.00 72.31 290 GLY A CA 1
ATOM 2249 C C . GLY A 1 290 ? 33.119 -5.307 -24.765 1.00 72.31 290 GLY A C 1
ATOM 2250 O O . GLY A 1 290 ? 34.016 -6.073 -24.424 1.00 72.31 290 GLY A O 1
ATOM 2251 N N . LEU A 1 291 ? 32.666 -4.342 -23.956 1.00 80.06 291 LEU A N 1
ATOM 2252 C CA . LEU A 1 291 ? 33.093 -4.199 -22.556 1.00 80.06 291 LEU A CA 1
ATOM 2253 C C . LEU A 1 291 ? 32.169 -4.987 -21.624 1.00 80.06 291 LEU A C 1
ATOM 2255 O O . LEU A 1 291 ? 30.954 -4.870 -21.735 1.00 80.06 291 LEU A O 1
ATOM 2259 N N . ASP A 1 292 ? 32.747 -5.720 -20.670 1.00 79.56 292 ASP A N 1
ATOM 2260 C CA . ASP A 1 292 ? 31.995 -6.601 -19.764 1.00 79.56 292 ASP A CA 1
ATOM 2261 C C . ASP A 1 292 ? 31.428 -5.899 -18.511 1.00 79.56 292 ASP A C 1
ATOM 2263 O O . ASP A 1 292 ? 30.545 -6.445 -17.859 1.00 79.56 292 ASP A O 1
ATOM 2267 N N . GLU A 1 293 ? 31.878 -4.683 -18.179 1.00 88.06 293 GLU A N 1
ATOM 2268 C CA . GLU A 1 293 ? 31.526 -3.978 -16.928 1.00 88.06 293 GLU A CA 1
ATOM 2269 C C . GLU A 1 293 ? 30.804 -2.640 -17.183 1.00 88.06 293 GLU A C 1
ATOM 2271 O O . GLU A 1 293 ? 31.179 -1.593 -16.651 1.00 88.06 293 GLU A O 1
ATOM 2276 N N . VAL A 1 294 ? 29.766 -2.661 -18.024 1.00 92.50 294 VAL A N 1
ATOM 2277 C CA . VAL A 1 294 ? 28.981 -1.470 -18.407 1.00 92.50 294 VAL A CA 1
ATOM 2278 C C . VAL A 1 294 ? 27.484 -1.662 -18.176 1.00 92.50 294 VAL A C 1
ATOM 2280 O O . VAL A 1 294 ? 26.992 -2.791 -18.167 1.00 92.50 294 VAL A O 1
ATOM 2283 N N . ALA A 1 295 ? 26.741 -0.560 -18.041 1.00 96.00 295 ALA A N 1
ATOM 2284 C CA . ALA A 1 295 ? 25.312 -0.557 -17.717 1.00 96.00 295 ALA A CA 1
ATOM 2285 C C . ALA A 1 295 ? 24.475 -1.511 -18.586 1.00 96.00 295 ALA A C 1
ATOM 2287 O O . ALA A 1 295 ? 23.735 -2.339 -18.058 1.00 96.00 295 ALA A O 1
ATOM 2288 N N . ALA A 1 296 ? 24.637 -1.447 -19.912 1.00 95.19 296 ALA A N 1
ATOM 2289 C CA . ALA A 1 296 ? 23.904 -2.313 -20.838 1.00 95.19 296 ALA A CA 1
ATOM 2290 C C . ALA A 1 296 ? 24.195 -3.809 -20.614 1.00 95.19 296 ALA A C 1
ATOM 2292 O O . ALA A 1 296 ? 23.285 -4.632 -20.704 1.00 95.19 296 ALA A O 1
ATOM 2293 N N . LYS A 1 297 ? 25.446 -4.157 -20.283 1.00 95.19 297 LYS A N 1
ATOM 2294 C CA . LYS A 1 297 ? 25.873 -5.541 -20.045 1.00 95.19 297 LYS A CA 1
ATOM 2295 C C . LYS A 1 297 ? 25.288 -6.084 -18.747 1.00 95.19 297 LYS A C 1
ATOM 2297 O O . LYS A 1 297 ? 24.747 -7.184 -18.750 1.00 95.19 297 LYS A O 1
ATOM 2302 N N . TYR A 1 298 ? 25.310 -5.290 -17.676 1.00 97.38 298 TYR A N 1
ATOM 2303 C CA . TYR A 1 298 ? 24.701 -5.670 -16.400 1.00 97.38 298 TYR A CA 1
ATOM 2304 C C . TYR A 1 298 ? 23.205 -5.978 -16.525 1.00 97.38 298 TYR A C 1
ATOM 2306 O O . TYR A 1 298 ? 22.726 -6.914 -15.892 1.00 97.38 298 TYR A O 1
ATOM 2314 N N . CYS A 1 299 ? 22.469 -5.219 -17.344 1.00 97.62 299 CYS A N 1
ATOM 2315 C CA . CYS A 1 299 ? 21.060 -5.507 -17.602 1.00 97.62 299 CYS A CA 1
ATOM 2316 C C . CYS A 1 299 ? 20.866 -6.734 -18.502 1.00 97.62 299 CYS A C 1
ATOM 2318 O O . CYS A 1 299 ? 20.022 -7.562 -18.196 1.00 97.62 299 CYS A O 1
ATOM 2320 N N . ASN A 1 300 ? 21.633 -6.861 -19.588 1.00 96.69 300 ASN A N 1
ATOM 2321 C CA . ASN A 1 300 ? 21.476 -7.949 -20.560 1.00 96.69 300 ASN A CA 1
ATOM 2322 C C . ASN A 1 300 ? 21.879 -9.327 -20.016 1.00 96.69 300 ASN A C 1
ATOM 2324 O O . ASN A 1 300 ? 21.299 -10.335 -20.400 1.00 96.69 300 ASN A O 1
ATOM 2328 N N . ASP A 1 301 ? 22.889 -9.387 -19.150 1.00 96.75 301 ASP A N 1
ATOM 2329 C CA . ASP A 1 301 ? 23.347 -10.645 -18.549 1.00 96.75 301 ASP A CA 1
ATOM 2330 C C . ASP A 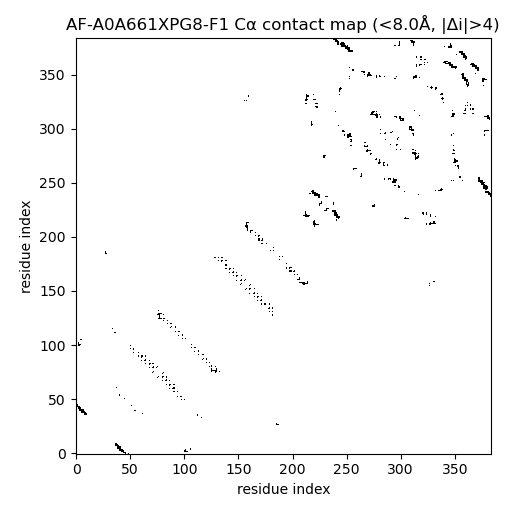1 301 ? 22.508 -11.047 -17.321 1.00 96.75 301 ASP A C 1
ATOM 2332 O O . ASP A 1 301 ? 22.737 -12.103 -16.721 1.00 96.75 301 ASP A O 1
ATOM 2336 N N . LEU A 1 302 ? 21.551 -10.206 -16.916 1.00 97.75 302 LEU A N 1
ATOM 2337 C CA . LEU A 1 302 ? 20.708 -10.460 -15.760 1.00 97.75 302 LEU A CA 1
ATOM 2338 C C . LEU A 1 302 ? 19.782 -11.649 -16.034 1.00 97.75 302 LEU A C 1
ATOM 2340 O O . LEU A 1 302 ? 18.920 -11.601 -16.904 1.00 97.75 302 LEU A O 1
ATOM 2344 N N . SER A 1 303 ? 19.913 -12.688 -15.212 1.00 97.75 303 SER A N 1
ATOM 2345 C CA . SER A 1 303 ? 18.922 -13.754 -15.081 1.00 97.75 303 SER A CA 1
ATOM 2346 C C . SER A 1 303 ? 18.289 -13.648 -13.698 1.00 97.75 303 SER A C 1
ATOM 2348 O O . SER A 1 303 ? 18.882 -14.076 -12.705 1.00 97.75 303 SER A O 1
ATOM 2350 N N . LEU A 1 304 ? 17.085 -13.086 -13.628 1.00 96.00 304 LEU A N 1
ATOM 2351 C CA . LEU A 1 304 ? 16.385 -12.797 -12.377 1.00 96.00 304 LEU A CA 1
ATOM 2352 C C . LEU A 1 304 ? 14.997 -13.432 -12.382 1.00 96.00 304 LEU A C 1
ATOM 2354 O O . LEU A 1 304 ? 14.233 -13.263 -13.328 1.00 96.00 304 LEU A O 1
ATOM 2358 N N . ASN A 1 305 ? 14.676 -14.168 -11.313 1.00 94.50 305 ASN A N 1
ATOM 2359 C CA . ASN A 1 305 ? 13.365 -14.792 -11.090 1.00 94.50 305 ASN A CA 1
ATOM 2360 C C . ASN A 1 305 ? 12.852 -15.666 -12.254 1.00 94.50 305 ASN A C 1
ATOM 2362 O O . ASN A 1 305 ? 11.647 -15.801 -12.444 1.00 94.50 305 ASN A O 1
ATOM 2366 N N . GLY A 1 306 ? 13.765 -16.285 -13.010 1.00 95.94 306 GLY A N 1
ATOM 2367 C CA . GLY A 1 306 ? 13.439 -17.167 -14.138 1.00 95.94 306 GLY A CA 1
ATOM 2368 C C . GLY A 1 306 ? 13.382 -16.486 -15.509 1.00 95.94 306 GLY A C 1
ATOM 2369 O O . GLY A 1 306 ? 13.084 -17.172 -16.482 1.00 95.94 306 GLY A O 1
ATOM 2370 N N . TYR A 1 307 ? 13.700 -15.191 -15.594 1.00 97.94 307 TYR A N 1
ATOM 2371 C CA . TYR A 1 307 ? 13.701 -14.412 -16.835 1.00 97.94 307 TYR A CA 1
ATOM 2372 C C . TYR A 1 307 ? 15.104 -13.900 -17.158 1.00 97.94 307 TYR A C 1
ATOM 2374 O O . TYR A 1 307 ? 15.819 -13.455 -16.256 1.00 97.94 307 TYR A O 1
ATOM 2382 N N . ASP A 1 308 ? 15.469 -13.951 -18.437 1.00 97.56 308 ASP A N 1
ATOM 2383 C CA . ASP A 1 308 ? 16.770 -13.577 -19.008 1.00 97.56 308 ASP A CA 1
ATOM 2384 C C . ASP A 1 308 ? 16.643 -12.553 -20.157 1.00 97.56 308 ASP A C 1
ATOM 2386 O O . ASP A 1 308 ? 17.579 -12.322 -20.916 1.00 97.56 308 ASP A O 1
ATOM 2390 N N . ASP A 1 309 ? 15.474 -11.924 -20.293 1.00 98.00 309 ASP A N 1
ATOM 2391 C CA . ASP A 1 309 ? 15.128 -10.955 -21.338 1.00 98.00 309 ASP A CA 1
ATOM 2392 C C . ASP A 1 309 ? 15.214 -9.492 -20.865 1.00 98.00 309 ASP A C 1
ATOM 2394 O O . ASP A 1 309 ? 14.623 -8.599 -21.486 1.00 98.00 309 ASP A O 1
ATOM 2398 N N . TRP A 1 310 ? 15.951 -9.257 -19.779 1.00 98.56 310 TRP A N 1
ATOM 2399 C CA . TRP A 1 310 ? 16.186 -7.952 -19.170 1.00 98.56 310 TRP A CA 1
ATOM 2400 C C . TRP A 1 310 ? 17.082 -7.058 -20.041 1.00 98.56 310 TRP A C 1
ATOM 2402 O O . TRP A 1 310 ? 17.981 -7.519 -20.743 1.00 98.56 310 TRP A O 1
ATOM 2412 N N . TYR A 1 311 ? 16.839 -5.749 -20.009 1.00 98.50 311 TYR A N 1
ATOM 2413 C CA . TYR A 1 311 ? 17.555 -4.758 -20.806 1.00 98.50 311 TYR A CA 1
ATOM 2414 C C . TYR A 1 311 ? 17.627 -3.395 -20.099 1.00 98.50 311 TYR A C 1
ATOM 2416 O O . TYR A 1 311 ? 16.946 -3.150 -19.102 1.00 98.50 311 TYR A O 1
ATOM 2424 N N . LEU A 1 312 ? 18.489 -2.504 -20.595 1.00 98.50 312 LEU A N 1
ATOM 2425 C CA . LEU A 1 312 ? 18.634 -1.148 -20.068 1.00 98.50 312 LEU A CA 1
ATOM 2426 C C . LEU A 1 312 ? 17.534 -0.250 -20.685 1.00 98.50 312 LEU A C 1
ATOM 2428 O O . LEU A 1 312 ? 17.458 -0.149 -21.916 1.00 98.50 312 LEU A O 1
ATOM 2432 N N . PRO A 1 313 ? 16.666 0.399 -19.886 1.00 98.62 313 PRO A N 1
ATOM 2433 C CA . PRO A 1 313 ? 15.500 1.129 -20.400 1.00 98.62 313 PRO A CA 1
ATOM 2434 C C . PRO A 1 313 ? 15.905 2.318 -21.271 1.00 98.62 313 PRO A C 1
ATOM 2436 O O . PRO A 1 313 ? 16.891 2.980 -20.968 1.00 98.62 313 PRO A O 1
ATOM 2439 N N . SER A 1 314 ? 15.142 2.651 -22.313 1.00 98.69 314 SER A N 1
ATOM 2440 C CA . SER A 1 314 ? 15.303 3.919 -23.037 1.00 98.69 314 SER A CA 1
ATOM 2441 C C . SER A 1 314 ? 15.003 5.110 -22.126 1.00 98.69 314 SER A C 1
ATOM 2443 O O . SER A 1 314 ? 14.432 4.967 -21.042 1.00 98.69 314 SER A O 1
ATOM 2445 N N . ILE A 1 315 ? 15.375 6.316 -22.553 1.00 98.62 315 ILE A N 1
ATOM 2446 C CA . ILE A 1 315 ? 15.142 7.517 -21.747 1.00 98.62 315 ILE A CA 1
ATOM 2447 C C . ILE A 1 315 ? 13.650 7.750 -21.455 1.00 98.62 315 ILE A C 1
ATOM 2449 O O . ILE A 1 315 ? 13.310 8.112 -20.329 1.00 98.62 315 ILE A O 1
ATOM 2453 N N . ALA A 1 316 ? 12.744 7.482 -22.406 1.00 98.44 316 ALA A N 1
ATOM 2454 C CA . ALA A 1 316 ? 11.306 7.603 -22.156 1.00 98.44 316 ALA A CA 1
ATOM 2455 C C . ALA A 1 316 ? 10.770 6.498 -21.237 1.00 98.44 316 ALA A C 1
ATOM 2457 O O . ALA A 1 316 ? 9.931 6.789 -20.389 1.00 98.44 316 ALA A O 1
ATOM 2458 N N . GLU A 1 317 ? 11.264 5.261 -21.359 1.00 98.75 317 GLU A N 1
ATOM 2459 C CA . GLU A 1 317 ? 10.900 4.170 -20.441 1.00 98.75 317 GLU A CA 1
ATOM 2460 C C . GLU A 1 317 ? 11.331 4.513 -19.014 1.00 98.75 317 GLU A C 1
ATOM 2462 O O . GLU A 1 317 ? 10.522 4.472 -18.091 1.00 98.75 317 GLU A O 1
ATOM 2467 N N . LEU A 1 318 ? 12.582 4.942 -18.835 1.00 98.56 318 LEU A N 1
ATOM 2468 C CA . LEU A 1 318 ? 13.120 5.309 -17.528 1.00 98.56 318 LEU A CA 1
ATOM 2469 C C . LEU A 1 318 ? 12.384 6.511 -16.916 1.00 98.56 318 LEU A C 1
ATOM 2471 O O . LEU A 1 318 ? 12.140 6.543 -15.710 1.00 98.56 318 LEU A O 1
ATOM 2475 N N . PHE A 1 319 ? 11.978 7.484 -17.734 1.00 98.38 319 PHE A N 1
ATOM 2476 C CA . PHE A 1 319 ? 11.189 8.620 -17.263 1.00 98.38 319 PHE A CA 1
ATOM 2477 C C . PHE A 1 319 ? 9.743 8.239 -16.898 1.00 98.38 319 PHE A C 1
ATOM 2479 O O . PHE A 1 319 ? 9.206 8.746 -15.913 1.00 98.38 319 PHE A O 1
ATOM 2486 N N . ALA A 1 320 ? 9.118 7.315 -17.634 1.00 97.94 320 ALA A N 1
ATOM 2487 C CA . ALA A 1 320 ? 7.809 6.769 -17.270 1.00 97.94 320 ALA A CA 1
ATOM 2488 C C . ALA A 1 320 ? 7.861 6.022 -15.925 1.00 97.94 320 ALA A C 1
ATOM 2490 O O . ALA A 1 320 ? 6.947 6.142 -15.108 1.00 97.94 320 ALA A O 1
ATOM 2491 N N . ILE A 1 321 ? 8.962 5.314 -15.663 1.00 98.12 321 ILE A N 1
ATOM 2492 C CA . ILE A 1 321 ? 9.234 4.646 -14.384 1.00 98.12 321 ILE A CA 1
ATOM 2493 C C . ILE A 1 321 ? 9.421 5.668 -13.260 1.00 98.12 321 ILE A C 1
ATOM 2495 O O . ILE A 1 321 ? 8.843 5.499 -12.190 1.00 98.12 321 ILE A O 1
ATOM 2499 N N . TYR A 1 322 ? 10.166 6.754 -13.497 1.00 98.00 322 TYR A N 1
ATOM 2500 C CA . TYR A 1 322 ? 10.296 7.851 -12.531 1.00 98.00 322 TYR A CA 1
ATOM 2501 C C . TYR A 1 322 ? 8.928 8.413 -12.112 1.00 98.00 322 TYR A C 1
ATOM 2503 O O . TYR A 1 322 ? 8.685 8.606 -10.921 1.00 98.00 322 TYR A O 1
ATOM 2511 N N . GLY A 1 323 ? 8.005 8.599 -13.064 1.00 96.38 323 GLY A N 1
ATOM 2512 C CA . GLY A 1 323 ? 6.637 9.049 -12.775 1.00 96.38 323 GLY A CA 1
ATOM 2513 C C . GLY A 1 323 ? 5.842 8.109 -11.858 1.00 96.38 323 GLY A C 1
ATOM 2514 O O . GLY A 1 323 ? 4.850 8.526 -11.272 1.00 96.38 323 GLY A O 1
ATOM 2515 N N . ASN A 1 324 ? 6.300 6.867 -11.708 1.00 95.38 324 ASN A N 1
ATOM 2516 C CA . ASN A 1 324 ? 5.702 5.815 -10.894 1.00 95.38 324 ASN A CA 1
ATOM 2517 C C . ASN A 1 324 ? 6.590 5.397 -9.703 1.00 95.38 324 ASN A C 1
ATOM 2519 O O . ASN A 1 324 ? 6.312 4.391 -9.043 1.00 95.38 324 ASN A O 1
ATOM 2523 N N . LYS A 1 325 ? 7.668 6.145 -9.412 1.00 94.25 325 LYS A N 1
ATOM 2524 C CA . LYS A 1 325 ? 8.710 5.728 -8.460 1.00 94.25 325 LYS A CA 1
ATOM 2525 C C . LYS A 1 325 ? 8.176 5.455 -7.058 1.00 94.25 325 LYS A C 1
ATOM 2527 O O . LYS A 1 325 ? 8.656 4.532 -6.414 1.00 94.25 325 LYS A O 1
ATOM 2532 N N . ASP A 1 326 ? 7.199 6.229 -6.589 1.00 90.50 326 ASP A N 1
ATOM 2533 C CA . ASP A 1 326 ? 6.704 6.118 -5.214 1.00 90.50 326 ASP A CA 1
ATOM 2534 C C . ASP A 1 326 ? 5.906 4.820 -5.033 1.00 90.50 326 ASP A C 1
ATOM 2536 O O . ASP A 1 326 ? 6.104 4.099 -4.054 1.00 90.50 326 ASP A O 1
ATOM 2540 N N . ALA A 1 327 ? 5.099 4.452 -6.035 1.00 87.56 327 ALA A N 1
ATOM 2541 C CA . ALA A 1 327 ? 4.391 3.179 -6.048 1.00 87.56 327 ALA A CA 1
ATOM 2542 C C . ALA A 1 327 ? 5.357 1.988 -6.096 1.00 87.56 327 ALA A C 1
ATOM 2544 O O . ALA A 1 327 ? 5.165 1.004 -5.383 1.00 87.56 327 ALA A O 1
ATOM 2545 N N . ILE A 1 328 ? 6.430 2.088 -6.882 1.00 91.94 328 ILE A N 1
ATOM 2546 C CA . ILE A 1 328 ? 7.474 1.059 -6.942 1.00 91.94 328 ILE A CA 1
ATOM 2547 C C . ILE A 1 328 ? 8.225 0.975 -5.600 1.00 91.94 328 ILE A C 1
ATOM 2549 O O . ILE A 1 328 ? 8.340 -0.113 -5.039 1.00 91.94 328 ILE A O 1
ATOM 2553 N N . ASN A 1 329 ? 8.671 2.109 -5.046 1.00 92.12 329 ASN A N 1
ATOM 2554 C CA . ASN A 1 329 ? 9.426 2.199 -3.790 1.00 92.12 329 ASN A CA 1
ATOM 2555 C C . ASN A 1 329 ? 8.655 1.650 -2.584 1.00 92.12 329 ASN A C 1
ATOM 2557 O O . ASN A 1 329 ? 9.257 1.025 -1.713 1.00 92.12 329 ASN A O 1
ATOM 2561 N N . LEU A 1 330 ? 7.335 1.848 -2.530 1.00 83.19 330 LEU A N 1
ATOM 2562 C CA . LEU A 1 330 ? 6.511 1.299 -1.454 1.00 83.19 330 LEU A CA 1
ATOM 2563 C C . LEU A 1 330 ? 6.500 -0.238 -1.469 1.00 83.19 330 LEU A C 1
ATOM 2565 O O . LEU A 1 330 ? 6.527 -0.869 -0.415 1.00 83.19 330 LEU A O 1
ATOM 2569 N N . ASN A 1 331 ? 6.481 -0.842 -2.659 1.00 77.75 331 ASN A N 1
ATOM 2570 C CA . ASN A 1 331 ? 6.275 -2.280 -2.815 1.00 77.75 331 ASN A CA 1
ATOM 2571 C C . ASN A 1 331 ? 7.589 -3.084 -2.906 1.00 77.75 331 ASN A C 1
ATOM 2573 O O . ASN A 1 331 ? 7.601 -4.246 -2.506 1.00 77.75 331 ASN A O 1
ATOM 2577 N N . VAL A 1 332 ? 8.714 -2.489 -3.343 1.00 82.38 332 VAL A N 1
ATOM 2578 C CA . VAL A 1 332 ? 10.040 -3.159 -3.333 1.00 82.38 332 VAL A CA 1
ATOM 2579 C C . VAL A 1 332 ? 10.466 -3.595 -1.926 1.00 82.38 332 VAL A C 1
ATOM 2581 O O . VAL A 1 332 ? 11.112 -4.629 -1.780 1.00 82.38 332 VAL A O 1
ATOM 2584 N N . LEU A 1 333 ? 10.099 -2.840 -0.882 1.00 73.06 333 LEU A N 1
ATOM 2585 C CA . LEU A 1 333 ? 10.545 -3.102 0.494 1.00 73.06 333 LEU A CA 1
ATOM 2586 C C . LEU A 1 333 ? 9.955 -4.393 1.079 1.00 73.06 333 LEU A C 1
ATOM 2588 O O . LEU A 1 333 ? 10.566 -4.998 1.955 1.00 73.06 333 LEU A O 1
ATOM 2592 N N . GLY A 1 334 ? 8.791 -4.826 0.589 1.00 71.81 334 GLY A N 1
ATOM 2593 C CA . GLY A 1 334 ? 8.138 -6.064 1.024 1.00 71.81 334 GLY A CA 1
ATOM 2594 C C . GLY A 1 334 ? 8.696 -7.338 0.380 1.00 71.81 334 GLY A C 1
ATOM 2595 O O . GLY A 1 334 ? 8.262 -8.427 0.743 1.00 71.81 334 GLY A O 1
ATOM 2596 N N . ILE A 1 335 ? 9.623 -7.219 -0.579 1.00 81.38 335 ILE A N 1
ATOM 2597 C CA . ILE A 1 335 ? 10.126 -8.339 -1.396 1.00 81.38 335 ILE A CA 1
ATOM 2598 C C . ILE A 1 335 ? 11.660 -8.379 -1.492 1.00 81.38 335 ILE A C 1
ATOM 2600 O O . ILE A 1 335 ? 12.208 -8.753 -2.527 1.00 81.38 335 ILE A O 1
ATOM 2604 N N . ASP A 1 336 ? 12.358 -7.954 -0.435 1.00 84.50 336 ASP A N 1
ATOM 2605 C CA . ASP A 1 336 ? 13.829 -7.859 -0.393 1.00 84.50 336 ASP A CA 1
ATOM 2606 C C . ASP A 1 336 ? 14.430 -6.991 -1.524 1.00 84.50 336 ASP A C 1
ATOM 2608 O O . ASP A 1 336 ? 15.564 -7.190 -1.964 1.00 84.50 336 ASP A O 1
ATOM 2612 N N . GLY A 1 337 ? 13.661 -6.014 -2.013 1.00 89.44 337 GLY A N 1
ATOM 2613 C CA . GLY A 1 337 ? 14.086 -5.055 -3.026 1.00 89.44 337 GLY A CA 1
ATOM 2614 C C . GLY A 1 337 ? 14.710 -3.783 -2.450 1.00 89.44 337 GLY A C 1
ATOM 2615 O O . GLY A 1 337 ? 14.719 -3.544 -1.242 1.00 89.44 337 GLY A O 1
ATOM 2616 N N . THR A 1 338 ? 15.217 -2.928 -3.338 1.00 93.50 338 THR A N 1
ATOM 2617 C CA . THR A 1 338 ? 15.772 -1.616 -2.988 1.00 93.50 338 THR A CA 1
ATOM 2618 C C . THR A 1 338 ? 14.946 -0.493 -3.602 1.00 93.50 338 THR A C 1
ATOM 2620 O O . THR A 1 338 ? 14.616 -0.507 -4.792 1.00 93.50 338 THR A O 1
ATOM 2623 N N . ALA A 1 339 ? 14.636 0.525 -2.795 1.00 95.00 339 ALA A N 1
ATOM 2624 C CA . ALA A 1 339 ? 14.113 1.786 -3.312 1.00 95.00 339 ALA A CA 1
ATOM 2625 C C . ALA A 1 339 ? 15.111 2.408 -4.305 1.00 95.00 339 ALA A C 1
ATOM 2627 O O . ALA A 1 339 ? 16.301 2.083 -4.280 1.00 95.00 339 ALA A O 1
ATOM 2628 N N . PHE A 1 340 ? 14.631 3.265 -5.203 1.00 95.81 340 PHE A N 1
ATOM 2629 C CA . PHE A 1 340 ? 15.516 4.059 -6.053 1.00 95.81 340 PHE A CA 1
ATOM 2630 C C . PHE A 1 340 ? 16.376 4.990 -5.195 1.00 95.81 340 PHE A C 1
ATOM 2632 O O . PHE A 1 340 ? 15.857 5.679 -4.315 1.00 95.81 340 PHE A O 1
ATOM 2639 N N . ASP A 1 341 ? 17.678 5.016 -5.466 1.00 94.88 341 ASP A N 1
ATOM 2640 C CA . ASP A 1 341 ? 18.603 5.966 -4.858 1.00 94.88 341 ASP A CA 1
ATOM 2641 C C . ASP A 1 341 ? 18.439 7.336 -5.539 1.00 94.88 341 ASP A C 1
ATOM 2643 O O . ASP A 1 341 ? 18.416 7.460 -6.764 1.00 94.88 341 ASP A O 1
ATOM 2647 N N . GLU A 1 342 ? 18.265 8.382 -4.735 1.00 95.75 342 GLU A N 1
ATOM 2648 C CA . GLU A 1 342 ? 18.014 9.744 -5.207 1.00 95.75 342 GLU A CA 1
ATOM 2649 C C . GLU A 1 342 ? 19.293 10.606 -5.233 1.00 95.75 342 GLU A C 1
ATOM 2651 O O . GLU A 1 342 ? 19.203 11.819 -5.409 1.00 95.75 342 GLU A O 1
ATOM 2656 N N . SER A 1 343 ? 20.477 10.011 -5.033 1.00 95.06 343 SER A N 1
ATOM 2657 C CA . SER A 1 343 ? 21.764 10.720 -4.969 1.00 95.06 343 SER A CA 1
ATOM 2658 C C . SER A 1 343 ? 22.477 10.869 -6.314 1.00 95.06 343 SER A C 1
ATOM 2660 O O . SER A 1 343 ? 23.212 11.845 -6.502 1.00 95.06 343 SER A O 1
ATOM 2662 N N . LEU A 1 344 ? 22.275 9.934 -7.248 1.00 95.88 344 LEU A N 1
ATOM 2663 C CA . LEU A 1 344 ? 22.815 9.989 -8.606 1.00 95.88 344 LEU A CA 1
ATOM 2664 C C . LEU A 1 344 ? 21.736 9.645 -9.648 1.00 95.88 344 LEU A C 1
ATOM 2666 O O . LEU A 1 344 ? 20.717 9.027 -9.337 1.00 95.88 344 LEU A O 1
ATOM 2670 N N . PRO A 1 345 ? 21.939 10.032 -10.920 1.00 97.56 345 PRO A N 1
ATOM 2671 C CA . PRO A 1 345 ? 21.089 9.584 -12.013 1.00 97.56 345 PRO A CA 1
ATOM 2672 C C . PRO A 1 345 ? 21.091 8.064 -12.203 1.00 97.56 345 PRO A C 1
ATOM 2674 O O . PRO A 1 345 ? 22.025 7.364 -11.815 1.00 97.56 345 PRO A O 1
ATOM 2677 N N . TYR A 1 346 ? 20.069 7.587 -12.906 1.00 98.56 346 TYR A N 1
ATOM 2678 C CA . TYR A 1 346 ? 20.011 6.262 -13.507 1.00 98.56 346 TYR A CA 1
ATOM 2679 C C . TYR A 1 346 ? 20.322 6.355 -14.997 1.00 98.56 346 TYR A C 1
ATOM 2681 O O . TYR A 1 346 ? 19.786 7.224 -15.694 1.00 98.56 346 TYR A O 1
ATOM 2689 N N . TRP A 1 347 ? 21.173 5.462 -15.499 1.00 98.44 347 TRP A N 1
ATOM 2690 C CA . TRP A 1 347 ? 21.438 5.364 -16.930 1.00 98.44 347 TRP A CA 1
ATOM 2691 C C . TRP A 1 347 ? 20.212 4.844 -17.686 1.00 98.44 347 TRP A C 1
ATOM 2693 O O . TRP A 1 347 ? 19.625 3.832 -17.310 1.00 98.44 347 TRP A O 1
ATOM 2703 N N . SER A 1 348 ? 19.865 5.512 -18.788 1.00 98.56 348 SER A N 1
ATOM 2704 C CA . SER A 1 348 ? 19.025 4.927 -19.842 1.00 98.56 348 SER A CA 1
ATOM 2705 C C . SER A 1 348 ? 19.905 4.255 -20.896 1.00 98.56 348 SER A C 1
ATOM 2707 O O . SER A 1 348 ? 21.105 4.456 -20.868 1.00 98.56 348 SER A O 1
ATOM 2709 N N . SER A 1 349 ? 19.363 3.534 -21.872 1.00 97.75 349 SER A N 1
ATOM 2710 C CA . SER A 1 349 ? 20.074 3.016 -23.048 1.00 97.75 349 SER A CA 1
ATOM 2711 C C . SER A 1 349 ? 20.116 4.000 -24.216 1.00 97.75 349 SER A C 1
ATOM 2713 O O . SER A 1 349 ? 20.589 3.647 -25.290 1.00 97.75 349 SER A O 1
ATOM 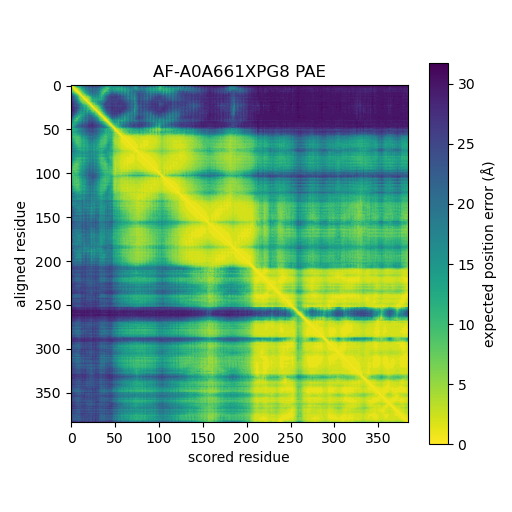2715 N N . THR A 1 350 ? 19.637 5.233 -24.044 1.00 97.88 350 THR A N 1
ATOM 2716 C CA . THR A 1 350 ? 19.604 6.224 -25.123 1.00 97.88 350 THR A CA 1
ATOM 2717 C C . THR A 1 350 ? 20.931 6.981 -25.216 1.00 97.88 350 THR A C 1
ATOM 2719 O O . THR A 1 350 ? 21.343 7.694 -24.296 1.00 97.88 350 THR A O 1
ATOM 2722 N N . GLU A 1 351 ? 21.600 6.853 -26.357 1.00 95.12 351 GLU A N 1
ATOM 2723 C CA . GLU A 1 351 ? 22.801 7.598 -26.712 1.00 95.12 351 GLU A CA 1
ATOM 2724 C C . GLU A 1 351 ? 22.456 9.063 -27.028 1.00 95.12 351 GLU A C 1
ATOM 2726 O O . GLU A 1 351 ? 21.506 9.355 -27.750 1.00 95.12 351 GLU A O 1
ATOM 2731 N N . GLY A 1 352 ? 23.260 10.004 -26.526 1.00 92.31 352 GLY A N 1
ATOM 2732 C CA . GLY A 1 352 ? 23.197 11.426 -26.897 1.00 92.31 352 GLY A CA 1
ATOM 2733 C C . GLY A 1 352 ? 24.302 11.845 -27.870 1.00 92.31 352 GLY A C 1
ATOM 2734 O O . GLY A 1 352 ? 24.585 13.032 -28.038 1.00 92.31 352 GLY A O 1
ATOM 2735 N N . GLY A 1 353 ? 24.981 10.871 -28.469 1.00 88.62 353 GLY A N 1
ATOM 2736 C CA . GLY A 1 353 ? 26.127 11.028 -29.352 1.00 88.62 353 GLY A CA 1
ATOM 2737 C C . GLY A 1 353 ? 27.442 10.548 -28.740 1.00 88.62 353 GLY A C 1
ATOM 2738 O O . GLY A 1 353 ? 27.495 9.943 -27.670 1.00 88.62 353 GLY A O 1
ATOM 2739 N N . ILE A 1 354 ? 28.532 10.857 -29.439 1.00 85.56 354 ILE A N 1
ATOM 2740 C CA . ILE A 1 354 ? 29.863 10.269 -29.248 1.00 85.56 354 ILE A CA 1
ATOM 2741 C C . ILE A 1 354 ? 30.275 10.155 -27.772 1.00 85.56 354 ILE A C 1
ATOM 2743 O O . ILE A 1 354 ? 30.587 9.064 -27.294 1.00 85.56 354 ILE A O 1
ATOM 2747 N N . LEU A 1 355 ? 30.245 11.272 -27.038 1.00 85.81 355 LEU A N 1
ATOM 2748 C CA . LEU A 1 355 ? 30.769 11.344 -25.672 1.00 85.81 355 LEU A CA 1
ATOM 2749 C C . LEU A 1 355 ? 29.714 11.194 -24.581 1.00 85.81 355 LEU A C 1
ATOM 2751 O O . LEU A 1 355 ? 30.103 11.080 -23.418 1.00 85.81 355 LEU A O 1
ATOM 2755 N N . GLY A 1 356 ? 28.419 11.214 -24.905 1.00 91.56 356 GLY A N 1
ATOM 2756 C CA . GLY A 1 356 ? 27.402 11.283 -23.863 1.00 91.56 356 GLY A CA 1
ATOM 2757 C C . GLY A 1 356 ? 26.170 10.434 -24.099 1.00 91.56 356 GLY A C 1
ATOM 2758 O O . GLY A 1 356 ? 25.807 10.139 -25.231 1.00 91.56 356 GLY A O 1
ATOM 2759 N N . ALA A 1 357 ? 25.527 10.083 -22.999 1.00 95.56 357 ALA A N 1
ATOM 2760 C CA . ALA A 1 357 ? 24.316 9.285 -22.942 1.00 95.56 357 ALA A CA 1
ATOM 2761 C C . ALA A 1 357 ? 23.317 9.906 -21.971 1.00 95.56 357 ALA A C 1
ATOM 2763 O O . ALA A 1 357 ? 23.698 10.732 -21.136 1.00 95.56 357 ALA A O 1
ATOM 2764 N N . TYR A 1 358 ? 22.049 9.533 -22.103 1.00 98.06 358 TYR A N 1
ATOM 2765 C CA . TYR A 1 358 ? 20.976 10.089 -21.294 1.00 98.06 358 TYR A CA 1
ATOM 2766 C C . TYR A 1 358 ? 20.740 9.297 -20.010 1.00 98.06 358 TYR A C 1
ATOM 2768 O O . TYR A 1 358 ? 20.837 8.068 -19.981 1.00 98.06 358 TYR A O 1
ATOM 2776 N N . GLY A 1 359 ? 20.360 10.014 -18.959 1.00 98.19 359 GLY A N 1
ATOM 2777 C CA . GLY A 1 359 ? 19.874 9.441 -17.711 1.00 98.19 359 GLY A CA 1
ATOM 2778 C C . GLY A 1 359 ? 18.788 10.299 -17.071 1.00 98.19 359 GLY A C 1
ATOM 2779 O O . GLY A 1 359 ? 18.535 11.426 -17.512 1.00 98.19 359 GLY A O 1
ATOM 2780 N N . VAL A 1 360 ? 18.161 9.750 -16.031 1.00 98.56 360 VAL A N 1
ATOM 2781 C CA . VAL A 1 360 ? 17.113 10.412 -15.238 1.00 98.56 360 VAL A CA 1
ATOM 2782 C C . VAL A 1 360 ? 17.530 10.456 -13.775 1.00 98.56 360 VAL A C 1
ATOM 2784 O O . VAL A 1 360 ? 17.934 9.436 -13.222 1.00 98.56 360 VAL A O 1
ATOM 2787 N N . HIS A 1 361 ? 17.413 11.616 -13.132 1.00 97.81 361 HIS A N 1
ATOM 2788 C CA . HIS A 1 361 ? 17.642 11.756 -11.694 1.00 97.81 361 HIS A CA 1
ATOM 2789 C C . HIS A 1 361 ? 16.358 11.492 -10.899 1.00 97.81 361 HIS A C 1
ATOM 2791 O O . HIS A 1 361 ? 15.402 12.260 -10.998 1.00 97.81 361 HIS A O 1
ATOM 2797 N N . PHE A 1 362 ? 16.324 10.445 -10.072 1.00 96.75 362 PHE A N 1
ATOM 2798 C CA . PHE A 1 362 ? 15.087 10.018 -9.399 1.00 96.75 362 PHE A CA 1
ATOM 2799 C C . PHE A 1 362 ? 14.666 10.894 -8.206 1.00 96.75 362 PHE A C 1
ATOM 2801 O O . PHE A 1 362 ? 13.513 10.824 -7.790 1.00 96.75 362 PHE A O 1
ATOM 2808 N N . GLY A 1 363 ? 15.537 11.784 -7.719 1.00 95.56 363 GLY A N 1
ATOM 2809 C CA . GLY A 1 363 ? 15.167 12.781 -6.703 1.00 95.56 363 GLY A CA 1
ATOM 2810 C C . GLY A 1 363 ? 14.364 13.979 -7.234 1.00 95.56 363 GLY A C 1
ATOM 2811 O O . GLY A 1 363 ? 13.637 14.615 -6.480 1.00 95.56 363 GLY A O 1
ATOM 2812 N N . GLU A 1 364 ? 14.464 14.304 -8.531 1.00 94.38 364 GLU A N 1
ATOM 2813 C CA . GLU A 1 364 ? 13.855 15.533 -9.091 1.00 94.38 364 GLU A CA 1
ATOM 2814 C C . GLU A 1 364 ? 13.282 15.385 -10.511 1.00 94.38 364 GLU A C 1
ATOM 2816 O O . GLU A 1 364 ? 12.668 16.314 -11.030 1.00 94.38 364 GLU A O 1
ATOM 2821 N N . GLY A 1 365 ? 13.472 14.232 -11.156 1.00 95.50 365 GLY A N 1
ATOM 2822 C CA . GLY A 1 365 ? 12.946 13.939 -12.489 1.00 95.50 365 GLY A CA 1
ATOM 2823 C C . GLY A 1 365 ? 13.705 14.598 -13.635 1.00 95.50 365 GLY A C 1
ATOM 2824 O O . GLY A 1 365 ? 13.242 14.556 -14.776 1.00 95.50 365 GLY A O 1
ATOM 2825 N N . SER A 1 366 ? 14.854 15.225 -13.371 1.00 96.69 366 SER A N 1
ATOM 2826 C CA . SER A 1 366 ? 15.641 15.872 -14.416 1.00 96.69 366 SER A CA 1
ATOM 2827 C C . SER A 1 366 ? 16.205 14.831 -15.390 1.00 96.69 366 SER A C 1
ATOM 2829 O O . SER A 1 366 ? 16.773 13.812 -14.994 1.00 96.69 366 SER A O 1
ATOM 2831 N N . GLN A 1 367 ? 16.014 15.087 -16.687 1.00 97.38 367 GLN A N 1
ATOM 2832 C CA . GLN A 1 367 ? 16.588 14.300 -17.779 1.00 97.38 367 GLN A CA 1
ATOM 2833 C C . GLN A 1 367 ? 17.764 15.068 -18.374 1.00 97.38 367 GLN A C 1
ATOM 2835 O O . GLN A 1 367 ? 17.668 16.277 -18.608 1.00 97.38 367 GLN A O 1
ATOM 2840 N N . GLY A 1 368 ? 18.866 14.385 -18.660 1.00 94.75 368 GLY A N 1
ATOM 2841 C CA . GLY A 1 368 ? 20.036 15.056 -19.212 1.00 94.75 368 GLY A CA 1
ATOM 2842 C C . GLY A 1 368 ? 21.071 14.108 -19.781 1.00 94.75 368 GLY A C 1
ATOM 2843 O O . GLY A 1 368 ? 21.088 12.917 -19.477 1.00 94.75 368 GLY A O 1
ATOM 2844 N N . GLN A 1 369 ? 21.946 14.669 -20.612 1.00 95.38 369 GLN A N 1
ATOM 2845 C CA . GLN A 1 369 ? 23.087 13.957 -21.160 1.00 95.38 369 GLN A CA 1
ATOM 2846 C C . GLN A 1 369 ? 24.296 14.125 -20.238 1.00 95.38 369 GLN A C 1
ATOM 2848 O O . GLN A 1 369 ? 24.639 15.240 -19.846 1.00 95.38 369 GLN A O 1
ATOM 2853 N N . SER A 1 370 ? 24.966 13.021 -19.932 1.00 94.81 370 SER A N 1
ATOM 2854 C CA . SER A 1 370 ? 26.217 12.994 -19.173 1.00 94.81 370 SER A CA 1
ATOM 2855 C C . SER A 1 370 ? 27.298 12.260 -19.949 1.00 94.81 370 SER A C 1
ATOM 2857 O O . SER A 1 370 ? 27.006 11.540 -20.902 1.00 94.81 370 SER A O 1
ATOM 2859 N N . ASN A 1 371 ? 28.558 12.453 -19.559 1.00 92.44 371 ASN A N 1
ATOM 2860 C CA . ASN A 1 371 ? 29.674 11.752 -20.181 1.00 92.44 371 ASN A CA 1
ATOM 2861 C C . ASN A 1 371 ? 29.512 10.234 -19.980 1.00 92.44 371 ASN A C 1
ATOM 2863 O O . ASN A 1 371 ? 29.246 9.794 -18.867 1.00 92.44 371 ASN A O 1
ATOM 2867 N N . LYS A 1 372 ? 29.696 9.431 -21.034 1.00 90.81 372 LYS A N 1
ATOM 2868 C CA . LYS A 1 372 ? 29.534 7.964 -20.968 1.00 90.81 372 LYS A CA 1
ATOM 2869 C C . LYS A 1 372 ? 30.458 7.284 -19.948 1.00 90.81 372 LYS A C 1
ATOM 2871 O O . LYS A 1 372 ? 30.129 6.206 -19.466 1.00 90.81 372 LYS A O 1
ATOM 2876 N N . GLY A 1 373 ? 31.594 7.907 -19.628 1.00 88.69 373 GLY A N 1
ATOM 2877 C CA . GLY A 1 373 ? 32.545 7.455 -18.614 1.00 88.69 373 GLY A CA 1
ATOM 2878 C C . GLY A 1 373 ? 32.198 7.865 -17.176 1.00 88.69 373 GLY A C 1
ATOM 2879 O O . GLY A 1 373 ? 32.908 7.455 -16.257 1.00 88.69 373 GLY A O 1
ATOM 2880 N N . SER A 1 374 ? 31.146 8.664 -16.962 1.00 93.50 374 SER A N 1
ATOM 2881 C CA . SER A 1 374 ? 30.588 8.916 -15.628 1.00 93.50 374 SER A CA 1
ATOM 2882 C C . SER A 1 374 ? 29.947 7.648 -15.065 1.00 93.50 374 SER A C 1
ATOM 2884 O O . SER A 1 374 ? 29.454 6.808 -15.813 1.00 93.50 374 SER A O 1
ATOM 2886 N N . THR A 1 375 ? 29.950 7.510 -13.743 1.00 95.38 375 THR A N 1
ATOM 2887 C CA . THR A 1 375 ? 29.400 6.346 -13.042 1.00 95.38 375 THR A CA 1
ATOM 2888 C C . THR A 1 375 ? 28.050 6.677 -12.428 1.00 95.38 375 THR A C 1
ATOM 2890 O O . THR A 1 375 ? 27.985 7.580 -11.597 1.00 95.38 375 THR A O 1
ATOM 2893 N N . PHE A 1 376 ? 27.005 5.945 -12.808 1.00 97.50 376 PHE A N 1
ATOM 2894 C CA . PHE A 1 376 ? 25.627 6.140 -12.344 1.00 97.50 376 PHE A CA 1
ATOM 2895 C C . PHE A 1 376 ? 24.954 4.806 -12.003 1.00 97.50 376 PHE A C 1
ATOM 2897 O O . PHE A 1 376 ? 25.534 3.731 -12.212 1.00 97.50 376 PHE A O 1
ATOM 2904 N N . HIS A 1 377 ? 23.735 4.896 -11.471 1.00 98.44 377 HIS A N 1
ATOM 2905 C CA . HIS A 1 377 ? 22.913 3.747 -11.123 1.00 98.44 377 HIS A CA 1
ATOM 2906 C C . HIS A 1 377 ? 22.336 3.062 -12.368 1.00 98.44 377 HIS A C 1
ATOM 2908 O O . HIS A 1 377 ? 22.145 3.675 -13.423 1.00 98.44 377 HIS A O 1
ATOM 2914 N N . VAL A 1 378 ? 22.047 1.770 -12.239 1.00 98.19 378 VAL A N 1
ATOM 2915 C CA . VAL A 1 378 ? 21.524 0.924 -13.310 1.00 98.19 378 VAL A CA 1
ATOM 2916 C C . VAL A 1 378 ? 20.445 0.018 -12.751 1.00 98.19 378 VAL A C 1
ATOM 2918 O O . VAL A 1 378 ? 20.707 -0.776 -11.847 1.00 98.19 378 VAL A O 1
ATOM 2921 N N . ARG A 1 379 ? 19.249 0.102 -13.337 1.00 98.25 379 ARG A N 1
ATOM 2922 C CA . ARG A 1 379 ? 18.138 -0.795 -13.034 1.00 98.25 379 ARG A CA 1
ATOM 2923 C C . ARG A 1 379 ? 17.528 -1.324 -14.324 1.00 98.25 379 ARG A C 1
ATOM 2925 O O . ARG A 1 379 ? 17.204 -0.552 -15.227 1.00 98.25 379 ARG A O 1
ATOM 2932 N N . ALA A 1 380 ? 17.442 -2.642 -14.419 1.00 98.44 380 ALA A N 1
ATOM 2933 C CA . ALA A 1 380 ? 17.022 -3.345 -15.613 1.00 98.44 380 ALA A CA 1
ATOM 2934 C C . ALA A 1 380 ? 15.498 -3.382 -15.727 1.00 98.44 380 ALA A C 1
ATOM 2936 O O . ALA A 1 380 ? 14.779 -3.453 -14.728 1.00 98.44 380 ALA A O 1
ATOM 2937 N N . VAL A 1 381 ? 15.015 -3.393 -16.964 1.00 98.50 381 VAL A N 1
ATOM 2938 C CA . VAL A 1 381 ? 13.599 -3.567 -17.287 1.00 98.50 381 VAL A CA 1
ATOM 2939 C C . VAL A 1 381 ? 13.408 -4.726 -18.257 1.00 98.50 381 VAL A C 1
ATOM 2941 O O . VAL A 1 381 ? 14.328 -5.107 -18.974 1.00 98.50 381 VAL A O 1
ATOM 2944 N N . ARG A 1 382 ? 12.200 -5.271 -18.301 1.00 97.69 382 ARG A N 1
ATOM 2945 C CA . ARG A 1 382 ? 11.710 -6.184 -19.335 1.00 97.69 382 ARG A CA 1
ATOM 2946 C C . ARG A 1 382 ? 10.305 -5.751 -19.755 1.00 97.69 382 ARG A C 1
ATOM 2948 O O . ARG A 1 382 ? 9.645 -5.011 -19.026 1.00 97.69 382 ARG A O 1
ATOM 2955 N N . SER A 1 383 ? 9.845 -6.185 -20.923 1.00 96.00 383 SER A N 1
ATOM 2956 C CA . SER A 1 383 ? 8.484 -5.900 -21.407 1.00 96.00 383 SER A CA 1
ATOM 2957 C C . SER A 1 383 ? 7.608 -7.147 -21.287 1.00 96.00 383 SER A C 1
ATOM 2959 O O . SER A 1 383 ? 8.132 -8.257 -21.384 1.00 96.00 383 SER A O 1
ATOM 2961 N N . PHE A 1 384 ? 6.295 -6.974 -21.123 1.00 93.25 384 PHE A N 1
ATOM 2962 C CA . PHE A 1 384 ? 5.314 -8.069 -21.097 1.00 93.25 384 PHE A CA 1
ATOM 2963 C C . PHE A 1 384 ? 4.086 -7.770 -21.956 1.00 93.25 384 PHE A C 1
ATOM 2965 O O . PHE A 1 384 ? 3.799 -6.572 -22.193 1.00 93.25 384 PHE A O 1
#

Solvent-accessible surface area (backbone atoms only — not comparable to full-atom values): 20816 Å² total; per-residue (Å²): 132,65,49,58,46,72,43,82,58,85,82,75,72,68,65,67,66,72,61,80,76,78,64,80,91,58,61,65,72,68,80,71,71,79,82,81,72,51,78,46,83,51,81,45,91,58,103,82,51,91,54,59,72,56,60,72,52,47,63,62,42,52,52,48,28,52,53,26,42,51,47,18,71,77,50,78,36,29,65,32,36,48,49,22,42,52,28,45,54,53,42,45,57,48,53,63,66,48,48,87,46,37,61,73,72,53,35,54,55,50,51,53,51,47,53,54,50,52,54,49,54,70,65,62,53,35,68,56,45,46,63,28,53,66,43,54,54,51,49,53,52,43,53,52,49,32,54,51,29,47,50,48,22,73,78,46,60,21,36,65,33,35,46,50,30,48,50,35,38,51,52,47,53,69,44,42,76,74,40,52,86,64,45,55,82,78,52,39,64,58,52,54,51,52,44,52,50,38,56,52,49,56,76,69,57,69,58,82,57,87,30,54,22,22,80,50,98,58,20,23,28,38,40,69,58,44,98,86,43,67,84,54,49,100,88,51,90,37,32,35,27,27,54,46,46,67,72,38,68,69,32,24,49,48,73,55,58,54,93,86,43,99,67,65,51,61,73,73,68,15,62,36,49,47,52,78,26,10,57,58,8,23,52,28,46,51,74,77,27,92,60,84,79,18,40,36,41,51,16,44,72,34,71,48,77,91,42,60,74,29,17,16,28,3,46,41,40,47,49,51,32,54,79,35,41,67,48,35,39,67,41,21,63,81,66,87,27,52,58,83,64,58,86,50,36,32,52,28,29,16,46,68,47,57,62,24,26,28,28,40,26,67,66,78,69,52,72,48,73,42,54,19,74,46,61,26,25,29,56,28,28,34,76,87

Sequence (384 aa):
MKKITIFFVLLTHDFKRVINSKHHSLQSAISVVPLFLILIFAVGCDDENQCEPLQAEGVPLLKELETTGIAHFINPTGSSCNEYKAALDAYISYAQKTRNCVEGTDLKELDEFIEEAEIESAKLDCDLIKQCEPVIVQKEQLEEELATTEIQYAENPSTLSCAAYQDALNEYILFAPTAKPCIGPEDLSFFESSVVSAETSVANLDCSQLWVGTFYDGGIIAYFLQPGDAGYDANVLHGLIISHTDQHTETQWGCHFYAYDEFNRNLNGADGHAIGTGKQNTIDILADCGLDEVAAKYCNDLSLNGYDDWYLPSIAELFAIYGNKDAINLNVLGIDGTAFDESLPYWSSTEGGILGAYGVHFGEGSQGQSNKGSTFHVRAVRSF

Mean predicted aligned error: 12.55 Å

Radius of gyration: 38.19 Å; Cα contacts (8 Å, |Δi|>4): 603; chains: 1; bounding box: 90×42×106 Å